Protein AF-0000000069059027 (afdb_homodimer)

Organism: Magallana gigas (NCBI:txid29159)

Solvent-accessible surface area (backbone atoms only — not comparable to full-atom values): 32272 Å² total; per-residue (Å²): 123,70,86,41,54,42,82,31,53,49,58,55,54,52,22,62,74,29,41,59,45,76,38,47,44,76,77,40,80,38,42,57,47,41,33,34,46,50,57,68,67,57,46,60,71,40,36,54,67,82,42,37,77,59,44,58,50,96,88,67,47,72,47,82,58,92,85,56,57,45,63,61,27,67,34,42,37,26,21,23,57,54,52,66,61,97,77,58,76,93,36,52,26,56,56,44,34,51,50,47,33,75,73,42,36,64,49,61,22,27,34,34,36,28,12,48,54,46,37,44,68,76,42,57,85,48,51,33,67,72,77,79,74,52,74,68,48,45,66,71,67,48,69,56,58,56,30,52,72,40,84,89,34,37,29,45,19,21,41,66,52,69,46,33,66,67,49,38,61,76,66,50,50,56,32,36,36,38,27,24,66,50,76,55,55,66,67,77,65,87,39,100,37,53,45,77,44,71,42,64,95,48,58,81,44,78,58,59,85,46,44,64,58,51,38,51,52,53,46,55,33,50,76,68,72,34,16,31,41,30,13,8,70,78,33,23,25,62,20,42,46,53,52,39,49,32,42,26,67,76,69,66,36,45,55,55,55,29,50,52,53,48,41,73,40,37,80,67,56,54,53,46,69,34,54,50,52,41,44,47,52,47,30,23,72,74,68,72,47,76,77,55,73,72,83,42,81,90,96,123,70,84,41,54,42,82,32,52,48,57,56,55,53,21,62,73,29,41,58,46,77,39,49,44,76,74,40,81,37,43,58,46,39,32,36,45,50,57,68,65,56,46,59,69,41,35,53,67,82,40,37,77,58,45,58,50,95,88,67,47,74,47,81,58,91,85,56,57,45,64,62,28,66,36,42,38,26,24,22,59,53,52,67,62,95,77,58,77,93,35,52,26,56,57,44,35,52,50,47,32,75,73,41,36,64,48,62,23,26,33,33,36,29,12,48,54,46,37,44,68,76,42,56,86,48,52,32,64,74,78,79,75,53,73,70,48,46,65,71,66,48,69,53,60,54,30,51,72,40,84,89,35,37,29,44,20,21,42,66,50,70,46,33,66,66,50,38,61,77,64,52,50,55,32,36,38,38,27,25,65,49,77,54,56,68,63,81,66,86,39,100,39,53,44,77,44,69,42,64,93,48,60,81,45,77,58,58,84,45,44,64,60,50,39,52,53,53,48,54,33,50,76,67,73,34,16,33,40,31,14,8,72,76,32,22,24,61,20,41,45,53,52,40,50,34,42,27,67,75,70,66,37,45,53,54,55,29,47,52,53,48,40,71,39,38,80,68,56,55,54,47,70,34,53,50,52,41,44,47,52,48,30,23,70,73,69,72,48,76,79,53,71,72,84,42,80,90,96

Nearest PDB structures (foldseek):
  2g6z-assembly1_B  TM=9.599E-01  e=5.202E-15  Homo sapiens
  4yr8-assembly2_B  TM=9.673E-01  e=1.330E-14  Homo sapiens
  4jmk-assembly1_A  TM=9.699E-01  e=1.526E-13  Homo sapiens
  2esb-assembly1_A  TM=9.472E-01  e=5.677E-13  Homo sapiens
  4jmk-assembly2_B  TM=9.652E-01  e=7.762E-13  Homo sapiens

InterPro domains:
  IPR000340 Dual specificity phosphatase, catalytic domain [PF00782] (154-284)
  IPR001763 Rhodanese-like domain [PF00581] (25-121)
  IPR001763 Rhodanese-like domain [PS50206] (32-127)
  IPR001763 Rhodanese-like domain [SM00450] (18-125)
  IPR020422 Dual specificity protein phosphatase domain [PS50054] (145-288)
  IPR020422 Dual specificity protein phosphatase domain [SM00195] (145-285)
  IPR029021 Protein-tyrosine phosphatase-like [G3DSA:3.90.190.10] (147-298)
  IPR029021 Protein-tyrosine phosphatase-like [SSF52799] (140-287)
  IPR036873 Rhodanese-like domain superfamily [G3DSA:3.40.250.10] (1-142)
  IPR036873 Rhodanese-like domain superfamily [SSF52821] (6-136)
  IPR053272 Serine/threonine/tyrosine-interacting-like protein [PTHR46659] (4-299)

pLDDT: mean 88.29, std 12.44, range [43.03, 98.75]

Radius of gyration: 26.46 Å; Cα contacts (8 Å, |Δi|>4): 1150; chains: 2; bounding box: 58×71×66 Å

Secondary structure (DSSP, 8-state):
--TTEEEE-HHHHHHHHH-EEEEEGGGSTTTEEEEE-S-HHHHHH-EETT-EEPPB-TTS-B---TT--GGG-SEEEEE-SS--STT-TT-HHHHHHHHHHHTT-SSPEEEETTHHHHHHHH-GGGEE------HHHHHHH-PPPPEEEETTTEEEEEHHHHH-HHHHHHHTEEEEEE-SS----S-S--STTEEE----SSTT---GGGHHHHHHHHHHHHHTT-EEEEEESSSSSHHHHHHHHHHHHHH---HHHHHHHHHHH-TT----HHHHHHHHHHHHHHHSS----TTSTT-/--TTEEEE-HHHHHHHHH-EEEEEGGGSTTTEEEEE-S-HHHHHH-EETT-EEPPB-TTS-B---TT--GGG-SEEEEE-SS--STT-TT-HHHHHHHHHHHTT-SSPEEEETTHHHHHHHH-GGGEE------HHHHHHH--PPPEEEETTTEEEEEHHHHH-HHHHHHHTEEEEEE-SS----S-S--STTEEE----SSTT---HHHHHHHHHHHHHHHHTT-EEEEEESSSSSHHHHHHHHHHHHHH---HHHHHHHHHHH-TT----HHHHHHHHHHHHHHHSS----TTSTT-

Sequence (598 aa):
MEEGLELLEPTELYNMLQQATIFSNLTDPNYLLLMDARNKNEYNESHVVTAKKVPKNEEGYFVVPYDAELECKQNIVVYDSNTSTLREPEAPALDCGRMLWDMGSRNKVKILKGGYEEFSALYPFLRTQKIIFMPKEMDDNLKPYPTEIMPGFLYLGNWRQGNAAYIQKDLKVKGHVNCCVESETFFSDPGPHLLHIQVEDDNEADLYSKFQTACTFIDTHKDNNHVVLVFSNLGISRSATIVLAYLIHKFKWSLQEAYNHLLKCCCTIRPNRGFIQQLSKWEEATLGAKKTDIEDPNFMEEGLELLEPTELYNMLQQATIFSNLTDPNYLLLMDARNKNEYNESHVVTAKKVPKNEEGYFVVPYDAELECKQNIVVYDSNTSTLREPEAPALDCGRMLWDMGSRNKVKILKGGYEEFSALYPFLRTQKIIFMPKEMDDNLKPYPTEIMPGFLYLGNWRQGNAAYIQKDLKVKGHVNCCVESETFFSDPGPHLLHIQVEDDNEADLYSKFQTACTFIDTHKDNNHVVLVFSNLGISRSATIVLAYLIHKFKWSLQEAYNHLLKCCCTIRPNRGFIQQLSKWEEATLGAKKTDIEDPNF

Structure (mmCIF, N/CA/C/O backbone):
data_AF-0000000069059027-model_v1
#
loop_
_entity.id
_entity.type
_entity.pdbx_description
1 polymer 'Serine/threonine/tyrosine-interacting-like protein 1'
#
loop_
_atom_site.group_PDB
_atom_site.id
_atom_site.type_symbol
_atom_site.label_atom_id
_atom_site.label_alt_id
_atom_site.label_comp_id
_atom_site.label_asym_id
_atom_site.label_entity_id
_atom_site.label_seq_id
_atom_site.pdbx_PDB_ins_code
_atom_site.Cartn_x
_atom_site.Cartn_y
_atom_site.Cartn_z
_atom_site.occupancy
_atom_site.B_iso_or_equiv
_atom_site.auth_seq_id
_atom_site.auth_comp_id
_atom_site.auth_asym_id
_atom_site.auth_atom_id
_atom_site.pdbx_PDB_model_num
ATOM 1 N N . MET A 1 1 ? 17.094 37.094 7.609 1 43.03 1 MET A N 1
ATOM 2 C CA . MET A 1 1 ? 16.234 36.031 7.16 1 43.03 1 MET A CA 1
ATOM 3 C C . MET A 1 1 ? 16.969 34.688 7.195 1 43.03 1 MET A C 1
ATOM 5 O O . MET A 1 1 ? 18.031 34.531 6.602 1 43.03 1 MET A O 1
ATOM 9 N N . GLU A 1 2 ? 16.984 34 8.367 1 61.5 2 GLU A N 1
ATOM 10 C CA . GLU A 1 2 ? 18 33 8.625 1 61.5 2 GLU A CA 1
ATOM 11 C C . GLU A 1 2 ? 17.969 31.891 7.562 1 61.5 2 GLU A C 1
ATOM 13 O O . GLU A 1 2 ? 16.953 31.203 7.406 1 61.5 2 GLU A O 1
ATOM 18 N N . GLU A 1 3 ? 18.781 32.062 6.523 1 79.12 3 GLU A N 1
ATOM 19 C CA . GLU A 1 3 ? 18.891 31.5 5.176 1 79.12 3 GLU A CA 1
ATOM 20 C C . GLU A 1 3 ? 18.797 29.984 5.195 1 79.12 3 GLU A C 1
ATOM 22 O O . GLU A 1 3 ? 18.266 29.375 4.266 1 79.12 3 GLU A O 1
ATOM 27 N N . GLY A 1 4 ? 18.938 29.406 6.289 1 92.81 4 GLY A N 1
ATOM 28 C CA . GLY A 1 4 ? 19.047 27.953 6.258 1 92.81 4 GLY A CA 1
ATOM 29 C C . GLY A 1 4 ? 17.953 27.25 7.043 1 92.81 4 GLY A C 1
ATOM 30 O O . GLY A 1 4 ? 17.906 26.016 7.09 1 92.81 4 GLY A O 1
ATOM 31 N N . LEU A 1 5 ? 17.078 28.141 7.559 1 95.94 5 LEU A N 1
ATOM 32 C CA . LEU A 1 5 ? 16.031 27.578 8.391 1 95.94 5 LEU A CA 1
ATOM 33 C C . LEU A 1 5 ? 14.648 27.953 7.844 1 95.94 5 LEU A C 1
ATOM 35 O O . LEU A 1 5 ? 14.484 29 7.223 1 95.94 5 LEU A O 1
ATOM 39 N N . GLU A 1 6 ? 13.672 27.172 7.988 1 96.81 6 GLU A N 1
ATOM 40 C CA . GLU A 1 6 ? 12.273 27.469 7.703 1 96.81 6 GLU A CA 1
ATOM 41 C C . GLU A 1 6 ? 11.359 26.891 8.781 1 96.81 6 GLU A C 1
ATOM 43 O O . GLU A 1 6 ? 11.719 25.922 9.461 1 96.81 6 GLU A O 1
ATOM 48 N N . LEU A 1 7 ? 10.258 27.562 8.992 1 96.69 7 LEU A N 1
ATOM 49 C CA . LEU A 1 7 ? 9.297 27.078 9.977 1 96.69 7 LEU A CA 1
ATOM 50 C C . LEU A 1 7 ? 8.422 25.969 9.398 1 96.69 7 LEU A C 1
ATOM 52 O O . LEU A 1 7 ? 8.031 26.031 8.227 1 96.69 7 LEU A O 1
ATOM 56 N N . LEU A 1 8 ? 8.141 24.922 10.172 1 97.25 8 LEU A N 1
ATOM 57 C CA . LEU A 1 8 ? 7.27 23.812 9.828 1 97.25 8 LEU A CA 1
ATOM 58 C C . LEU A 1 8 ? 6.059 23.75 10.758 1 97.25 8 LEU A C 1
ATOM 60 O O . LEU A 1 8 ? 6.211 23.688 11.977 1 97.25 8 LEU A O 1
ATOM 64 N N . GLU A 1 9 ? 4.824 23.797 10.203 1 96.31 9 GLU A N 1
ATOM 65 C CA . GLU A 1 9 ? 3.611 23.688 11.008 1 96.31 9 GLU A CA 1
ATOM 66 C C . GLU A 1 9 ? 3.434 22.281 11.555 1 96.31 9 GLU A C 1
ATOM 68 O O . GLU A 1 9 ? 3.822 21.297 10.914 1 96.31 9 GLU A O 1
ATOM 73 N N . PRO A 1 10 ? 2.832 22.156 12.742 1 96.69 10 PRO A N 1
ATOM 74 C CA . PRO A 1 10 ? 2.586 20.828 13.32 1 96.69 10 PRO A CA 1
ATOM 75 C C . PRO A 1 10 ? 1.87 19.891 12.344 1 96.69 10 PRO A C 1
ATOM 77 O O . PRO A 1 10 ? 2.225 18.719 12.242 1 96.69 10 PRO A O 1
ATOM 80 N N . THR A 1 11 ? 0.941 20.391 11.57 1 95.19 11 THR A N 1
ATOM 81 C CA . THR A 1 11 ? 0.202 19.578 10.609 1 95.19 11 THR A CA 1
ATOM 82 C C . THR A 1 11 ? 1.138 19.016 9.539 1 95.19 11 THR A C 1
ATOM 84 O O . THR A 1 11 ? 0.942 17.891 9.062 1 95.19 11 THR A O 1
ATOM 87 N N . GLU A 1 12 ? 2.139 19.766 9.172 1 95.12 12 GLU A N 1
ATOM 88 C CA . GLU A 1 12 ? 3.084 19.328 8.156 1 95.12 12 GLU A CA 1
ATOM 89 C C . GLU A 1 12 ? 3.939 18.172 8.664 1 95.12 12 GLU A C 1
ATOM 91 O O . GLU A 1 12 ? 4.199 17.219 7.926 1 95.12 12 GLU A O 1
ATOM 96 N N . LEU A 1 13 ? 4.398 18.281 9.914 1 96.06 13 LEU A N 1
ATOM 97 C CA . LEU A 1 13 ? 5.137 17.156 10.477 1 96.06 13 LEU A CA 1
ATOM 98 C C . LEU A 1 13 ? 4.242 15.93 10.617 1 96.06 13 LEU A C 1
ATOM 100 O O . LEU A 1 13 ? 4.652 14.812 10.281 1 96.06 13 LEU A O 1
ATOM 104 N N . TYR A 1 14 ? 3.039 16.203 11.141 1 95.69 14 TYR A N 1
ATOM 105 C CA . TYR A 1 14 ? 2.078 15.117 11.227 1 95.69 14 TYR A CA 1
ATOM 106 C C . TYR A 1 14 ? 1.969 14.383 9.891 1 95.69 14 TYR A C 1
ATOM 108 O O . TYR A 1 14 ? 2.092 13.156 9.844 1 95.69 14 TYR A O 1
ATOM 116 N N . ASN A 1 15 ? 1.702 15.094 8.797 1 92.75 15 ASN A N 1
ATOM 117 C CA . ASN A 1 15 ? 1.517 14.5 7.48 1 92.75 15 ASN A CA 1
ATOM 118 C C . ASN A 1 15 ? 2.783 13.797 6.996 1 92.75 15 ASN A C 1
ATOM 120 O O . ASN A 1 15 ? 2.711 12.742 6.355 1 92.75 15 ASN A O 1
ATOM 124 N N . MET A 1 16 ? 3.936 14.391 7.316 1 91 16 MET A N 1
ATOM 125 C CA . MET A 1 16 ? 5.203 13.766 6.953 1 91 16 MET A CA 1
ATOM 126 C C . MET A 1 16 ? 5.332 12.383 7.582 1 91 16 MET A C 1
ATOM 128 O O . MET A 1 16 ? 5.836 11.453 6.953 1 91 16 MET A O 1
ATOM 132 N N . LEU A 1 17 ? 4.855 12.281 8.773 1 88.94 17 LEU A N 1
ATOM 133 C CA . LEU A 1 17 ? 4.977 11.047 9.531 1 88.94 17 LEU A CA 1
ATOM 134 C C . LEU A 1 17 ? 4.008 9.992 9.008 1 88.94 17 LEU A C 1
ATOM 136 O O . LEU A 1 17 ? 4.145 8.805 9.32 1 88.94 17 LEU A O 1
ATOM 140 N N . GLN A 1 18 ? 3.035 10.445 8.164 1 84.5 18 GLN A N 1
ATOM 141 C CA . GLN A 1 18 ? 1.979 9.531 7.75 1 84.5 18 GLN A CA 1
ATOM 142 C C . GLN A 1 18 ? 2.164 9.102 6.297 1 84.5 18 GLN A C 1
ATOM 144 O O . GLN A 1 18 ? 1.438 8.234 5.801 1 84.5 18 GLN A O 1
ATOM 149 N N . GLN A 1 19 ? 3.143 9.641 5.621 1 79 19 GLN A N 1
ATOM 150 C CA . GLN A 1 19 ? 3.297 9.359 4.195 1 79 19 GLN A CA 1
ATOM 151 C C . GLN A 1 19 ? 3.68 7.898 3.963 1 79 19 GLN A C 1
ATOM 153 O O . GLN A 1 19 ? 4.496 7.34 4.699 1 79 19 GLN A O 1
ATOM 158 N N . ALA A 1 20 ? 2.893 7.242 3.143 1 71.31 20 ALA A N 1
ATOM 159 C CA . ALA A 1 20 ? 3.189 5.867 2.756 1 71.31 20 ALA A CA 1
ATOM 160 C C . ALA A 1 20 ? 3.082 5.688 1.243 1 71.31 20 ALA A C 1
ATOM 162 O O . ALA A 1 20 ? 2.328 6.402 0.579 1 71.31 20 ALA A O 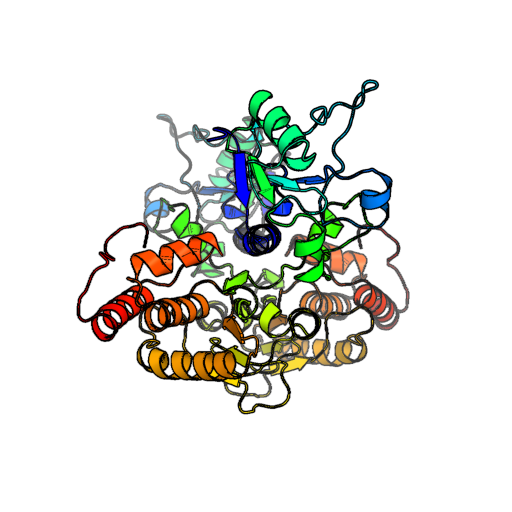1
ATOM 163 N N . THR A 1 21 ? 3.887 4.902 0.715 1 62.56 21 THR A N 1
ATOM 164 C CA . THR A 1 21 ? 3.873 4.625 -0.717 1 62.56 21 THR A CA 1
ATOM 165 C C . THR A 1 21 ? 3.695 3.131 -0.978 1 62.56 21 THR A C 1
ATOM 167 O O . THR A 1 21 ? 4.246 2.299 -0.254 1 62.56 21 THR A O 1
ATOM 170 N N . ILE A 1 22 ? 2.641 2.799 -1.722 1 61.81 22 ILE A N 1
ATOM 171 C CA . ILE A 1 22 ? 2.521 1.433 -2.221 1 61.81 22 ILE A CA 1
ATOM 172 C C . ILE A 1 22 ? 3.334 1.278 -3.504 1 61.81 22 ILE A C 1
ATOM 174 O O . ILE A 1 22 ? 3.191 2.076 -4.434 1 61.81 22 ILE A O 1
ATOM 178 N N . PHE A 1 23 ? 4.281 0.435 -3.434 1 63.03 23 PHE A N 1
ATOM 179 C CA . PHE A 1 23 ? 5.094 0.254 -4.633 1 63.03 23 PHE A CA 1
ATOM 180 C C . PHE A 1 23 ? 5.07 -1.2 -5.086 1 63.03 23 PHE A C 1
ATOM 182 O O . PHE A 1 23 ? 5.164 -2.115 -4.266 1 63.03 23 PHE A O 1
ATOM 189 N N . SER A 1 24 ? 4.676 -1.309 -6.391 1 72.94 24 SER A N 1
ATOM 190 C CA . SER A 1 24 ? 4.988 -2.609 -6.977 1 72.94 24 SER A CA 1
ATOM 191 C C . SER A 1 24 ? 6.473 -2.934 -6.844 1 72.94 24 SER A C 1
ATOM 193 O O . SER A 1 24 ? 7.32 -2.059 -7.02 1 72.94 24 SER A O 1
ATOM 195 N N . ASN A 1 25 ? 6.727 -4.117 -6.52 1 75.94 25 ASN A N 1
ATOM 196 C CA . ASN A 1 25 ? 8.133 -4.512 -6.457 1 75.94 25 ASN A CA 1
ATOM 197 C C . ASN A 1 25 ? 8.82 -4.336 -7.805 1 75.94 25 ASN A C 1
ATOM 199 O O . ASN A 1 25 ? 10.047 -4.219 -7.871 1 75.94 25 ASN A O 1
ATOM 203 N N . LEU A 1 26 ? 8.062 -4.27 -8.82 1 80.31 26 LEU A N 1
ATOM 204 C CA . LEU A 1 26 ? 8.594 -4.133 -10.172 1 80.31 26 LEU A CA 1
ATOM 205 C C . LEU A 1 26 ? 9.211 -2.756 -10.375 1 80.31 26 LEU A C 1
ATOM 207 O O . LEU A 1 26 ? 9.977 -2.549 -11.312 1 80.31 26 LEU A O 1
ATOM 211 N N . THR A 1 27 ? 8.883 -1.85 -9.508 1 73.69 27 THR A N 1
ATOM 212 C CA . THR A 1 27 ? 9.453 -0.511 -9.609 1 73.69 27 THR A CA 1
ATOM 213 C C . THR A 1 27 ? 10.906 -0.512 -9.164 1 73.69 27 THR A C 1
ATOM 215 O O . THR A 1 27 ? 11.664 0.407 -9.484 1 73.69 27 THR A O 1
ATOM 218 N N . ASP A 1 28 ? 11.289 -1.466 -8.383 1 74.44 28 ASP A N 1
ATOM 219 C CA . ASP A 1 28 ? 12.688 -1.686 -8.039 1 74.44 28 ASP A CA 1
ATOM 220 C C . ASP A 1 28 ? 13.445 -2.312 -9.203 1 74.44 28 ASP A C 1
ATOM 222 O O . ASP A 1 28 ? 13.18 -3.455 -9.586 1 74.44 28 ASP A O 1
ATOM 226 N N . PRO A 1 29 ? 14.406 -1.588 -9.727 1 79 29 PRO A N 1
ATOM 227 C CA . PRO A 1 29 ? 15.133 -2.109 -10.883 1 79 29 PRO A CA 1
ATOM 228 C C . PRO A 1 29 ? 15.906 -3.387 -10.578 1 79 29 PRO A C 1
ATOM 230 O O . PRO A 1 29 ? 16.297 -4.117 -11.492 1 79 29 PRO A O 1
ATOM 233 N N . ASN A 1 30 ? 16.141 -3.615 -9.359 1 86 30 ASN A N 1
ATOM 234 C CA . ASN A 1 30 ? 16.938 -4.781 -8.984 1 86 30 ASN A CA 1
ATOM 235 C C . ASN A 1 30 ? 16.047 -5.977 -8.648 1 86 30 ASN A C 1
ATOM 237 O O . ASN A 1 30 ? 16.547 -7.074 -8.391 1 86 30 ASN A O 1
ATOM 241 N N . TYR A 1 31 ? 14.781 -5.801 -8.641 1 87.81 31 TYR A N 1
ATOM 242 C CA . TYR A 1 31 ? 13.867 -6.844 -8.195 1 87.81 31 TYR A CA 1
ATOM 243 C C . TYR A 1 31 ? 13.797 -7.98 -9.211 1 87.81 31 TYR A C 1
ATOM 245 O O . TYR A 1 31 ? 14.039 -9.141 -8.867 1 87.81 31 TYR A O 1
ATOM 253 N N . LEU A 1 32 ? 13.5 -7.586 -10.484 1 92.06 32 LEU A N 1
ATOM 254 C CA . LEU A 1 32 ? 13.227 -8.602 -11.492 1 92.06 32 LEU A CA 1
ATOM 255 C C . LEU A 1 32 ? 13.789 -8.188 -12.852 1 92.06 32 LEU A C 1
ATOM 257 O O . LEU A 1 32 ? 13.586 -7.059 -13.289 1 92.06 32 LEU A O 1
ATOM 261 N N . LEU A 1 33 ? 14.562 -9.016 -13.438 1 95.38 33 LEU A N 1
ATOM 262 C CA . LEU A 1 33 ? 14.922 -8.953 -14.852 1 95.38 33 LEU A CA 1
ATOM 263 C C . LEU A 1 33 ? 14.266 -10.086 -15.625 1 95.38 33 LEU A C 1
ATOM 265 O O . LEU A 1 33 ? 14.703 -11.242 -15.539 1 95.38 33 LEU A O 1
ATOM 269 N N . LEU A 1 34 ? 13.156 -9.781 -16.344 1 96.44 34 LEU A N 1
ATOM 270 C CA . LEU A 1 34 ? 12.438 -10.75 -17.141 1 96.44 34 LEU A CA 1
ATOM 271 C C . LEU A 1 34 ? 12.852 -10.664 -18.609 1 96.44 34 LEU A C 1
ATOM 273 O O . LEU A 1 34 ? 12.711 -9.609 -19.234 1 96.44 34 LEU A O 1
ATOM 277 N N . MET A 1 35 ? 13.352 -11.805 -19.109 1 97.38 35 MET A N 1
ATOM 278 C CA . MET A 1 35 ? 13.961 -11.789 -20.438 1 97.38 35 MET A CA 1
ATOM 279 C C . MET A 1 35 ? 13.227 -12.727 -21.391 1 97.38 35 MET A C 1
ATOM 281 O O . MET A 1 35 ? 12.969 -13.883 -21.047 1 97.38 35 MET A O 1
ATOM 285 N N . ASP A 1 36 ? 12.914 -12.234 -22.547 1 98 36 ASP A N 1
ATOM 286 C CA . ASP A 1 36 ? 12.273 -12.977 -23.625 1 98 36 ASP A CA 1
ATOM 287 C C . ASP A 1 36 ? 13.297 -13.438 -24.656 1 98 36 ASP A C 1
ATOM 289 O O . ASP A 1 36 ? 13.844 -12.617 -25.406 1 98 36 ASP A O 1
ATOM 293 N N . ALA A 1 37 ? 13.516 -14.711 -24.75 1 98.12 37 ALA A N 1
ATOM 294 C CA . ALA A 1 37 ? 14.547 -15.273 -25.609 1 98.12 37 ALA A CA 1
ATOM 295 C C . ALA A 1 37 ? 13.969 -15.688 -26.953 1 98.12 37 ALA A C 1
ATOM 297 O O . ALA A 1 37 ? 14.648 -16.328 -27.766 1 98.12 37 ALA A O 1
ATOM 298 N N . ARG A 1 38 ? 12.703 -15.445 -27.25 1 97.25 38 ARG A N 1
ATOM 299 C CA . ARG A 1 38 ? 12.086 -15.773 -28.531 1 97.25 38 ARG A CA 1
ATOM 300 C C . ARG A 1 38 ? 12.594 -14.844 -29.625 1 97.25 38 ARG A C 1
ATOM 302 O O . ARG A 1 38 ? 13.414 -13.961 -29.375 1 97.25 38 ARG A O 1
ATOM 309 N N . ASN A 1 39 ? 12.188 -15.141 -30.797 1 95.19 39 ASN A N 1
ATOM 310 C CA . ASN A 1 39 ? 12.594 -14.266 -31.891 1 95.19 39 ASN A CA 1
ATOM 311 C C . ASN A 1 39 ? 11.906 -12.906 -31.797 1 95.19 39 ASN A C 1
ATOM 313 O O . ASN A 1 39 ? 10.906 -12.758 -31.094 1 95.19 39 ASN A O 1
ATOM 317 N N . LYS A 1 40 ? 12.43 -11.945 -32.438 1 94.56 40 LYS A N 1
ATOM 318 C CA . LYS A 1 40 ? 12 -10.555 -32.312 1 94.56 40 LYS A CA 1
ATOM 319 C C . LYS A 1 40 ? 10.547 -10.391 -32.75 1 94.56 40 LYS A C 1
ATOM 321 O O . LYS A 1 40 ? 9.797 -9.617 -32.188 1 94.56 40 LYS A O 1
ATOM 326 N N . ASN A 1 41 ? 10.141 -11.055 -33.781 1 95.38 41 ASN A N 1
ATOM 327 C CA . ASN A 1 41 ? 8.773 -10.969 -34.281 1 95.38 41 ASN A CA 1
ATOM 328 C C . ASN A 1 41 ? 7.762 -11.453 -33.25 1 95.38 41 ASN A C 1
ATOM 330 O O . ASN A 1 41 ? 6.711 -10.836 -33.062 1 95.38 41 ASN A O 1
ATOM 334 N N . GLU A 1 42 ? 8.094 -12.562 -32.688 1 96.31 42 GLU A N 1
ATOM 335 C CA . GLU A 1 42 ? 7.23 -13.102 -31.641 1 96.31 42 GLU A CA 1
ATOM 336 C C . GLU A 1 42 ? 7.105 -12.133 -30.469 1 96.31 42 GLU A C 1
ATOM 338 O O . GLU A 1 42 ? 6.008 -11.906 -29.969 1 96.31 42 GLU A O 1
ATOM 343 N N . TYR A 1 43 ? 8.25 -11.57 -30.062 1 96.25 43 TYR A N 1
ATOM 344 C CA . TYR A 1 43 ? 8.266 -10.594 -28.984 1 96.25 43 TYR A CA 1
ATOM 345 C C . TYR A 1 43 ? 7.402 -9.383 -29.328 1 96.25 43 TYR A C 1
ATOM 347 O O . TYR A 1 43 ? 6.621 -8.914 -28.5 1 96.25 43 TYR A O 1
ATOM 355 N N . ASN A 1 44 ? 7.508 -8.922 -30.531 1 93.88 44 ASN A N 1
ATOM 356 C CA . ASN A 1 44 ? 6.785 -7.73 -30.969 1 93.88 44 ASN A CA 1
ATOM 357 C C . ASN A 1 44 ? 5.281 -7.98 -31.031 1 93.88 44 ASN A C 1
ATOM 359 O O . ASN A 1 44 ? 4.484 -7.07 -30.797 1 93.88 44 ASN A O 1
ATOM 363 N N . GLU A 1 45 ? 4.938 -9.125 -31.453 1 95.25 45 GLU A N 1
ATOM 364 C CA . GLU A 1 45 ? 3.521 -9.477 -31.5 1 95.25 45 GLU A CA 1
ATOM 365 C C . GLU A 1 45 ? 2.898 -9.391 -30.109 1 95.25 45 GLU A C 1
ATOM 367 O O . GLU A 1 45 ? 1.803 -8.852 -29.938 1 95.25 45 GLU A O 1
ATOM 372 N N . SER A 1 46 ? 3.594 -10.125 -29.125 1 96.12 46 SER A N 1
ATOM 373 C CA . SER A 1 46 ? 3.164 -10.07 -27.734 1 96.12 46 SER A CA 1
ATOM 374 C C . SER A 1 46 ? 4.23 -10.641 -26.812 1 96.12 46 SER A C 1
ATOM 376 O O . SER A 1 46 ? 5.035 -11.477 -27.219 1 96.12 46 SER A O 1
ATOM 378 N N . HIS A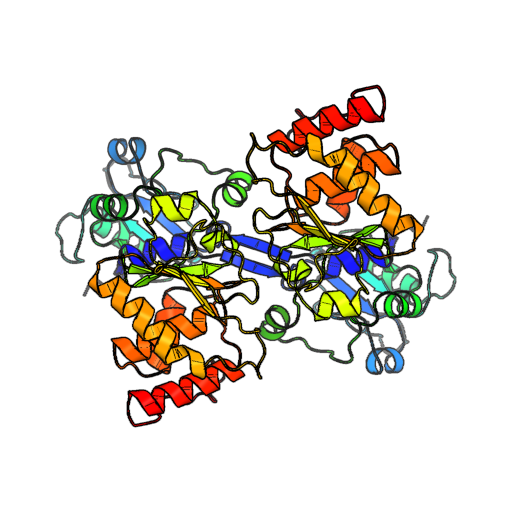 1 47 ? 4.309 -10.18 -25.688 1 96.62 47 HIS A N 1
ATOM 379 C CA . HIS A 1 47 ? 5.219 -10.688 -24.672 1 96.62 47 HIS A CA 1
ATOM 380 C C . HIS A 1 47 ? 4.664 -10.469 -23.266 1 96.62 47 HIS A C 1
ATOM 382 O O . HIS A 1 47 ? 3.607 -9.852 -23.109 1 96.62 47 HIS A O 1
ATOM 388 N N . VAL A 1 48 ? 5.285 -11.07 -22.297 1 95 48 VAL A N 1
ATOM 389 C CA . VAL A 1 48 ? 4.848 -10.914 -20.906 1 95 48 VAL A CA 1
ATOM 390 C C . VAL A 1 48 ? 5.145 -9.492 -20.438 1 95 48 VAL A C 1
ATOM 392 O O . VAL A 1 48 ? 6.207 -8.938 -20.734 1 95 48 VAL A O 1
ATOM 395 N N . VAL A 1 49 ? 4.301 -8.938 -19.641 1 90.38 49 VAL A N 1
ATOM 396 C CA . VAL A 1 49 ? 4.449 -7.578 -19.125 1 90.38 49 VAL A CA 1
ATOM 397 C C . VAL A 1 49 ? 5.82 -7.418 -18.469 1 90.38 49 VAL A C 1
ATOM 399 O O . VAL A 1 49 ? 6.273 -8.305 -17.75 1 90.38 49 VAL A O 1
ATOM 402 N N . THR A 1 50 ? 6.594 -6.379 -18.812 1 89 50 THR A N 1
ATOM 403 C CA . THR A 1 50 ? 7.883 -5.934 -18.297 1 89 50 THR A CA 1
ATOM 404 C C . THR A 1 50 ? 9.023 -6.746 -18.906 1 89 50 THR A C 1
ATOM 406 O O . THR A 1 50 ? 10.195 -6.48 -18.641 1 89 50 THR A O 1
ATOM 409 N N . ALA A 1 51 ? 8.656 -7.75 -19.719 1 94.44 51 ALA A N 1
ATOM 410 C CA . ALA A 1 51 ? 9.703 -8.562 -20.328 1 94.44 51 ALA A CA 1
ATOM 411 C C . ALA A 1 51 ? 10.516 -7.754 -21.328 1 94.44 51 ALA A C 1
ATOM 413 O O . ALA A 1 51 ? 9.961 -6.953 -22.078 1 94.44 51 ALA A O 1
ATOM 414 N N . LYS A 1 52 ? 11.844 -8.016 -21.312 1 94.12 52 LYS A N 1
ATOM 415 C CA . LYS A 1 52 ? 12.75 -7.395 -22.281 1 94.12 52 LYS A CA 1
ATOM 416 C C . LYS A 1 52 ? 13.258 -8.414 -23.297 1 94.12 52 LYS A C 1
ATOM 418 O O . LYS A 1 52 ? 13.555 -9.555 -22.938 1 94.12 52 LYS A O 1
ATOM 423 N N . LYS A 1 53 ? 13.352 -7.934 -24.469 1 95.88 53 LYS A N 1
ATOM 424 C CA . LYS A 1 53 ? 13.93 -8.789 -25.5 1 95.88 53 LYS A CA 1
ATOM 425 C C . LYS A 1 53 ? 15.422 -8.977 -25.281 1 95.88 53 LYS A C 1
ATOM 427 O O . LYS A 1 53 ? 16.156 -8 -25.109 1 95.88 53 LYS A O 1
ATOM 432 N N . VAL A 1 54 ? 15.852 -10.219 -25.312 1 96.12 54 VAL A N 1
ATOM 433 C CA . VAL A 1 54 ? 17.281 -10.492 -25.156 1 96.12 54 VAL A CA 1
ATOM 434 C C . VAL A 1 54 ? 18.016 -10.117 -26.438 1 96.12 54 VAL A C 1
ATOM 436 O O . VAL A 1 54 ? 17.625 -10.547 -27.531 1 96.12 54 VAL A O 1
ATOM 439 N N . PRO A 1 55 ? 19.062 -9.352 -26.297 1 95.5 55 PRO A N 1
ATOM 440 C CA . PRO A 1 55 ? 19.812 -8.992 -27.484 1 95.5 55 PRO A CA 1
ATOM 441 C C . PRO A 1 55 ? 20.703 -10.133 -27.984 1 95.5 55 PRO A C 1
ATOM 443 O O . PRO A 1 55 ? 21.078 -11.016 -27.219 1 95.5 55 PRO A O 1
ATOM 446 N N . LYS A 1 56 ? 20.953 -10.078 -29.281 1 94.69 56 LYS A N 1
ATOM 447 C CA . LYS A 1 56 ? 21.859 -11.016 -29.922 1 94.69 56 LYS A CA 1
ATOM 448 C C . LYS A 1 56 ? 22.953 -10.273 -30.703 1 94.69 56 LYS A C 1
ATOM 450 O O . LYS A 1 56 ? 22.719 -9.188 -31.234 1 94.69 56 LYS A O 1
ATOM 455 N N . ASN A 1 57 ? 24.141 -10.828 -30.672 1 93.56 57 ASN A N 1
ATOM 456 C CA . ASN A 1 57 ? 25.219 -10.25 -31.469 1 93.56 57 ASN A CA 1
ATOM 457 C C . ASN A 1 57 ? 25.094 -10.633 -32.938 1 93.56 57 ASN A C 1
ATOM 459 O O . ASN A 1 57 ? 24.125 -11.273 -33.344 1 93.56 57 ASN A O 1
ATOM 463 N N . GLU A 1 58 ? 26.109 -10.25 -33.75 1 92.94 58 GLU A N 1
ATOM 464 C CA . GLU A 1 58 ? 26.078 -10.469 -35.188 1 92.94 58 GLU A CA 1
ATOM 465 C C . GLU A 1 58 ? 26.109 -11.953 -35.531 1 92.94 58 GLU A C 1
ATOM 467 O O . GLU A 1 58 ? 25.562 -12.375 -36.562 1 92.94 58 GLU A O 1
ATOM 472 N N . GLU A 1 59 ? 26.703 -12.766 -34.688 1 93.19 59 GLU A N 1
ATOM 473 C CA . GLU A 1 59 ? 26.812 -14.203 -34.906 1 93.19 59 GLU A CA 1
ATOM 474 C C . GLU A 1 59 ? 25.547 -14.93 -34.469 1 93.19 59 GLU A C 1
ATOM 476 O O . GLU A 1 59 ? 25.422 -16.141 -34.656 1 93.19 59 GLU A O 1
ATOM 481 N N . GLY A 1 60 ? 24.578 -14.242 -33.781 1 91.69 60 GLY A N 1
ATOM 482 C CA . GLY A 1 60 ? 23.312 -14.82 -33.406 1 91.69 60 GLY A CA 1
ATOM 483 C C . GLY A 1 60 ? 23.297 -15.328 -31.969 1 91.69 60 GLY A C 1
ATOM 484 O O . GLY A 1 60 ? 22.359 -15.992 -31.531 1 91.69 60 GLY A O 1
ATOM 485 N N . TYR A 1 61 ? 24.375 -15.047 -31.234 1 93.31 61 TYR A N 1
ATOM 486 C CA . TYR A 1 61 ? 24.438 -15.492 -29.844 1 93.31 61 TYR A CA 1
ATOM 487 C C . TYR A 1 61 ? 23.875 -14.43 -28.906 1 93.31 61 TYR A C 1
ATOM 489 O O . TYR A 1 61 ? 24.047 -13.227 -29.141 1 93.31 61 TYR A O 1
ATOM 497 N N . PHE A 1 62 ? 23.234 -14.883 -27.844 1 95.31 62 PHE A N 1
ATOM 498 C CA . PHE A 1 62 ? 22.703 -13.969 -26.844 1 95.31 62 PHE A CA 1
ATOM 499 C C . PHE A 1 62 ? 23.828 -13.18 -26.172 1 95.31 62 PHE A C 1
ATOM 501 O O . PHE A 1 62 ? 24.906 -13.719 -25.922 1 95.31 62 PHE A O 1
ATOM 508 N N . VAL A 1 63 ? 23.578 -11.914 -25.891 1 95.31 63 VAL A N 1
ATOM 509 C CA . VAL A 1 63 ? 24.5 -11.086 -25.141 1 95.31 63 VAL A CA 1
ATOM 510 C C . VAL A 1 63 ? 23.766 -10.414 -23.984 1 95.31 63 VAL A C 1
ATOM 512 O O . VAL A 1 63 ? 22.547 -10.219 -24.031 1 95.31 63 VAL A O 1
ATOM 515 N N . VAL A 1 64 ? 24.484 -10.117 -22.953 1 94.06 64 VAL A N 1
ATOM 516 C CA . VAL A 1 64 ? 23.906 -9.445 -21.781 1 94.06 64 VAL A CA 1
ATOM 517 C C . VAL A 1 64 ? 23.531 -8.008 -22.156 1 94.06 64 VAL A C 1
ATOM 519 O O . VAL A 1 64 ? 24.344 -7.281 -22.734 1 94.06 64 VAL A O 1
ATOM 522 N N . PRO A 1 65 ? 22.328 -7.645 -21.828 1 89.94 65 PRO A N 1
ATOM 523 C CA . PRO A 1 65 ? 22 -6.234 -22.047 1 89.94 65 PRO A CA 1
ATOM 524 C C . PRO A 1 65 ? 22.922 -5.289 -21.281 1 89.94 65 PRO A C 1
ATOM 526 O O . PRO A 1 65 ? 23.312 -5.594 -20.141 1 89.94 65 PRO A O 1
ATOM 529 N N . TYR A 1 66 ? 23.219 -4.148 -21.797 1 84.5 66 TYR A N 1
ATOM 530 C CA . TYR A 1 66 ? 24.172 -3.197 -21.234 1 84.5 66 TYR A CA 1
ATOM 531 C C . TYR A 1 66 ? 23.75 -2.742 -19.844 1 84.5 66 TYR A C 1
ATOM 533 O O . TYR A 1 66 ? 24.578 -2.568 -18.953 1 84.5 66 TYR A O 1
ATOM 541 N N . ASP A 1 67 ? 22.5 -2.67 -19.547 1 82.88 67 ASP A N 1
ATOM 542 C CA . ASP A 1 67 ? 22 -2.123 -18.281 1 82.88 67 ASP A CA 1
ATOM 543 C C . ASP A 1 67 ? 21.438 -3.227 -17.391 1 82.88 67 ASP A C 1
ATOM 545 O O . ASP A 1 67 ? 20.672 -2.951 -16.469 1 82.88 67 ASP A O 1
ATOM 549 N N . ALA A 1 68 ? 21.875 -4.441 -17.625 1 86.25 68 ALA A N 1
ATOM 550 C CA . ALA A 1 68 ? 21.234 -5.551 -16.922 1 86.25 68 ALA A CA 1
ATOM 551 C C . ALA A 1 68 ? 21.719 -5.641 -15.477 1 86.25 68 ALA A C 1
ATOM 553 O O . ALA A 1 68 ? 20.969 -6.043 -14.586 1 86.25 68 ALA A O 1
ATOM 554 N N . GLU A 1 69 ? 22.984 -5.262 -15.203 1 88.38 69 GLU A N 1
ATOM 555 C CA . GLU A 1 69 ? 23.547 -5.344 -13.859 1 88.38 69 GLU A CA 1
ATOM 556 C C . GLU A 1 69 ? 23.172 -6.656 -13.18 1 88.38 69 GLU A C 1
ATOM 558 O O . GLU A 1 69 ? 22.594 -6.652 -12.086 1 88.38 69 GLU A O 1
ATOM 563 N N . LEU A 1 70 ? 23.531 -7.727 -13.664 1 91.75 70 LEU A N 1
ATOM 564 C CA . LEU A 1 70 ? 23.109 -9.07 -13.289 1 91.75 70 LEU A CA 1
ATOM 565 C C . LEU A 1 70 ? 23.375 -9.336 -11.812 1 91.75 70 LEU A C 1
ATOM 567 O O . LEU A 1 70 ? 22.547 -9.953 -11.125 1 91.75 70 LEU A O 1
ATOM 571 N N . GLU A 1 71 ? 24.422 -8.727 -11.336 1 87.81 71 GLU A N 1
ATOM 572 C CA . GLU A 1 71 ? 24.859 -9.008 -9.969 1 87.81 71 GLU A CA 1
ATOM 573 C C . GLU A 1 71 ? 23.922 -8.367 -8.945 1 87.81 71 GLU A C 1
ATOM 575 O O . GLU A 1 71 ? 23.875 -8.773 -7.785 1 87.81 71 GLU A O 1
ATOM 580 N N . CYS A 1 72 ? 23.188 -7.398 -9.422 1 87.44 72 CYS A N 1
ATOM 581 C CA . CYS A 1 72 ? 22.312 -6.652 -8.523 1 87.44 72 CYS A CA 1
ATOM 582 C C . CYS A 1 72 ? 20.891 -7.184 -8.578 1 87.44 72 CYS A C 1
ATOM 584 O O . CYS A 1 72 ? 20.062 -6.867 -7.711 1 87.44 72 CYS A O 1
ATOM 586 N N . LYS A 1 73 ? 20.578 -8.023 -9.531 1 91 73 LYS A N 1
ATOM 587 C CA . LYS A 1 73 ? 19.203 -8.484 -9.719 1 91 73 LYS A CA 1
ATOM 588 C C . LYS A 1 73 ? 18.859 -9.578 -8.711 1 91 73 LYS A C 1
ATOM 590 O O . LYS A 1 73 ? 19.609 -10.539 -8.539 1 91 73 LYS A O 1
ATOM 595 N N . GLN A 1 74 ? 17.734 -9.367 -8.062 1 91.12 74 GLN A N 1
ATOM 596 C CA . GLN A 1 74 ? 17.25 -10.367 -7.125 1 91.12 74 GLN A CA 1
ATOM 597 C C . GLN A 1 74 ? 16.734 -11.609 -7.859 1 91.12 74 GLN A C 1
ATOM 599 O O . GLN A 1 74 ? 16.938 -12.734 -7.406 1 91.12 74 GLN A O 1
ATOM 604 N N . ASN A 1 75 ? 16 -11.406 -8.938 1 94.62 75 ASN A N 1
ATOM 605 C CA . ASN A 1 75 ? 15.438 -12.477 -9.75 1 94.62 75 ASN A CA 1
ATOM 606 C C . ASN A 1 75 ? 15.727 -12.266 -11.234 1 94.62 75 ASN A C 1
ATOM 608 O O . ASN A 1 75 ? 15.516 -11.172 -11.766 1 94.62 75 ASN A O 1
ATOM 612 N N . ILE A 1 76 ? 16.25 -13.211 -11.852 1 97 76 ILE A N 1
ATOM 613 C CA . ILE A 1 76 ? 16.391 -13.25 -13.305 1 97 76 ILE A CA 1
ATOM 614 C C . ILE A 1 76 ? 15.586 -14.414 -13.875 1 97 76 ILE A C 1
ATOM 616 O O . ILE A 1 76 ? 15.812 -15.57 -13.508 1 97 76 ILE A O 1
ATOM 620 N N . VAL A 1 77 ? 14.617 -14.086 -14.719 1 98.19 77 VAL A N 1
ATOM 621 C CA . VAL A 1 77 ? 13.742 -15.086 -15.328 1 98.19 77 VAL A CA 1
ATOM 622 C C . VAL A 1 77 ? 13.867 -15.016 -16.844 1 98.19 77 VAL A C 1
ATOM 624 O O . VAL A 1 77 ? 13.82 -13.922 -17.438 1 98.19 77 VAL A O 1
ATOM 627 N N . VAL A 1 78 ? 14.047 -16.125 -17.484 1 98.44 78 VAL A N 1
ATOM 628 C CA . VAL A 1 78 ? 14.125 -16.219 -18.938 1 98.44 78 VAL A CA 1
ATOM 629 C C . VAL A 1 78 ? 13.047 -17.172 -19.453 1 98.44 78 VAL A C 1
ATOM 631 O O . VAL A 1 78 ? 12.789 -18.203 -18.844 1 98.44 78 VAL A O 1
ATOM 634 N N . TYR A 1 79 ? 12.43 -16.719 -20.516 1 98.5 79 TYR A N 1
ATOM 635 C CA . TYR A 1 79 ? 11.5 -17.656 -21.141 1 98.5 79 TYR A CA 1
ATOM 636 C C . TYR A 1 79 ? 11.656 -17.625 -22.656 1 98.5 79 TYR A C 1
ATOM 638 O O . TYR A 1 79 ? 12.219 -16.688 -23.219 1 98.5 79 TYR A O 1
ATOM 646 N N . ASP A 1 80 ? 11.328 -18.688 -23.297 1 98.19 80 ASP A N 1
ATOM 647 C CA . ASP A 1 80 ? 11.109 -18.781 -24.734 1 98.19 80 ASP A CA 1
ATOM 648 C C . ASP A 1 80 ? 9.688 -19.25 -25.047 1 98.19 80 ASP A C 1
ATOM 650 O O . ASP A 1 80 ? 8.734 -18.859 -24.359 1 98.19 80 ASP A O 1
ATOM 654 N N . SER A 1 81 ? 9.477 -19.969 -26.094 1 97.44 81 SER A N 1
ATOM 655 C CA . SER A 1 81 ? 8.117 -20.312 -26.516 1 97.44 81 SER A CA 1
ATOM 656 C C . SER A 1 81 ? 7.527 -21.406 -25.641 1 97.44 81 SER A C 1
ATOM 658 O O . SER A 1 81 ? 6.359 -21.344 -25.25 1 97.44 81 SER A O 1
ATOM 660 N N . ASN A 1 82 ? 8.391 -22.438 -25.297 1 97.19 82 ASN A N 1
ATOM 661 C CA . ASN A 1 82 ? 7.695 -23.594 -24.734 1 97.19 82 ASN A CA 1
ATOM 662 C C . ASN A 1 82 ? 8.648 -24.5 -23.969 1 97.19 82 ASN A C 1
ATOM 664 O O . ASN A 1 82 ? 8.297 -25.641 -23.625 1 97.19 82 ASN A O 1
ATOM 668 N N . THR A 1 83 ? 9.898 -24.047 -23.672 1 96.69 83 THR A N 1
ATOM 669 C CA . THR A 1 83 ? 10.82 -24.891 -22.922 1 96.69 83 THR A CA 1
ATOM 670 C C . THR A 1 83 ? 10.195 -25.312 -21.594 1 96.69 83 THR A C 1
ATOM 672 O O . THR A 1 83 ? 9.633 -24.484 -20.875 1 96.69 83 THR A O 1
ATOM 675 N N . SER A 1 84 ? 10.336 -26.641 -21.219 1 95.5 84 SER A N 1
ATOM 676 C CA . SER A 1 84 ? 9.633 -27.125 -20.047 1 95.5 84 SER A CA 1
ATOM 677 C C . SER A 1 84 ? 10.57 -27.891 -19.109 1 95.5 84 SER A C 1
ATOM 679 O O . SER A 1 84 ? 10.203 -28.234 -18 1 95.5 84 SER A O 1
ATOM 681 N N . THR A 1 85 ? 11.773 -28.203 -19.656 1 95.19 85 THR A N 1
ATOM 682 C CA . THR A 1 85 ? 12.758 -28.906 -18.828 1 95.19 85 THR A CA 1
ATOM 683 C C . THR A 1 85 ? 14.141 -28.281 -19 1 95.19 85 THR A C 1
ATOM 685 O O . THR A 1 85 ? 14.375 -27.531 -19.953 1 95.19 85 THR A O 1
ATOM 688 N N . LEU A 1 86 ? 15.039 -28.609 -18.109 1 94.5 86 LEU A N 1
ATOM 689 C CA . LEU A 1 86 ? 16.391 -28.047 -18.156 1 94.5 86 LEU A CA 1
ATOM 690 C C . LEU A 1 86 ? 17.297 -28.875 -19.047 1 94.5 86 LEU A C 1
ATOM 692 O O . LEU A 1 86 ? 18.484 -28.578 -19.172 1 94.5 86 LEU A O 1
ATOM 696 N N . ARG A 1 87 ? 16.734 -29.891 -19.734 1 91.25 87 ARG A N 1
ATOM 697 C CA . ARG A 1 87 ? 17.578 -30.781 -20.516 1 91.25 87 ARG A CA 1
ATOM 698 C C . ARG A 1 87 ? 17.219 -30.703 -22 1 91.25 87 ARG A C 1
ATOM 700 O O . ARG A 1 87 ? 17.688 -31.516 -22.797 1 91.25 87 ARG A O 1
ATOM 707 N N . GLU A 1 88 ? 16.391 -29.797 -22.312 1 90.5 88 GLU A N 1
ATOM 708 C CA . GLU A 1 88 ? 16 -29.672 -23.719 1 90.5 88 GLU A CA 1
ATOM 709 C C . GLU A 1 88 ? 17.172 -29.156 -24.562 1 90.5 88 GLU A C 1
ATOM 711 O O . GLU A 1 88 ? 17.797 -28.156 -24.234 1 90.5 88 GLU A O 1
ATOM 716 N N . PRO A 1 89 ? 17.438 -29.875 -25.562 1 87.44 89 PRO A N 1
ATOM 717 C CA . PRO A 1 89 ? 18.531 -29.453 -26.422 1 87.44 89 PRO A CA 1
ATOM 718 C C . PRO A 1 89 ? 18.203 -28.188 -27.234 1 87.44 89 PRO A C 1
ATOM 720 O O . PRO A 1 89 ? 17.047 -28.016 -27.656 1 87.44 89 PRO A O 1
ATOM 723 N N . GLU A 1 90 ? 19.094 -27.281 -27.453 1 87.88 90 GLU A N 1
ATOM 724 C CA . GLU A 1 90 ? 19.016 -26.109 -28.297 1 87.88 90 GLU A CA 1
ATOM 725 C C . GLU A 1 90 ? 17.828 -25.234 -27.922 1 87.88 90 GLU A C 1
ATOM 727 O O . GLU A 1 90 ? 17.094 -24.75 -28.781 1 87.88 90 GLU A O 1
ATOM 732 N N . ALA A 1 91 ? 17.438 -25.203 -26.703 1 94.12 91 ALA A N 1
ATOM 733 C CA . ALA A 1 91 ? 16.375 -24.344 -26.219 1 94.12 91 ALA A CA 1
ATOM 734 C C . ALA A 1 91 ? 16.891 -22.922 -25.969 1 94.12 91 ALA A C 1
ATOM 736 O O . ALA A 1 91 ? 17.797 -22.719 -25.156 1 94.12 91 ALA A O 1
ATOM 737 N N . PRO A 1 92 ? 16.344 -21.969 -26.656 1 96.44 92 PRO A N 1
ATOM 738 C CA . PRO A 1 92 ? 16.828 -20.594 -26.516 1 96.44 92 PRO A CA 1
ATOM 739 C C . PRO A 1 92 ? 16.844 -20.125 -25.062 1 96.44 92 PRO A C 1
ATOM 741 O O . PRO A 1 92 ? 17.766 -19.438 -24.641 1 96.44 92 PRO A O 1
ATOM 744 N N . ALA A 1 93 ? 15.82 -20.484 -24.281 1 97.75 93 ALA A N 1
ATOM 745 C CA . ALA A 1 93 ? 15.75 -20.062 -22.891 1 97.75 93 ALA A CA 1
ATOM 746 C C . ALA A 1 93 ? 16.922 -20.609 -22.094 1 97.75 93 ALA A C 1
ATOM 748 O O . ALA A 1 93 ? 17.484 -19.922 -21.234 1 97.75 93 ALA A O 1
ATOM 749 N N . LEU A 1 94 ? 17.266 -21.812 -22.344 1 96.88 94 LEU A N 1
ATOM 750 C CA . LEU A 1 94 ? 18.375 -22.438 -21.641 1 96.88 94 LEU A CA 1
ATOM 751 C C . LEU A 1 94 ? 19.703 -21.797 -22.047 1 96.88 94 LEU A C 1
ATOM 753 O O . LEU A 1 94 ? 20.547 -21.531 -21.188 1 96.88 94 LEU A O 1
ATOM 757 N N . ASP A 1 95 ? 19.906 -21.641 -23.359 1 95.62 95 ASP A N 1
ATOM 758 C CA . ASP A 1 95 ? 21.109 -20.984 -23.844 1 95.62 95 ASP A CA 1
ATOM 759 C C . ASP A 1 95 ? 21.281 -19.609 -23.219 1 95.62 95 ASP A C 1
ATOM 761 O O . ASP A 1 95 ? 22.375 -19.266 -22.766 1 95.62 95 ASP A O 1
ATOM 765 N N . CYS A 1 96 ? 20.25 -18.875 -23.188 1 96.75 96 CYS A N 1
ATOM 766 C CA . CYS A 1 96 ? 20.281 -17.547 -22.609 1 96.75 96 CYS A CA 1
ATOM 767 C C . CYS A 1 96 ? 20.547 -17.609 -21.109 1 96.75 96 CYS A C 1
ATOM 769 O O . CYS A 1 96 ? 21.375 -16.859 -20.594 1 96.75 96 CYS A O 1
ATOM 771 N N . GLY A 1 97 ? 19.797 -18.469 -20.406 1 96.88 97 GLY A N 1
ATOM 772 C CA . GLY A 1 97 ? 20 -18.625 -18.969 1 96.88 97 GLY A CA 1
ATOM 773 C C . GLY A 1 97 ? 21.422 -18.953 -18.609 1 96.88 97 GLY A C 1
ATOM 774 O O . GLY A 1 97 ? 21.984 -18.391 -17.672 1 96.88 97 GLY A O 1
ATOM 775 N N . ARG A 1 98 ? 22.016 -19.922 -19.344 1 95.5 98 ARG A N 1
ATOM 776 C CA . ARG A 1 98 ? 23.391 -20.297 -19.094 1 95.5 98 ARG A CA 1
ATOM 777 C C . ARG A 1 98 ? 24.344 -19.125 -19.312 1 95.5 98 ARG A C 1
ATOM 779 O O . ARG A 1 98 ? 25.266 -18.922 -18.531 1 95.5 98 ARG A O 1
ATOM 786 N N . MET A 1 99 ? 24.125 -18.438 -20.359 1 95.31 99 MET A N 1
ATOM 787 C CA . MET A 1 99 ? 24.922 -17.25 -20.641 1 95.31 99 MET A CA 1
ATOM 788 C C . MET A 1 99 ? 24.828 -16.25 -19.5 1 95.31 99 MET A C 1
ATOM 790 O O . MET A 1 99 ? 25.844 -15.727 -19.031 1 95.31 99 MET A O 1
ATOM 794 N N . LEU A 1 100 ? 23.672 -15.938 -19 1 96.19 100 LEU A N 1
ATOM 795 C CA . LEU A 1 100 ? 23.469 -14.977 -17.922 1 96.19 100 LEU A CA 1
ATOM 796 C C . LEU A 1 100 ? 24.141 -15.453 -16.641 1 96.19 100 LEU A C 1
ATOM 798 O O . LEU A 1 100 ? 24.734 -14.656 -15.906 1 96.19 100 LEU A O 1
ATOM 802 N N . TRP A 1 101 ? 23.969 -16.734 -16.359 1 95.75 101 TRP A N 1
ATOM 803 C CA . TRP A 1 101 ? 24.609 -17.312 -15.195 1 95.75 101 TRP A CA 1
ATOM 804 C C . TRP A 1 101 ? 26.125 -17.156 -15.289 1 95.75 101 TRP A C 1
ATOM 806 O O . TRP A 1 101 ? 26.766 -16.688 -14.336 1 95.75 101 TRP A O 1
ATOM 816 N N . ASP A 1 102 ? 26.672 -17.484 -16.391 1 95.06 102 ASP A N 1
ATOM 817 C CA . ASP A 1 102 ? 28.109 -17.438 -16.609 1 95.06 102 ASP A CA 1
ATOM 818 C C . ASP A 1 102 ? 28.625 -15.992 -16.531 1 95.06 102 ASP A C 1
ATOM 820 O O . ASP A 1 102 ? 29.781 -15.758 -16.156 1 95.06 102 ASP A O 1
ATOM 824 N N . MET A 1 103 ? 27.797 -15.102 -16.891 1 94.75 103 MET A N 1
ATOM 825 C CA . MET A 1 103 ? 28.188 -13.703 -16.953 1 94.75 103 MET A CA 1
ATOM 826 C C . MET A 1 103 ? 28 -13.023 -15.594 1 94.75 103 MET A C 1
ATOM 828 O O . MET A 1 103 ? 28.266 -11.828 -15.453 1 94.75 103 MET A O 1
ATOM 832 N N . GLY A 1 104 ? 27.422 -13.781 -14.562 1 92.5 104 GLY A N 1
ATOM 833 C CA . GLY A 1 104 ? 27.547 -13.234 -13.219 1 92.5 104 GLY A CA 1
ATOM 834 C C . GLY A 1 104 ? 26.203 -13.062 -12.523 1 92.5 104 GLY A C 1
ATOM 835 O O . GLY A 1 104 ? 26.078 -12.227 -11.625 1 92.5 104 GLY A O 1
ATOM 836 N N . SER A 1 105 ? 25.188 -13.766 -12.875 1 92.12 105 SER A N 1
ATOM 837 C CA . SER A 1 105 ? 23.938 -13.727 -12.117 1 92.12 105 SER A CA 1
ATOM 838 C C . SER A 1 105 ? 24.172 -14.102 -10.656 1 92.12 105 SER A C 1
ATOM 840 O O . SER A 1 105 ? 24.875 -15.062 -10.359 1 92.12 105 SER A O 1
ATOM 842 N N . ARG A 1 106 ? 23.641 -13.281 -9.766 1 89.31 106 ARG A N 1
ATOM 843 C CA . ARG A 1 106 ? 23.812 -13.484 -8.328 1 89.31 106 ARG A CA 1
ATOM 844 C C . ARG A 1 106 ? 23.141 -14.789 -7.879 1 89.31 106 ARG A C 1
ATOM 846 O O . ARG A 1 106 ? 23.734 -15.547 -7.109 1 89.31 106 ARG A O 1
ATOM 853 N N . ASN A 1 107 ? 21.969 -15.039 -8.281 1 91.44 107 ASN A N 1
ATOM 854 C CA . ASN A 1 107 ? 21.172 -16.234 -8 1 91.44 107 ASN A CA 1
ATOM 855 C C . ASN A 1 107 ? 20.969 -17.094 -9.25 1 91.44 107 ASN A C 1
ATOM 857 O O . ASN A 1 107 ? 21.266 -16.641 -10.359 1 91.44 107 ASN A O 1
ATOM 861 N N . LYS A 1 108 ? 20.562 -18.297 -9.023 1 95.5 108 LYS A N 1
ATOM 862 C CA . LYS A 1 108 ? 20.25 -19.141 -10.172 1 95.5 108 LYS A CA 1
ATOM 863 C C . LYS A 1 108 ? 19.266 -18.438 -11.109 1 95.5 108 LYS A C 1
ATOM 865 O O . LYS A 1 108 ? 18.344 -17.75 -10.664 1 95.5 108 LYS A O 1
ATOM 870 N N . VAL A 1 109 ? 19.547 -18.625 -12.391 1 97.25 109 VAL A N 1
ATOM 871 C CA . VAL A 1 109 ? 18.641 -18.078 -13.391 1 97.25 109 VAL A CA 1
ATOM 872 C C . VAL A 1 109 ? 17.406 -18.969 -13.531 1 97.25 109 VAL A C 1
ATOM 874 O O . VAL A 1 109 ? 17.531 -20.188 -13.641 1 97.25 109 VAL A O 1
ATOM 877 N N . LYS A 1 110 ? 16.266 -18.406 -13.461 1 98 110 LYS A N 1
ATOM 878 C CA . LYS A 1 110 ? 15.016 -19.156 -13.531 1 98 110 LYS A CA 1
ATOM 879 C C . LYS A 1 110 ? 14.516 -19.25 -14.969 1 98 110 LYS A C 1
ATOM 881 O O . LYS A 1 110 ? 14.438 -18.25 -15.68 1 98 110 LYS A O 1
ATOM 886 N N . ILE A 1 111 ? 14.219 -20.453 -15.359 1 98.19 111 ILE A N 1
ATOM 887 C CA . ILE A 1 111 ? 13.641 -20.719 -16.672 1 98.19 111 ILE A CA 1
ATOM 888 C C . ILE A 1 111 ? 12.141 -20.969 -16.547 1 98.19 111 ILE A C 1
ATOM 890 O O . ILE A 1 111 ? 11.719 -21.891 -15.852 1 98.19 111 ILE A O 1
ATOM 894 N N . LEU A 1 112 ? 11.352 -20.141 -17.219 1 98.44 112 LEU A N 1
ATOM 895 C CA . LEU A 1 112 ? 9.906 -20.281 -17.125 1 98.44 112 LEU A CA 1
ATOM 896 C C . LEU A 1 112 ? 9.438 -21.578 -17.781 1 98.44 112 LEU A C 1
ATOM 898 O O . LEU A 1 112 ? 9.57 -21.75 -18.984 1 98.44 112 LEU A O 1
ATOM 902 N N . LYS A 1 113 ? 8.891 -22.438 -16.969 1 98.12 113 LYS A N 1
ATOM 903 C CA . LYS A 1 113 ? 8.398 -23.719 -17.469 1 98.12 113 LYS A CA 1
ATOM 904 C C . LYS A 1 113 ? 7.223 -23.516 -18.422 1 98.12 113 LYS A C 1
ATOM 906 O O . LYS A 1 113 ? 6.262 -22.812 -18.094 1 98.12 113 LYS A O 1
ATOM 911 N N . GLY A 1 114 ? 7.293 -24.125 -19.625 1 97.38 114 GLY A N 1
ATOM 912 C CA . GLY A 1 114 ? 6.234 -24 -20.625 1 97.38 114 GLY A CA 1
ATOM 913 C C . GLY A 1 114 ? 6.336 -22.734 -21.438 1 97.38 114 GLY A C 1
ATOM 914 O O . GLY A 1 114 ? 5.57 -22.547 -22.391 1 97.38 114 GLY A O 1
ATOM 915 N N . GLY A 1 115 ? 7.234 -21.797 -21.062 1 98.12 115 GLY A N 1
ATOM 916 C CA . GLY A 1 115 ? 7.527 -20.594 -21.828 1 98.12 115 GLY A CA 1
ATOM 917 C C . GLY A 1 115 ? 6.344 -19.656 -21.953 1 98.12 115 GLY A C 1
ATOM 918 O O . GLY A 1 115 ? 5.484 -19.625 -21.062 1 98.12 115 GLY A O 1
ATOM 919 N N . TYR A 1 116 ? 6.402 -18.812 -23 1 98.25 116 TYR A N 1
ATOM 920 C CA . TYR A 1 116 ? 5.367 -17.828 -23.281 1 98.25 116 TYR A CA 1
ATOM 921 C C . TYR A 1 116 ? 4.027 -18.5 -23.547 1 98.25 116 TYR A C 1
ATOM 923 O O . TYR A 1 116 ? 2.979 -18.016 -23.125 1 98.25 116 TYR A O 1
ATOM 931 N N . GLU A 1 117 ? 4.043 -19.594 -24.188 1 98 117 GLU A N 1
ATOM 932 C CA . GLU A 1 117 ? 2.822 -20.266 -24.625 1 98 117 GLU A CA 1
ATOM 933 C C . GLU A 1 117 ? 1.973 -20.688 -23.422 1 98 117 GLU A C 1
ATOM 935 O O . GLU A 1 117 ? 0.793 -20.328 -23.344 1 98 117 GLU A O 1
ATOM 940 N N . GLU A 1 118 ? 2.631 -21.344 -22.531 1 97.75 118 GLU A N 1
ATOM 941 C CA . GLU A 1 118 ? 1.878 -21.797 -21.359 1 97.75 118 GLU A CA 1
ATOM 942 C C . GLU A 1 118 ? 1.472 -20.609 -20.484 1 97.75 118 GLU A C 1
ATOM 944 O O . GLU A 1 118 ? 0.332 -20.547 -20.016 1 97.75 118 GLU A O 1
ATOM 949 N N . PHE A 1 119 ? 2.391 -19.672 -20.25 1 97.94 119 PHE A N 1
ATOM 950 C CA . PHE A 1 119 ? 2.111 -18.531 -19.375 1 97.94 119 PHE A CA 1
ATOM 951 C C . PHE A 1 119 ? 0.963 -17.703 -19.938 1 97.94 119 PHE A C 1
ATOM 953 O O . PHE A 1 119 ? 0.039 -17.344 -19.203 1 97.94 119 PHE A O 1
ATOM 960 N N . SER A 1 120 ? 0.986 -17.422 -21.25 1 96.62 120 SER A N 1
ATOM 961 C CA . SER A 1 120 ? -0.018 -16.562 -21.875 1 96.62 120 SER A CA 1
ATOM 962 C C . SER A 1 120 ? -1.378 -17.25 -21.922 1 96.62 120 SER A C 1
ATOM 964 O O . SER A 1 120 ? -2.416 -16.594 -21.953 1 96.62 120 SER A O 1
ATOM 966 N N . ALA A 1 121 ? -1.354 -18.547 -21.922 1 95.94 121 ALA A N 1
ATOM 967 C CA . ALA A 1 121 ? -2.607 -19.297 -21.891 1 95.94 121 ALA A CA 1
ATOM 968 C C . ALA A 1 121 ? -3.262 -19.203 -20.516 1 95.94 121 ALA A C 1
ATOM 970 O O . ALA A 1 121 ? -4.48 -19.047 -20.406 1 95.94 121 ALA A O 1
ATOM 971 N N . LEU A 1 122 ? -2.467 -19.281 -19.531 1 94.75 122 LEU A N 1
ATOM 972 C CA . LEU A 1 122 ? -2.965 -19.266 -18.156 1 94.75 122 LEU A CA 1
ATOM 973 C C . LEU A 1 122 ? -3.334 -17.844 -17.734 1 94.75 122 LEU A C 1
ATOM 975 O O . LEU A 1 122 ? -4.309 -17.641 -17 1 94.75 122 LEU A O 1
ATOM 979 N N . TYR A 1 123 ? -2.531 -16.859 -18.141 1 95.25 123 TYR A N 1
ATOM 980 C CA . TYR A 1 123 ? -2.695 -15.477 -17.719 1 95.25 123 TYR A CA 1
ATOM 981 C C . TYR A 1 123 ? -2.711 -14.531 -18.906 1 95.25 123 TYR A C 1
ATOM 983 O O . TYR A 1 123 ? -1.839 -13.672 -19.047 1 95.25 123 TYR A O 1
ATOM 991 N N . PRO A 1 124 ? -3.688 -14.602 -19.75 1 94.31 124 PRO A N 1
ATOM 992 C CA . PRO A 1 124 ? -3.729 -13.805 -20.969 1 94.31 124 PRO A CA 1
ATOM 993 C C . PRO A 1 124 ? -3.744 -12.305 -20.688 1 94.31 124 PRO A C 1
ATOM 995 O O . PRO A 1 124 ? -3.336 -11.508 -21.547 1 94.31 124 PRO A O 1
ATOM 998 N N . PHE A 1 125 ? -4.117 -11.914 -19.547 1 91.19 125 PHE A N 1
ATOM 999 C CA . PHE A 1 125 ? -4.246 -10.5 -19.188 1 91.19 125 PHE A CA 1
ATOM 1000 C C . PHE A 1 125 ? -2.893 -9.906 -18.828 1 91.19 125 PHE A C 1
ATOM 1002 O O . PHE A 1 125 ? -2.785 -8.711 -18.562 1 91.19 125 PHE A O 1
ATOM 1009 N N . LEU A 1 126 ? -1.883 -10.68 -18.781 1 91.75 126 LEU A N 1
ATOM 1010 C CA . LEU A 1 126 ? -0.547 -10.188 -18.469 1 91.75 126 LEU A CA 1
ATOM 1011 C C . LEU A 1 126 ? 0.315 -10.117 -19.719 1 91.75 126 LEU A C 1
ATOM 1013 O O . LEU A 1 126 ? 1.537 -9.969 -19.625 1 91.75 126 LEU A O 1
ATOM 1017 N N . ARG A 1 127 ? -0.303 -10.258 -20.828 1 92.19 127 ARG A N 1
ATOM 1018 C CA . ARG A 1 127 ? 0.37 -10.055 -22.109 1 92.19 127 ARG A CA 1
ATOM 1019 C C . ARG A 1 127 ? 0.292 -8.594 -22.531 1 92.19 127 ARG A C 1
ATOM 1021 O O . ARG A 1 127 ? -0.667 -7.891 -22.203 1 92.19 127 ARG A O 1
ATOM 1028 N N . THR A 1 128 ? 1.324 -8.219 -23.203 1 90.44 128 THR A N 1
ATOM 1029 C CA . THR A 1 128 ? 1.3 -6.844 -23.688 1 90.44 128 THR A CA 1
ATOM 1030 C C . THR A 1 128 ? 2.141 -6.703 -24.953 1 90.44 128 THR A C 1
ATOM 1032 O O . THR A 1 128 ? 2.932 -7.59 -25.281 1 90.44 128 THR A O 1
ATOM 1035 N N . GLN A 1 129 ? 1.821 -5.684 -25.703 1 88.81 129 GLN A N 1
ATOM 1036 C CA . GLN A 1 129 ? 2.664 -5.297 -26.844 1 88.81 129 GLN A CA 1
ATOM 1037 C C . GLN A 1 129 ? 3.547 -4.105 -26.484 1 88.81 129 GLN A C 1
ATOM 1039 O O . GLN A 1 129 ? 4.457 -3.754 -27.234 1 88.81 129 GLN A O 1
ATOM 1044 N N . LYS A 1 130 ? 3.27 -3.625 -25.281 1 82 130 LYS A N 1
ATOM 1045 C CA . LYS A 1 130 ? 3.994 -2.432 -24.859 1 82 130 LYS A CA 1
ATOM 1046 C C . LYS A 1 130 ? 5.414 -2.779 -24.406 1 82 130 LYS A C 1
ATOM 1048 O O . LYS A 1 130 ? 5.605 -3.648 -23.562 1 82 130 LYS A O 1
ATOM 1053 N N . ILE A 1 131 ? 6.383 -2.1 -24.953 1 78.88 131 ILE A N 1
ATOM 1054 C CA . ILE A 1 131 ? 7.781 -2.424 -24.688 1 78.88 131 ILE A CA 1
ATOM 1055 C C . ILE A 1 131 ? 8.328 -1.496 -23.609 1 78.88 131 ILE A C 1
ATOM 1057 O O . ILE A 1 131 ? 9.062 -1.934 -22.719 1 78.88 131 ILE A O 1
ATOM 1061 N N . ILE A 1 132 ? 8 -0.196 -23.547 1 69.56 132 ILE A N 1
ATOM 1062 C CA . ILE A 1 132 ? 8.531 0.762 -22.578 1 69.56 132 ILE A CA 1
ATOM 1063 C C . ILE A 1 132 ? 7.434 1.172 -21.594 1 69.56 132 ILE A C 1
ATOM 1065 O O . ILE A 1 132 ? 6.324 1.513 -22.016 1 69.56 132 ILE A O 1
ATOM 1069 N N . PHE A 1 133 ? 7.773 0.869 -20.344 1 60 133 PHE A N 1
ATOM 1070 C CA . PHE A 1 133 ? 6.863 1.366 -19.312 1 60 133 PHE A CA 1
ATOM 1071 C C . PHE A 1 133 ? 7.43 2.615 -18.641 1 60 133 PHE A C 1
ATOM 1073 O O . PHE A 1 133 ? 8.578 2.623 -18.203 1 60 133 PHE A O 1
ATOM 1080 N N . MET A 1 134 ? 6.711 3.666 -18.797 1 54.72 134 MET A N 1
ATOM 1081 C CA . MET A 1 134 ? 7.105 4.852 -18.031 1 54.72 134 MET A CA 1
ATOM 1082 C C . MET A 1 134 ? 6.844 4.652 -16.547 1 54.72 134 MET A C 1
ATOM 1084 O O . MET A 1 134 ? 5.895 3.965 -16.156 1 54.72 134 MET A O 1
ATOM 1088 N N . PRO A 1 135 ? 7.789 5.109 -15.711 1 47.59 135 PRO A N 1
ATOM 1089 C CA . PRO A 1 135 ? 7.668 4.91 -14.266 1 47.59 135 PRO A CA 1
ATOM 1090 C C . PRO A 1 135 ? 6.258 5.191 -13.75 1 47.59 135 PRO A C 1
ATOM 1092 O O . PRO A 1 135 ? 5.727 4.418 -12.945 1 47.59 135 PRO A O 1
ATOM 1095 N N . LYS A 1 136 ? 5.68 6.211 -14.07 1 49.19 136 LYS A N 1
ATOM 1096 C CA . LYS A 1 136 ? 4.359 6.605 -13.586 1 49.19 136 LYS A CA 1
ATOM 1097 C C . LYS A 1 136 ? 3.291 5.605 -14.023 1 49.19 136 LYS A C 1
ATOM 1099 O O . LYS A 1 136 ? 2.328 5.355 -13.297 1 49.19 136 LYS A O 1
ATOM 1104 N N . GLU A 1 137 ? 3.539 5.145 -15.289 1 53.62 137 GLU A N 1
ATOM 1105 C CA . GLU A 1 137 ? 2.59 4.176 -15.828 1 53.62 137 GLU A CA 1
ATOM 1106 C C . GLU A 1 137 ? 2.635 2.865 -15.055 1 53.62 137 GLU A C 1
ATOM 1108 O O . GLU A 1 137 ? 1.627 2.162 -14.953 1 53.62 137 GLU A O 1
ATOM 1113 N N . MET A 1 138 ? 3.785 2.605 -14.664 1 50.53 138 MET A N 1
ATOM 1114 C CA . MET A 1 138 ? 3.936 1.351 -13.93 1 50.53 138 MET A CA 1
ATOM 1115 C C . MET A 1 138 ? 3.131 1.375 -12.633 1 50.53 138 MET A C 1
ATOM 1117 O O . MET A 1 138 ? 2.512 0.376 -12.266 1 50.53 138 MET A O 1
ATOM 1121 N N . ASP A 1 139 ? 3.184 2.482 -11.977 1 51.47 139 ASP A N 1
ATOM 1122 C CA . ASP A 1 139 ? 2.453 2.611 -10.719 1 51.47 139 ASP A CA 1
ATOM 1123 C C . ASP A 1 139 ? 0.944 2.572 -10.953 1 51.47 139 ASP A C 1
ATOM 1125 O O . ASP A 1 139 ? 0.21 1.928 -10.203 1 51.47 139 ASP A O 1
ATOM 1129 N N . ASP A 1 140 ? 0.483 3.314 -12.023 1 50.03 140 ASP A N 1
ATOM 1130 C CA . ASP A 1 140 ? -0.944 3.422 -12.305 1 50.03 140 ASP A CA 1
ATOM 1131 C C . ASP A 1 140 ? -1.46 2.168 -13.008 1 50.03 140 ASP A C 1
ATOM 1133 O O . ASP A 1 140 ? -2.623 1.793 -12.844 1 50.03 140 ASP A O 1
ATOM 1137 N N . ASN A 1 141 ? -0.623 1.653 -13.766 1 52.59 141 ASN A N 1
ATOM 1138 C CA . ASN A 1 141 ? -1.081 0.597 -14.664 1 52.59 141 ASN A CA 1
ATOM 1139 C C . ASN A 1 141 ? -0.785 -0.788 -14.094 1 52.59 141 ASN A C 1
ATOM 1141 O O . ASN A 1 141 ? -1.321 -1.788 -14.578 1 52.59 141 ASN A O 1
ATOM 1145 N N . LEU A 1 142 ? 0.021 -0.704 -13.133 1 59.19 142 LEU A N 1
ATOM 1146 C CA . LEU A 1 142 ? 0.359 -2.053 -12.695 1 59.19 142 LEU A CA 1
ATOM 1147 C C . LEU A 1 142 ? -0.281 -2.361 -11.352 1 59.19 142 LEU A C 1
ATOM 1149 O O . LEU A 1 142 ? 0.42 -2.639 -10.375 1 59.19 142 LEU A O 1
ATOM 1153 N N . LYS A 1 143 ? -1.658 -2.189 -11.383 1 69.88 143 LYS A N 1
ATOM 1154 C CA . LYS A 1 143 ? -2.346 -2.658 -10.18 1 69.88 143 LYS A CA 1
ATOM 1155 C C . LYS A 1 143 ? -2.244 -4.176 -10.047 1 69.88 143 LYS A C 1
ATOM 1157 O O . LYS A 1 143 ? -2.734 -4.914 -10.906 1 69.88 143 LYS A O 1
ATOM 1162 N N . PRO A 1 144 ? -1.623 -4.555 -9.031 1 80.06 144 PRO A N 1
ATOM 1163 C CA . PRO A 1 144 ? -1.352 -5.984 -8.891 1 80.06 144 PRO A CA 1
ATOM 1164 C C . PRO A 1 144 ? -2.623 -6.816 -8.734 1 80.06 144 PRO A C 1
ATOM 1166 O O . PRO A 1 144 ? -3.586 -6.363 -8.109 1 80.06 144 PRO A O 1
ATOM 1169 N N . TYR A 1 145 ? -2.629 -7.949 -9.398 1 88.94 145 TYR A N 1
ATOM 1170 C CA . TYR A 1 145 ? -3.629 -8.984 -9.156 1 88.94 145 TYR A CA 1
ATOM 1171 C C . TYR A 1 145 ? -3.371 -9.695 -7.84 1 88.94 145 TYR A C 1
ATOM 1173 O O . TYR A 1 145 ? -2.297 -9.555 -7.25 1 88.94 145 TYR A O 1
ATOM 1181 N N . PRO A 1 146 ? -4.418 -10.375 -7.328 1 93.19 146 PRO A N 1
ATOM 1182 C CA . PRO A 1 146 ? -4.199 -11.18 -6.125 1 93.19 146 PRO A CA 1
ATOM 1183 C C . PRO A 1 146 ? -3.164 -12.281 -6.332 1 93.19 146 PRO A C 1
ATOM 1185 O O . PRO A 1 146 ? -2.92 -12.695 -7.465 1 93.19 146 PRO A O 1
ATOM 1188 N N . THR A 1 147 ? -2.562 -12.648 -5.258 1 94.44 147 THR A N 1
ATOM 1189 C CA . THR A 1 147 ? -1.562 -13.711 -5.305 1 94.44 147 THR A CA 1
ATOM 1190 C C . THR A 1 147 ? -2.227 -15.07 -5.496 1 94.44 147 THR A C 1
ATOM 1192 O O . THR A 1 147 ? -3.25 -15.359 -4.875 1 94.44 147 THR A O 1
ATOM 1195 N N . GLU A 1 148 ? -1.602 -15.812 -6.395 1 96.88 148 GLU A N 1
ATOM 1196 C CA . GLU A 1 148 ? -2.105 -17.156 -6.645 1 96.88 148 GLU A CA 1
ATOM 1197 C C . GLU A 1 148 ? -1.444 -18.172 -5.723 1 96.88 148 GLU A C 1
ATOM 1199 O O . GLU A 1 148 ? -0.236 -18.406 -5.805 1 96.88 148 GLU A O 1
ATOM 1204 N N . ILE A 1 149 ? -2.27 -18.797 -4.875 1 97.25 149 ILE A N 1
ATOM 1205 C CA . ILE A 1 149 ? -1.762 -19.703 -3.857 1 97.25 149 ILE A CA 1
ATOM 1206 C C . ILE A 1 149 ? -1.792 -21.141 -4.391 1 97.25 149 ILE A C 1
ATOM 1208 O O . ILE A 1 149 ? -0.833 -21.891 -4.215 1 97.25 149 ILE A O 1
ATOM 1212 N N . MET A 1 150 ? -2.887 -21.547 -4.871 1 96.06 150 MET A N 1
ATOM 1213 C CA . MET A 1 150 ? -3.074 -22.781 -5.617 1 96.06 150 MET A CA 1
ATOM 1214 C C . MET A 1 150 ? -3.455 -22.5 -7.066 1 96.06 150 MET A C 1
ATOM 1216 O O . MET A 1 150 ? -4.48 -21.875 -7.328 1 96.06 150 MET A O 1
ATOM 1220 N N . PRO A 1 151 ? -2.611 -22.922 -7.984 1 94.94 151 PRO A N 1
ATOM 1221 C CA . PRO A 1 151 ? -2.771 -22.547 -9.391 1 94.94 151 PRO A CA 1
ATOM 1222 C C . PRO A 1 151 ? -4.188 -22.766 -9.906 1 94.94 151 PRO A C 1
ATOM 1224 O O . PRO A 1 151 ? -4.719 -23.875 -9.797 1 94.94 151 PRO A O 1
ATOM 1227 N N . GLY A 1 152 ? -4.77 -21.719 -10.391 1 94.12 152 GLY A N 1
ATOM 1228 C CA . GLY A 1 152 ? -6.059 -21.797 -11.07 1 94.12 152 GLY A CA 1
ATOM 1229 C C . GLY A 1 152 ? -7.227 -21.953 -10.117 1 94.12 152 GLY A C 1
ATOM 1230 O O . GLY A 1 152 ? -8.352 -22.203 -10.547 1 94.12 152 GLY A O 1
ATOM 1231 N N . PHE A 1 153 ? -6.984 -21.781 -8.836 1 97.12 153 PHE A N 1
ATOM 1232 C CA . PHE A 1 153 ? -8.07 -22.125 -7.93 1 97.12 153 PHE A CA 1
ATOM 1233 C C . PHE A 1 153 ? -8.156 -21.125 -6.781 1 97.12 153 PHE A C 1
ATOM 1235 O O . PHE A 1 153 ? -9.164 -20.438 -6.633 1 97.12 153 PHE A O 1
ATOM 1242 N N . LEU A 1 154 ? -7.066 -20.984 -6.027 1 98.06 154 LEU A N 1
ATOM 1243 C CA . LEU A 1 154 ? -7.121 -20.234 -4.781 1 98.06 154 LEU A CA 1
ATOM 1244 C C . LEU A 1 154 ? -6.227 -19 -4.855 1 98.06 154 LEU A C 1
ATOM 1246 O O . LEU A 1 154 ? -5.027 -19.109 -5.117 1 98.06 154 LEU A O 1
ATOM 1250 N N . TYR A 1 155 ? -6.832 -17.828 -4.594 1 97.81 155 TYR A N 1
ATOM 1251 C CA . TYR A 1 155 ? -6.109 -16.562 -4.637 1 97.81 155 TYR A CA 1
ATOM 1252 C C . TYR A 1 155 ? -6.234 -15.812 -3.311 1 97.81 155 TYR A C 1
ATOM 1254 O O . TYR A 1 155 ? -7.246 -15.938 -2.615 1 97.81 155 TYR A O 1
ATOM 1262 N N . LEU A 1 156 ? -5.16 -15.055 -2.922 1 96.31 156 LEU A N 1
ATOM 1263 C CA . LEU A 1 156 ? -5.102 -14.195 -1.746 1 96.31 156 LEU A CA 1
ATOM 1264 C C . LEU A 1 156 ? -4.965 -12.734 -2.152 1 96.31 156 LEU A C 1
ATOM 1266 O O . LEU A 1 156 ? -4.078 -12.375 -2.932 1 96.31 156 LEU A O 1
ATOM 1270 N N . GLY A 1 157 ? -5.855 -11.945 -1.676 1 91.44 157 GLY A N 1
ATOM 1271 C CA . GLY A 1 157 ? -5.789 -10.547 -2.084 1 91.44 157 GLY A CA 1
ATOM 1272 C C . GLY A 1 157 ? -6.234 -9.586 -1 1 91.44 157 GLY A C 1
ATOM 1273 O O . GLY A 1 157 ? -6.5 -10 0.131 1 91.44 157 GLY A O 1
ATOM 1274 N N . ASN A 1 158 ? -6.219 -8.297 -1.292 1 81.62 158 ASN A N 1
ATOM 1275 C CA . ASN A 1 158 ? -6.715 -7.238 -0.421 1 81.62 158 ASN A CA 1
ATOM 1276 C C . ASN A 1 158 ? -8.109 -6.777 -0.84 1 81.62 158 ASN A C 1
ATOM 1278 O O . ASN A 1 158 ? -8.688 -7.32 -1.778 1 81.62 158 ASN A O 1
ATOM 1282 N N . TRP A 1 159 ? -8.625 -5.887 -0.123 1 75.94 159 TRP A N 1
ATOM 1283 C CA . TRP A 1 159 ? -9.992 -5.422 -0.319 1 75.94 159 TRP A CA 1
ATOM 1284 C C . TRP A 1 159 ? -10.195 -4.914 -1.743 1 75.94 159 TRP A C 1
ATOM 1286 O O . TRP A 1 159 ? -11.211 -5.215 -2.377 1 75.94 159 TRP A O 1
ATOM 1296 N N . ARG A 1 160 ? -9.336 -4.109 -2.242 1 74.75 160 ARG A N 1
ATOM 1297 C CA . ARG A 1 160 ? -9.438 -3.592 -3.602 1 74.75 160 ARG A CA 1
ATOM 1298 C C . ARG A 1 160 ? -9.539 -4.727 -4.613 1 74.75 160 ARG A C 1
ATOM 1300 O O . ARG A 1 160 ? -10.406 -4.711 -5.488 1 74.75 160 ARG A O 1
ATOM 1307 N N . GLN A 1 161 ? -8.68 -5.645 -4.438 1 83.06 161 GLN A N 1
ATOM 1308 C CA . GLN A 1 161 ? -8.633 -6.77 -5.367 1 83.06 161 GLN A CA 1
ATOM 1309 C C . GLN A 1 161 ? -9.906 -7.602 -5.285 1 83.06 161 GLN A C 1
ATOM 1311 O O . GLN A 1 161 ? -10.398 -8.094 -6.305 1 83.06 161 GLN A O 1
ATOM 1316 N N . GLY A 1 162 ? -10.367 -7.742 -4.105 1 85 162 GLY A N 1
ATOM 1317 C CA . GLY A 1 162 ? -11.586 -8.508 -3.902 1 85 162 GLY A CA 1
ATOM 1318 C C . GLY A 1 162 ? -12.812 -7.852 -4.512 1 85 162 GLY A C 1
ATOM 1319 O O . GLY A 1 162 ? -13.828 -8.508 -4.734 1 85 162 GLY A O 1
ATOM 1320 N N . ASN A 1 163 ? -12.656 -6.605 -4.82 1 76.19 163 ASN A N 1
ATOM 1321 C CA . ASN A 1 163 ? -13.836 -5.875 -5.27 1 76.19 163 ASN A CA 1
ATOM 1322 C C . ASN A 1 163 ? -13.617 -5.262 -6.648 1 76.19 163 ASN A C 1
ATOM 1324 O O . ASN A 1 163 ? -14.445 -4.473 -7.121 1 76.19 163 ASN A O 1
ATOM 1328 N N . ALA A 1 164 ? -12.586 -5.543 -7.266 1 73.81 164 ALA A N 1
ATOM 1329 C CA . ALA A 1 164 ? -12.281 -5.008 -8.586 1 73.81 164 ALA A CA 1
ATOM 1330 C C . ALA A 1 164 ? -12.945 -5.844 -9.68 1 73.81 164 ALA A C 1
ATOM 1332 O O . ALA A 1 164 ? -12.656 -7.035 -9.82 1 73.81 164 ALA A O 1
ATOM 1333 N N . ALA A 1 165 ? -13.695 -5.227 -10.445 1 77.06 165 ALA A N 1
ATOM 1334 C CA . ALA A 1 165 ? -14.445 -5.93 -11.477 1 77.06 165 ALA A CA 1
ATOM 1335 C C . ALA A 1 165 ? -13.516 -6.617 -12.469 1 77.06 165 ALA A C 1
ATOM 1337 O O . ALA A 1 165 ? -13.781 -7.742 -12.906 1 77.06 165 ALA A O 1
ATOM 1338 N N . TYR A 1 166 ? -12.492 -5.938 -12.859 1 78.62 166 TYR A N 1
ATOM 1339 C CA . TYR A 1 166 ? -11.594 -6.516 -13.852 1 78.62 166 TYR A CA 1
ATOM 1340 C C . TYR A 1 166 ? -10.922 -7.77 -13.312 1 78.62 166 TYR A C 1
ATOM 1342 O O . TYR A 1 166 ? -10.656 -8.711 -14.07 1 78.62 166 TYR A O 1
ATOM 1350 N N . ILE A 1 167 ? -10.688 -7.82 -12.039 1 87.25 167 ILE A N 1
ATOM 1351 C CA . ILE A 1 167 ? -10.07 -9 -11.445 1 87.25 167 ILE A CA 1
ATOM 1352 C C . ILE A 1 167 ? -11.062 -10.164 -11.453 1 87.25 167 ILE A C 1
ATOM 1354 O O . ILE A 1 167 ? -10.703 -11.289 -11.797 1 87.25 167 ILE A O 1
ATOM 1358 N N . GLN A 1 168 ? -12.289 -9.898 -11.125 1 87.19 168 GLN A N 1
ATOM 1359 C CA . GLN A 1 168 ? -13.328 -10.922 -11.18 1 87.19 168 GLN A CA 1
ATOM 1360 C C . GLN A 1 168 ? -13.43 -11.531 -12.57 1 87.19 168 GLN A C 1
ATOM 1362 O O . GLN A 1 168 ? -13.555 -12.75 -12.719 1 87.19 168 GLN A O 1
ATOM 1367 N N . LYS A 1 169 ? -13.359 -10.711 -13.516 1 88.19 169 LYS A N 1
ATOM 1368 C CA . LYS A 1 169 ? -13.508 -11.133 -14.906 1 88.19 169 LYS A CA 1
ATOM 1369 C C . LYS A 1 169 ? -12.281 -11.914 -15.375 1 88.19 169 LYS A C 1
ATOM 1371 O O . LYS A 1 169 ? -12.414 -13.023 -15.883 1 88.19 169 LYS A O 1
ATOM 1376 N N . ASP A 1 170 ? -11.172 -11.328 -15.211 1 91.06 170 ASP A N 1
ATOM 1377 C CA . ASP A 1 170 ? -9.938 -11.898 -15.742 1 91.06 170 ASP A CA 1
ATOM 1378 C C . ASP A 1 170 ? -9.633 -13.242 -15.094 1 91.06 170 ASP A C 1
ATOM 1380 O O . ASP A 1 170 ? -9.188 -14.18 -15.758 1 91.06 170 ASP A O 1
ATOM 1384 N N . LEU A 1 171 ? -9.836 -13.367 -13.766 1 94.19 171 LEU A N 1
ATOM 1385 C CA . LEU A 1 171 ? -9.5 -14.578 -13.039 1 94.19 171 LEU A CA 1
ATOM 1386 C C . LEU A 1 171 ? -10.703 -15.508 -12.945 1 94.19 171 LEU A C 1
ATOM 1388 O O . LEU A 1 171 ? -10.586 -16.625 -12.445 1 94.19 171 LEU A O 1
ATOM 1392 N N . LYS A 1 172 ? -11.867 -15.039 -13.383 1 93.88 172 LYS A N 1
ATOM 1393 C CA . LYS A 1 172 ? -13.109 -15.805 -13.352 1 93.88 172 LYS A CA 1
ATOM 1394 C C . LYS A 1 172 ? -13.43 -16.281 -11.938 1 93.88 172 LYS A C 1
ATOM 1396 O O . LYS A 1 172 ? -13.727 -17.453 -11.727 1 93.88 172 LYS A O 1
ATOM 1401 N N . VAL A 1 173 ? -13.359 -15.344 -11.086 1 93.38 173 VAL A N 1
ATOM 1402 C CA . VAL A 1 173 ? -13.609 -15.656 -9.688 1 93.38 173 VAL A CA 1
ATOM 1403 C C . VAL A 1 173 ? -15.102 -15.914 -9.469 1 93.38 173 VAL A C 1
ATOM 1405 O O . VAL A 1 173 ? -15.945 -15.164 -9.977 1 93.38 173 VAL A O 1
ATOM 1408 N N . LYS A 1 174 ? -15.398 -16.953 -8.742 1 92.94 174 LYS A N 1
ATOM 1409 C CA . LYS A 1 174 ? -16.797 -17.266 -8.414 1 92.94 174 LYS A CA 1
ATOM 1410 C C . LYS A 1 174 ? -17.016 -17.25 -6.906 1 92.94 174 LYS A C 1
ATOM 1412 O O . LYS A 1 174 ? -18.062 -16.781 -6.438 1 92.94 174 LYS A O 1
ATOM 1417 N N . GLY A 1 175 ? -16.141 -17.891 -6.211 1 93.88 175 GLY A N 1
ATOM 1418 C CA . GLY A 1 175 ? -16.234 -17.891 -4.758 1 93.88 175 GLY A CA 1
ATOM 1419 C C . GLY A 1 175 ? -15.438 -16.781 -4.102 1 93.88 175 GLY A C 1
ATOM 1420 O O . GLY A 1 175 ? -14.32 -16.469 -4.52 1 93.88 175 GLY A O 1
ATOM 1421 N N . HIS A 1 176 ? -16.016 -16.141 -3.039 1 94 176 HIS A N 1
ATOM 1422 C CA . HIS A 1 176 ? -15.359 -15.07 -2.295 1 94 176 HIS A CA 1
ATOM 1423 C C . HIS A 1 176 ? -15.414 -15.328 -0.793 1 94 176 HIS A C 1
ATOM 1425 O O . HIS A 1 176 ? -16.484 -15.633 -0.253 1 94 176 HIS A O 1
ATOM 1431 N N . VAL A 1 177 ? -14.273 -15.281 -0.188 1 94.94 177 VAL A N 1
ATOM 1432 C CA . VAL A 1 177 ? -14.219 -15.234 1.27 1 94.94 177 VAL A CA 1
ATOM 1433 C C . VAL A 1 177 ? -13.797 -13.844 1.729 1 94.94 177 VAL A C 1
ATOM 1435 O O . VAL A 1 177 ? -12.617 -13.477 1.635 1 94.94 177 VAL A O 1
ATOM 1438 N N . ASN A 1 178 ? -14.703 -13.156 2.238 1 89.88 178 ASN A N 1
ATOM 1439 C CA . ASN A 1 178 ? -14.461 -11.812 2.738 1 89.88 178 ASN A CA 1
ATOM 1440 C C . ASN A 1 178 ? -14.094 -11.82 4.219 1 89.88 178 ASN A C 1
ATOM 1442 O O . ASN A 1 178 ? -14.938 -12.086 5.074 1 89.88 178 ASN A O 1
ATOM 1446 N N . CYS A 1 179 ? -12.875 -11.43 4.531 1 89.75 179 CYS A N 1
ATOM 1447 C CA . CYS A 1 179 ? -12.406 -11.43 5.914 1 89.75 179 CYS A CA 1
ATOM 1448 C C . CYS A 1 179 ? -12.32 -10.016 6.465 1 89.75 179 CYS A C 1
ATOM 1450 O O . CYS A 1 179 ? -11.57 -9.75 7.406 1 89.75 179 CYS A O 1
ATOM 1452 N N . CYS A 1 180 ? -12.938 -9.164 5.832 1 77 180 CYS A N 1
ATOM 1453 C CA . CYS A 1 180 ? -13.008 -7.797 6.332 1 77 180 CYS A CA 1
ATOM 1454 C C . CYS A 1 180 ? -14.133 -7.648 7.352 1 77 180 CYS A C 1
ATOM 1456 O O . CYS A 1 180 ? -15.062 -8.453 7.379 1 77 180 CYS A O 1
ATOM 1458 N N . VAL A 1 181 ? -13.875 -6.734 8.25 1 68.62 181 VAL A N 1
ATOM 1459 C CA . VAL A 1 181 ? -14.969 -6.43 9.164 1 68.62 181 VAL A CA 1
ATOM 1460 C C . VAL A 1 181 ? -16.172 -5.91 8.383 1 68.62 181 VAL A C 1
ATOM 1462 O O . VAL A 1 181 ? -17.312 -6.254 8.695 1 68.62 181 VAL A O 1
ATOM 1465 N N . GLU A 1 182 ? -15.812 -5.254 7.281 1 60.41 182 GLU A N 1
ATOM 1466 C CA . GLU A 1 182 ? -16.844 -4.707 6.402 1 60.41 182 GLU A CA 1
ATOM 1467 C C . GLU A 1 182 ? -17.484 -5.805 5.562 1 60.41 182 GLU A C 1
ATOM 1469 O O . GLU A 1 182 ? -16.797 -6.676 5.031 1 60.41 182 GLU A O 1
ATOM 1474 N N . SER A 1 183 ? -18.781 -5.82 5.465 1 60.09 183 SER A N 1
ATOM 1475 C CA . SER A 1 183 ? -19.484 -6.859 4.73 1 60.09 183 SER A CA 1
ATOM 1476 C C . SER A 1 183 ? -19.641 -6.492 3.258 1 60.09 183 SER A C 1
ATOM 1478 O O . SER A 1 183 ? -19.812 -7.371 2.408 1 60.09 183 SER A O 1
ATOM 1480 N N . GLU A 1 184 ? -19.656 -5.25 2.982 1 57.38 184 GLU A N 1
ATOM 1481 C CA . GLU A 1 184 ? -20.031 -4.824 1.637 1 57.38 184 GLU A CA 1
ATOM 1482 C C . GLU A 1 184 ? -18.969 -5.238 0.616 1 57.38 184 GLU A C 1
ATOM 1484 O O . GLU A 1 184 ? -17.781 -5.039 0.836 1 57.38 184 GLU A O 1
ATOM 1489 N N . THR A 1 185 ? -19.438 -6.105 -0.292 1 60.06 185 THR A N 1
ATOM 1490 C CA . THR A 1 185 ? -18.625 -6.504 -1.436 1 60.06 185 THR A CA 1
ATOM 1491 C C . THR A 1 185 ? -19.312 -6.129 -2.744 1 60.06 185 THR A C 1
ATOM 1493 O O . THR A 1 185 ? -20.531 -5.938 -2.781 1 60.06 185 THR A O 1
ATOM 1496 N N . PHE A 1 186 ? -18.562 -5.684 -3.678 1 54.38 186 PHE A N 1
ATOM 1497 C CA . PHE A 1 186 ? -19.031 -5.305 -5.004 1 54.38 186 PHE A CA 1
ATOM 1498 C C . PHE A 1 186 ? -19.969 -6.367 -5.57 1 54.38 186 PHE A C 1
ATOM 1500 O O . PHE A 1 186 ? -20.828 -6.062 -6.395 1 54.38 186 PHE A O 1
ATOM 1507 N N . PHE A 1 187 ? -19.766 -7.512 -5.047 1 56.16 187 PHE A N 1
ATOM 1508 C CA . PHE A 1 187 ? -20.5 -8.516 -5.809 1 56.16 187 PHE A CA 1
ATOM 1509 C C . PHE A 1 187 ? -21.906 -8.703 -5.254 1 56.16 187 PHE A C 1
ATOM 1511 O O . PHE A 1 187 ? -22.109 -8.648 -4.039 1 56.16 187 PHE A O 1
ATOM 1518 N N . SER A 1 188 ? -22.844 -8.055 -5.941 1 50.53 188 SER A N 1
ATOM 1519 C CA . SER A 1 188 ? -24.266 -7.879 -5.684 1 50.53 188 SER A CA 1
ATOM 1520 C C . SER A 1 188 ? -24.875 -9.109 -5.016 1 50.53 188 SER A C 1
ATOM 1522 O O . SER A 1 188 ? -25.922 -9.031 -4.387 1 50.53 188 SER A O 1
ATOM 1524 N N . ASP A 1 189 ? -24.625 -10.273 -5.402 1 53.28 189 ASP A N 1
ATOM 1525 C CA . ASP A 1 189 ? -25.531 -11.32 -4.945 1 53.28 189 ASP A CA 1
ATOM 1526 C C . ASP A 1 189 ? -24.953 -12.07 -3.746 1 53.28 189 ASP A C 1
ATOM 1528 O O . ASP A 1 189 ? -24.062 -12.914 -3.902 1 53.28 189 ASP A O 1
ATOM 1532 N N . PRO A 1 190 ? -25.219 -11.391 -2.623 1 59.75 190 PRO A N 1
ATOM 1533 C CA . PRO A 1 190 ? -24.969 -12.234 -1.451 1 59.75 190 PRO A CA 1
ATOM 1534 C C . PRO A 1 190 ? -25.562 -13.633 -1.606 1 59.75 190 PRO A C 1
ATOM 1536 O O . PRO A 1 190 ? -26.719 -13.789 -1.983 1 59.75 190 PRO A O 1
ATOM 1539 N N . GLY A 1 191 ? -24.875 -14.445 -2.33 1 66 191 GLY A N 1
ATOM 1540 C CA . GLY A 1 191 ? -25.328 -15.805 -2.557 1 66 191 GLY A CA 1
ATOM 1541 C C . GLY A 1 191 ? -24.344 -16.844 -2.084 1 66 191 GLY A C 1
ATOM 1542 O O . GLY A 1 191 ? -23.469 -16.562 -1.252 1 66 191 GLY A O 1
ATOM 1543 N N . PRO A 1 192 ? -24.578 -18.062 -2.484 1 78.38 192 PRO A N 1
ATOM 1544 C CA . PRO A 1 192 ? -23.781 -19.219 -2.072 1 78.38 192 PRO A CA 1
ATOM 1545 C C . PRO A 1 192 ? -22.297 -19.078 -2.41 1 78.38 192 PRO A C 1
ATOM 1547 O O . PRO A 1 192 ? -21.484 -19.875 -1.951 1 78.38 192 PRO A O 1
ATOM 1550 N N . HIS A 1 193 ? -21.969 -17.922 -2.992 1 90.06 193 HIS A N 1
ATOM 1551 C CA . HIS A 1 193 ? -20.594 -17.797 -3.461 1 90.06 193 HIS A CA 1
ATOM 1552 C C . HIS A 1 193 ? -19.812 -16.75 -2.652 1 90.06 193 HIS A C 1
ATOM 1554 O O . HIS A 1 193 ? -18.672 -16.422 -2.979 1 90.06 193 HIS A O 1
ATOM 1560 N N . LEU A 1 194 ? -20.516 -16.312 -1.581 1 91.5 194 LEU A N 1
ATOM 1561 C CA . LEU A 1 194 ? -19.844 -15.359 -0.715 1 91.5 194 LEU A CA 1
ATOM 1562 C C . LEU A 1 194 ? -19.875 -15.812 0.739 1 91.5 194 LEU A C 1
ATOM 1564 O O . LEU A 1 194 ? -20.953 -16.062 1.286 1 91.5 194 LEU A O 1
ATOM 1568 N N . LEU A 1 195 ? -18.75 -15.984 1.315 1 92.75 195 LEU A N 1
ATOM 1569 C CA . LEU A 1 195 ? -18.609 -16.219 2.748 1 92.75 195 LEU A CA 1
ATOM 1570 C C . LEU A 1 195 ? -18.016 -15.008 3.447 1 92.75 195 LEU A C 1
ATOM 1572 O O . LEU A 1 195 ? -16.891 -14.594 3.139 1 92.75 195 LEU A O 1
ATOM 1576 N N . HIS A 1 196 ? -18.734 -14.477 4.328 1 90.31 196 HIS A N 1
ATOM 1577 C CA . HIS A 1 196 ? -18.266 -13.328 5.082 1 90.31 196 HIS A CA 1
ATOM 1578 C C . HIS A 1 196 ? -17.812 -13.734 6.48 1 90.31 196 HIS A C 1
ATOM 1580 O O . HIS A 1 196 ? -18.594 -14.266 7.262 1 90.31 196 HIS A O 1
ATOM 1586 N N . ILE A 1 197 ? -16.547 -13.508 6.746 1 92.06 197 ILE A N 1
ATOM 1587 C CA . ILE A 1 197 ? -15.969 -13.75 8.062 1 92.06 197 ILE A CA 1
ATOM 1588 C C . ILE A 1 197 ? -15.617 -12.414 8.719 1 92.06 197 ILE A C 1
ATOM 1590 O O . ILE A 1 197 ? -14.531 -11.875 8.5 1 92.06 197 ILE A O 1
ATOM 1594 N N . GLN A 1 198 ? -16.469 -12.008 9.508 1 86.62 198 GLN A N 1
ATOM 1595 C CA . GLN A 1 198 ? -16.328 -10.688 10.117 1 86.62 198 GLN A CA 1
ATOM 1596 C C . GLN A 1 198 ? -15.484 -10.758 11.391 1 86.62 198 GLN A C 1
ATOM 1598 O O . GLN A 1 198 ? -16.016 -10.984 12.477 1 86.62 198 GLN A O 1
ATOM 1603 N N . VAL A 1 199 ? -14.25 -10.516 11.258 1 84.31 199 VAL A N 1
ATOM 1604 C CA . VAL A 1 199 ? -13.344 -10.562 12.406 1 84.31 199 VAL A CA 1
ATOM 1605 C C . VAL A 1 199 ? -12.367 -9.398 12.344 1 84.31 199 VAL A C 1
ATOM 1607 O O . VAL A 1 199 ? -11.883 -9.039 11.266 1 84.31 199 VAL A O 1
ATOM 1610 N N . GLU A 1 200 ? -12.125 -8.828 13.484 1 76.25 200 GLU A N 1
ATOM 1611 C CA . GLU A 1 200 ? -11.109 -7.777 13.57 1 76.25 200 GLU A CA 1
ATOM 1612 C C . GLU A 1 200 ? -9.703 -8.359 13.492 1 76.25 200 GLU A C 1
ATOM 1614 O O . GLU A 1 200 ? -9.492 -9.531 13.797 1 76.25 200 GLU A O 1
ATOM 1619 N N . ASP A 1 201 ? -8.797 -7.508 13.023 1 74.88 201 ASP A N 1
ATOM 1620 C CA . ASP A 1 201 ? -7.406 -7.949 13 1 74.88 201 ASP A CA 1
ATOM 1621 C C . ASP A 1 201 ? -6.699 -7.609 14.305 1 74.88 201 ASP A C 1
ATOM 1623 O O . ASP A 1 201 ? -5.836 -6.73 14.344 1 74.88 201 ASP A O 1
ATOM 1627 N N . ASP A 1 202 ? -7.039 -8.227 15.242 1 73.12 202 ASP A N 1
ATOM 1628 C CA . ASP A 1 202 ? -6.391 -8.062 16.547 1 73.12 202 ASP A CA 1
ATOM 1629 C C . ASP A 1 202 ? -6.102 -9.414 17.188 1 73.12 202 ASP A C 1
ATOM 1631 O O . ASP A 1 202 ? -6.68 -10.438 16.797 1 73.12 202 ASP A O 1
ATOM 1635 N N . ASN A 1 203 ? -5.207 -9.414 18.156 1 75.38 203 ASN A N 1
ATOM 1636 C CA . ASN A 1 203 ? -4.676 -10.648 18.719 1 75.38 203 ASN A CA 1
ATOM 1637 C C . ASN A 1 203 ? -5.75 -11.438 19.469 1 75.38 203 ASN A C 1
ATOM 1639 O O . ASN A 1 203 ? -5.641 -12.648 19.609 1 75.38 203 ASN A O 1
ATOM 1643 N N . GLU A 1 204 ? -6.812 -10.727 19.797 1 84.19 204 GLU A N 1
ATOM 1644 C CA . GLU A 1 204 ? -7.832 -11.383 20.609 1 84.19 204 GLU A CA 1
ATOM 1645 C C . GLU A 1 204 ? -9 -11.867 19.766 1 84.19 204 GLU A C 1
ATOM 1647 O O . GLU A 1 204 ? -9.852 -12.625 20.234 1 84.19 204 GLU A O 1
ATOM 1652 N N . ALA A 1 205 ? -8.992 -11.414 18.484 1 86.88 205 ALA A N 1
ATOM 1653 C CA . ALA A 1 205 ? -10.086 -11.805 17.594 1 86.88 205 ALA A CA 1
ATOM 1654 C C . ALA A 1 205 ? -10.102 -13.312 17.375 1 86.88 205 ALA A C 1
ATOM 1656 O O . ALA A 1 205 ? -9.047 -13.938 17.25 1 86.88 205 ALA A O 1
ATOM 1657 N N . ASP A 1 206 ? -11.305 -13.953 17.297 1 94.75 206 ASP A N 1
ATOM 1658 C CA . ASP A 1 206 ? -11.461 -15.398 17.141 1 94.75 206 ASP A CA 1
ATOM 1659 C C . ASP A 1 206 ? -11.672 -15.773 15.68 1 94.75 206 ASP A C 1
ATOM 1661 O O . ASP A 1 206 ? -12.805 -15.828 15.203 1 94.75 206 ASP A O 1
ATOM 1665 N N . LEU A 1 207 ? -10.688 -16.141 15.07 1 95.69 207 LEU A N 1
ATOM 1666 C CA . LEU A 1 207 ? -10.773 -16.625 13.695 1 95.69 207 LEU A CA 1
ATOM 1667 C C . LEU A 1 207 ? -10.883 -18.156 13.672 1 95.69 207 LEU A C 1
ATOM 1669 O O . LEU A 1 207 ? -11.391 -18.719 12.703 1 95.69 207 LEU A O 1
ATOM 1673 N N . TYR A 1 208 ? -10.469 -18.797 14.703 1 97.44 208 TYR A N 1
ATOM 1674 C CA . TYR A 1 208 ? -10.43 -20.25 14.805 1 97.44 208 TYR A CA 1
ATOM 1675 C C . TYR A 1 208 ? -11.812 -20.859 14.57 1 97.44 208 TYR A C 1
ATOM 1677 O O . TYR A 1 208 ? -11.953 -21.859 13.875 1 97.44 208 TYR A O 1
ATOM 1685 N N . SER A 1 209 ? -12.75 -20.25 15.109 1 97.5 209 SER A N 1
ATOM 1686 C CA . SER A 1 209 ? -14.109 -20.781 15.047 1 97.5 209 SER A CA 1
ATOM 1687 C C . SER A 1 209 ? -14.641 -20.766 13.617 1 97.5 209 SER A C 1
ATOM 1689 O O . SER A 1 209 ? -15.664 -21.406 13.32 1 97.5 209 SER A O 1
ATOM 1691 N N . LYS A 1 210 ? -13.961 -20.094 12.695 1 97.69 210 LYS A N 1
ATOM 1692 C CA . LYS A 1 210 ? -14.438 -19.969 11.32 1 97.69 210 LYS A CA 1
ATOM 1693 C C . LYS A 1 210 ? -13.609 -20.828 10.367 1 97.69 210 LYS A C 1
ATOM 1695 O O . LYS A 1 210 ? -13.93 -20.922 9.18 1 97.69 210 LYS A O 1
ATOM 1700 N N . PHE A 1 211 ? -12.594 -21.484 10.883 1 98.31 211 PHE A N 1
ATOM 1701 C CA . PHE A 1 211 ? -11.68 -22.234 10.031 1 98.31 211 PHE A CA 1
ATOM 1702 C C . PHE A 1 211 ? -12.414 -23.344 9.297 1 98.31 211 PHE A C 1
ATOM 1704 O O . PHE A 1 211 ? -12.281 -23.5 8.078 1 98.31 211 PHE A O 1
ATOM 1711 N N . GLN A 1 212 ? -13.195 -24.062 10.078 1 98 212 GLN A N 1
ATOM 1712 C CA . GLN A 1 212 ? -13.891 -25.203 9.477 1 98 212 GLN A CA 1
ATOM 1713 C C . GLN A 1 212 ? -14.867 -24.734 8.398 1 98 212 GLN A C 1
ATOM 1715 O O . GLN A 1 212 ? -14.93 -25.328 7.316 1 98 212 GLN A O 1
ATOM 1720 N N . THR A 1 213 ? -15.586 -23.766 8.711 1 97.81 213 THR A N 1
ATOM 1721 C CA . THR A 1 213 ? -16.547 -23.219 7.762 1 97.81 213 THR A CA 1
ATOM 1722 C C . THR A 1 213 ? -15.844 -22.719 6.5 1 97.81 213 THR A C 1
ATOM 1724 O O . THR A 1 213 ? -16.312 -22.984 5.387 1 97.81 213 THR A O 1
ATOM 1727 N N . ALA A 1 214 ? -14.789 -22.031 6.672 1 98 214 ALA A N 1
ATOM 1728 C CA . 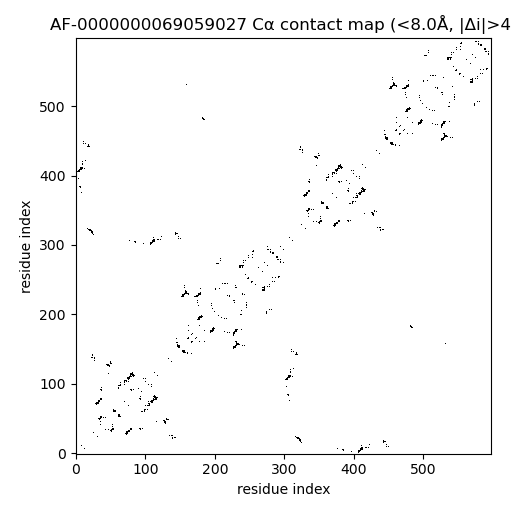ALA A 1 214 ? -14.031 -21.5 5.539 1 98 214 ALA A CA 1
ATOM 1729 C C . ALA A 1 214 ? -13.477 -22.625 4.672 1 98 214 ALA A C 1
ATOM 1731 O O . ALA A 1 214 ? -13.562 -22.578 3.443 1 98 214 ALA A O 1
ATOM 1732 N N . CYS A 1 215 ? -12.953 -23.625 5.344 1 98.25 215 CYS A N 1
ATOM 1733 C CA . CYS A 1 215 ? -12.383 -24.75 4.613 1 98.25 215 CYS A CA 1
ATOM 1734 C C . CYS A 1 215 ? -13.453 -25.469 3.811 1 98.25 215 CYS A C 1
ATOM 1736 O O . CYS A 1 215 ? -13.234 -25.828 2.65 1 98.25 215 CYS A O 1
ATOM 1738 N N . THR A 1 216 ? -14.578 -25.672 4.402 1 97.88 216 THR A N 1
ATOM 1739 C CA . THR A 1 216 ? -15.68 -26.328 3.719 1 97.88 216 THR A CA 1
ATOM 1740 C C . THR A 1 216 ? -16.141 -25.5 2.514 1 97.88 216 THR A C 1
ATOM 1742 O O . THR A 1 216 ? -16.406 -26.062 1.444 1 97.88 216 THR A O 1
ATOM 1745 N N . PHE A 1 217 ? -16.266 -24.266 2.652 1 97.56 217 PHE A N 1
ATOM 1746 C CA . PHE A 1 217 ? -16.656 -23.375 1.577 1 97.56 217 PHE A CA 1
ATOM 1747 C C . PHE A 1 217 ? -15.688 -23.469 0.406 1 97.56 217 PHE A C 1
ATOM 1749 O O . PHE A 1 217 ? -16.109 -23.625 -0.744 1 97.56 217 PHE A O 1
ATOM 1756 N N . ILE A 1 218 ? -14.422 -23.375 0.72 1 98.06 218 ILE A N 1
ATOM 1757 C CA . ILE A 1 218 ? -13.391 -23.406 -0.313 1 98.06 218 ILE A CA 1
ATOM 1758 C C . ILE A 1 218 ? -13.398 -24.781 -1.003 1 98.06 218 ILE A C 1
ATOM 1760 O O . ILE A 1 218 ? -13.32 -24.859 -2.23 1 98.06 218 ILE A O 1
ATOM 1764 N N . ASP A 1 219 ? -13.609 -25.844 -0.265 1 97.94 219 ASP A N 1
ATOM 1765 C CA . ASP A 1 219 ? -13.672 -27.188 -0.83 1 97.94 219 ASP A CA 1
ATOM 1766 C C . ASP A 1 219 ? -14.852 -27.328 -1.79 1 97.94 219 ASP A C 1
ATOM 1768 O O . ASP A 1 219 ? -14.727 -27.953 -2.844 1 97.94 219 ASP A O 1
ATOM 1772 N N . THR A 1 220 ? -15.914 -26.828 -1.348 1 97.06 220 THR A N 1
ATOM 1773 C CA . THR A 1 220 ? -17.109 -26.891 -2.188 1 97.06 220 THR A CA 1
ATOM 1774 C C . THR A 1 220 ? -16.859 -26.234 -3.539 1 97.06 220 THR A C 1
ATOM 1776 O O . THR A 1 220 ? -17.25 -26.766 -4.582 1 97.06 220 THR A O 1
ATOM 1779 N N . HIS A 1 221 ? -16.25 -25.141 -3.52 1 96.56 221 HIS A N 1
ATOM 1780 C CA . HIS A 1 221 ? -15.945 -24.438 -4.762 1 96.56 221 HIS A CA 1
ATOM 1781 C C . HIS A 1 221 ? -14.867 -25.172 -5.562 1 96.56 221 HIS A C 1
ATOM 1783 O O . HIS A 1 221 ? -14.906 -25.172 -6.797 1 96.56 221 HIS A O 1
ATOM 1789 N N . LYS A 1 222 ? -13.953 -25.75 -4.844 1 96.94 222 LYS A N 1
ATOM 1790 C CA . LYS A 1 222 ? -12.953 -26.562 -5.535 1 96.94 222 LYS A CA 1
ATOM 1791 C C . LYS A 1 222 ? -13.602 -27.703 -6.305 1 96.94 222 LYS A C 1
ATOM 1793 O O . LYS A 1 222 ? -13.281 -27.938 -7.473 1 96.94 222 LYS A O 1
ATOM 1798 N N . ASP A 1 223 ? -14.484 -28.344 -5.641 1 96.62 223 ASP A N 1
ATOM 1799 C CA . ASP A 1 223 ? -15.172 -29.484 -6.234 1 96.62 223 ASP A CA 1
ATOM 1800 C C . ASP A 1 223 ? -15.977 -29.062 -7.461 1 96.62 223 ASP A C 1
ATOM 1802 O O . ASP A 1 223 ? -16.188 -29.875 -8.375 1 96.62 223 ASP A O 1
ATOM 1806 N N . ASN A 1 224 ? -16.359 -27.859 -7.555 1 96.06 224 ASN A N 1
ATOM 1807 C CA . ASN A 1 224 ? -17.125 -27.328 -8.68 1 96.06 224 ASN A CA 1
ATOM 1808 C C . ASN A 1 224 ? -16.234 -26.609 -9.672 1 96.06 224 ASN A C 1
ATOM 1810 O O . ASN A 1 224 ? -16.734 -25.906 -10.57 1 96.06 224 ASN A O 1
ATOM 1814 N N . ASN A 1 225 ? -14.93 -26.625 -9.438 1 95.81 225 ASN A N 1
ATOM 1815 C CA . ASN A 1 225 ? -13.938 -26 -10.305 1 95.81 225 ASN A CA 1
ATOM 1816 C C . ASN A 1 225 ? -14.133 -24.484 -10.375 1 95.81 225 ASN A C 1
ATOM 1818 O O . ASN A 1 225 ? -14.055 -23.906 -11.453 1 95.81 225 ASN A O 1
ATOM 1822 N N . HIS A 1 226 ? -14.516 -23.984 -9.242 1 96 226 HIS A N 1
ATOM 1823 C CA . HIS A 1 226 ? -14.648 -22.531 -9.117 1 96 226 HIS A CA 1
ATOM 1824 C C . HIS A 1 226 ? -13.391 -21.922 -8.516 1 96 226 HIS A C 1
ATOM 1826 O O . HIS A 1 226 ? -12.805 -22.469 -7.582 1 96 226 HIS A O 1
ATOM 1832 N N . VAL A 1 227 ? -13.031 -20.797 -9.109 1 96.31 227 VAL A N 1
ATOM 1833 C CA . VAL A 1 227 ? -11.93 -20.031 -8.547 1 96.31 227 VAL A CA 1
ATOM 1834 C C . VAL A 1 227 ? -12.406 -19.297 -7.289 1 96.31 227 VAL A C 1
ATOM 1836 O O . VAL A 1 227 ? -13.516 -18.75 -7.258 1 96.31 227 VAL A O 1
ATOM 1839 N N . VAL A 1 228 ? -11.547 -19.312 -6.254 1 97.19 228 VAL A N 1
ATOM 1840 C CA . VAL A 1 228 ? -11.898 -18.672 -4.984 1 97.19 228 VAL A CA 1
ATOM 1841 C C . VAL A 1 228 ? -10.906 -17.562 -4.668 1 97.19 228 VAL A C 1
ATOM 1843 O O . VAL A 1 228 ? -9.695 -17.75 -4.801 1 97.19 228 VAL A O 1
ATOM 1846 N N . LEU A 1 229 ? -11.406 -16.406 -4.312 1 96.44 229 LEU A N 1
ATOM 1847 C CA . LEU A 1 229 ? -10.594 -15.289 -3.848 1 96.44 229 LEU A CA 1
ATOM 1848 C C . LEU A 1 229 ? -10.844 -15.016 -2.369 1 96.44 229 LEU A C 1
ATOM 1850 O O . LEU A 1 229 ? -11.977 -14.727 -1.97 1 96.44 229 LEU A O 1
ATOM 1854 N N . VAL A 1 230 ? -9.805 -15.203 -1.524 1 96.75 230 VAL A N 1
ATOM 1855 C CA . VAL A 1 230 ? -9.836 -14.852 -0.107 1 96.75 230 VAL A CA 1
ATOM 1856 C C . VAL A 1 230 ? -9.188 -13.484 0.103 1 96.75 230 VAL A C 1
ATOM 1858 O O . VAL A 1 230 ? -8.047 -13.266 -0.291 1 96.75 230 VAL A O 1
ATOM 1861 N N . PHE A 1 231 ? -9.953 -12.562 0.71 1 90.75 231 PHE A N 1
ATOM 1862 C CA . PHE A 1 231 ? -9.359 -11.234 0.815 1 90.75 231 PHE A CA 1
ATOM 1863 C C . PHE A 1 231 ? -9.734 -10.57 2.137 1 90.75 231 PHE A C 1
ATOM 1865 O O . PHE A 1 231 ? -10.719 -10.961 2.773 1 90.75 231 PHE A O 1
ATOM 1872 N N . SER A 1 232 ? -8.859 -9.742 2.602 1 86.75 232 SER A N 1
ATOM 1873 C CA . SER A 1 232 ? -9.094 -8.82 3.705 1 86.75 232 SER A CA 1
ATOM 1874 C C . SER A 1 232 ? -8.688 -7.395 3.328 1 86.75 232 SER A C 1
ATOM 1876 O O . SER A 1 232 ? -8.484 -7.094 2.15 1 86.75 232 SER A O 1
ATOM 1878 N N . ASN A 1 233 ? -8.609 -6.586 4.297 1 74.5 233 ASN A N 1
ATOM 1879 C CA . ASN A 1 233 ? -8.328 -5.191 3.98 1 74.5 233 ASN A CA 1
ATOM 1880 C C . ASN A 1 233 ? -6.961 -5.031 3.314 1 74.5 233 ASN A C 1
ATOM 1882 O O . ASN A 1 233 ? -6.855 -4.43 2.244 1 74.5 233 ASN A O 1
ATOM 1886 N N . LEU A 1 234 ? -5.965 -5.645 3.93 1 73.12 234 LEU A N 1
ATOM 1887 C CA . LEU A 1 234 ? -4.605 -5.488 3.422 1 73.12 234 LEU A CA 1
ATOM 1888 C C . LEU A 1 234 ? -4.102 -6.793 2.812 1 73.12 234 LEU A C 1
ATOM 1890 O O . LEU A 1 234 ? -3.092 -6.805 2.105 1 73.12 234 LEU A O 1
ATOM 1894 N N . GLY A 1 235 ? -4.824 -7.945 3.047 1 83.31 235 GLY A N 1
ATOM 1895 C CA . GLY A 1 235 ? -4.422 -9.219 2.475 1 83.31 235 GLY A CA 1
ATOM 1896 C C . GLY A 1 235 ? -3.172 -9.797 3.113 1 83.31 235 GLY A C 1
ATOM 1897 O O . GLY A 1 235 ? -2.414 -10.516 2.465 1 83.31 235 GLY A O 1
ATOM 1898 N N . ILE A 1 236 ? -2.896 -9.5 4.434 1 82.5 236 ILE A N 1
ATOM 1899 C CA . ILE A 1 236 ? -1.604 -9.906 4.973 1 82.5 236 ILE A CA 1
ATOM 1900 C C . ILE A 1 236 ? -1.81 -10.734 6.242 1 82.5 236 ILE A C 1
ATOM 1902 O O . ILE A 1 236 ? -0.908 -11.453 6.676 1 82.5 236 ILE A O 1
ATOM 1906 N N . SER A 1 237 ? -2.963 -10.625 6.938 1 86.94 237 SER A N 1
ATOM 1907 C CA . SER A 1 237 ? -3.123 -11.266 8.234 1 86.94 237 SER A CA 1
ATOM 1908 C C . SER A 1 237 ? -4.375 -12.141 8.273 1 86.94 237 SER A C 1
ATOM 1910 O O . SER A 1 237 ? -4.301 -13.352 8.062 1 86.94 237 SER A O 1
ATOM 1912 N N . ARG A 1 238 ? -5.609 -11.547 8.234 1 90.25 238 ARG A N 1
ATOM 1913 C CA . ARG A 1 238 ? -6.855 -12.289 8.367 1 90.25 238 ARG A CA 1
ATOM 1914 C C . ARG A 1 238 ? -7.039 -13.266 7.207 1 90.25 238 ARG A C 1
ATOM 1916 O O . ARG A 1 238 ? -7.234 -14.461 7.426 1 90.25 238 ARG A O 1
ATOM 1923 N N . SER A 1 239 ? -6.965 -12.672 5.996 1 94.94 239 SER A N 1
ATOM 1924 C CA . SER A 1 239 ? -7.145 -13.523 4.824 1 94.94 239 SER A CA 1
ATOM 1925 C C . SER A 1 239 ? -6.016 -14.547 4.707 1 94.94 239 SER A C 1
ATOM 1927 O O . SER A 1 239 ? -6.25 -15.703 4.352 1 94.94 239 SER A O 1
ATOM 1929 N N . ALA A 1 240 ? -4.801 -14.094 4.992 1 95.19 240 ALA A N 1
ATOM 1930 C CA . ALA A 1 240 ? -3.67 -15.016 4.977 1 95.19 240 ALA A CA 1
ATOM 1931 C C . ALA A 1 240 ? -3.889 -16.172 5.953 1 95.19 240 ALA A C 1
ATOM 1933 O O . ALA A 1 240 ? -3.576 -17.328 5.645 1 95.19 240 ALA A O 1
ATOM 1934 N N . THR A 1 241 ? -4.426 -15.883 7.105 1 97.06 241 THR A N 1
ATOM 1935 C CA . THR A 1 241 ? -4.688 -16.891 8.125 1 97.06 241 THR A CA 1
ATOM 1936 C C . THR A 1 241 ? -5.699 -17.922 7.621 1 97.06 241 THR A C 1
ATOM 1938 O O . THR A 1 241 ? -5.516 -19.125 7.805 1 97.06 241 THR A O 1
ATOM 1941 N N . ILE A 1 242 ? -6.691 -17.484 6.977 1 98.31 242 ILE A N 1
ATOM 1942 C CA . ILE A 1 242 ? -7.707 -18.375 6.418 1 98.31 242 ILE A CA 1
ATOM 1943 C C . ILE A 1 242 ? -7.078 -19.281 5.359 1 98.31 242 ILE A C 1
ATOM 1945 O O . ILE A 1 242 ? -7.348 -20.484 5.32 1 98.31 242 ILE A O 1
ATOM 1949 N N . VAL A 1 243 ? -6.25 -18.734 4.504 1 98.5 243 VAL A N 1
ATOM 1950 C CA . VAL A 1 243 ? -5.574 -19.5 3.465 1 98.5 243 VAL A CA 1
ATOM 1951 C C . VAL A 1 243 ? -4.68 -20.547 4.105 1 98.5 243 VAL A C 1
ATOM 1953 O O . VAL A 1 243 ? -4.66 -21.703 3.67 1 98.5 243 VAL A O 1
ATOM 1956 N N . LEU A 1 244 ? -3.988 -20.141 5.156 1 98.19 244 LEU A N 1
ATOM 1957 C CA . LEU A 1 244 ? -3.123 -21.094 5.855 1 98.19 244 LEU A CA 1
ATOM 1958 C C . LEU A 1 244 ? -3.938 -22.234 6.449 1 98.19 244 LEU A C 1
ATOM 1960 O O . LEU A 1 244 ? -3.555 -23.391 6.332 1 98.19 244 LEU A O 1
ATOM 1964 N N . ALA A 1 245 ? -5.012 -21.891 7.07 1 98.62 245 ALA A N 1
ATOM 1965 C CA . ALA A 1 245 ? -5.883 -22.922 7.633 1 98.62 245 ALA A CA 1
ATOM 1966 C C . ALA A 1 245 ? -6.332 -23.906 6.555 1 98.62 245 ALA A C 1
ATOM 1968 O O . ALA A 1 245 ? -6.359 -25.109 6.785 1 98.62 245 ALA A O 1
ATOM 1969 N N . TYR A 1 246 ? -6.625 -23.422 5.43 1 98.75 246 TYR A N 1
ATOM 1970 C CA . TYR A 1 246 ? -7.078 -24.281 4.348 1 98.75 246 TYR A CA 1
ATOM 1971 C C . TYR A 1 246 ? -5.949 -25.188 3.857 1 98.75 246 TYR A C 1
ATOM 1973 O O . TYR A 1 246 ? -6.168 -26.359 3.566 1 98.75 246 TYR A O 1
ATOM 1981 N N . LEU A 1 247 ? -4.766 -24.594 3.699 1 98.5 247 LEU A N 1
ATOM 1982 C CA . LEU A 1 247 ? -3.625 -25.391 3.248 1 98.5 247 LEU A CA 1
ATOM 1983 C C . LEU A 1 247 ? -3.348 -26.531 4.207 1 98.5 247 LEU A C 1
ATOM 1985 O O . LEU A 1 247 ? -3.064 -27.656 3.777 1 98.5 247 LEU A O 1
ATOM 1989 N N . ILE A 1 248 ? -3.432 -26.266 5.504 1 98.19 248 ILE A N 1
ATOM 1990 C CA . ILE A 1 248 ? -3.25 -27.312 6.508 1 98.19 248 ILE A CA 1
ATOM 1991 C C . ILE A 1 248 ? -4.344 -28.359 6.355 1 98.19 248 ILE A C 1
ATOM 1993 O O . ILE A 1 248 ? -4.066 -29.562 6.395 1 98.19 248 ILE A O 1
ATOM 1997 N N . HIS A 1 249 ? -5.508 -27.938 6.168 1 98.12 249 HIS A N 1
ATOM 1998 C CA . HIS A 1 249 ? -6.664 -28.812 6.023 1 98.12 249 HIS A CA 1
ATOM 1999 C C . HIS A 1 249 ? -6.562 -29.656 4.762 1 98.12 249 HIS A C 1
ATOM 2001 O O . HIS A 1 249 ? -6.758 -30.875 4.812 1 98.12 249 HIS A O 1
ATOM 2007 N N . LYS A 1 250 ? -6.242 -29.094 3.686 1 97.88 250 LYS A N 1
ATOM 2008 C CA . LYS A 1 250 ? -6.289 -29.719 2.375 1 97.88 250 LYS A CA 1
ATOM 2009 C C . LYS A 1 250 ? -5.113 -30.688 2.188 1 97.88 250 LYS A C 1
ATOM 2011 O O . LYS A 1 250 ? -5.285 -31.797 1.697 1 97.88 250 LYS A O 1
ATOM 2016 N N . PHE A 1 251 ? -3.906 -30.266 2.596 1 97.69 251 PHE A N 1
ATOM 2017 C CA . PHE A 1 251 ? -2.705 -31.031 2.268 1 97.69 251 PHE A CA 1
ATOM 2018 C C . PHE A 1 251 ? -2.162 -31.734 3.5 1 97.69 251 PHE A C 1
ATOM 2020 O O . PHE A 1 251 ? -1.206 -32.5 3.404 1 97.69 251 PHE A O 1
ATOM 2027 N N . LYS A 1 252 ? -2.756 -31.453 4.637 1 97.69 252 LYS A N 1
ATOM 2028 C CA . LYS A 1 252 ? -2.289 -32 5.906 1 97.69 252 LYS A CA 1
ATOM 2029 C C . LYS A 1 252 ? -0.837 -31.609 6.172 1 97.69 252 LYS A C 1
ATOM 2031 O O . LYS A 1 252 ? -0.046 -32.438 6.637 1 97.69 252 LYS A O 1
ATOM 2036 N N . TRP A 1 253 ? -0.558 -30.422 5.762 1 97.06 253 TRP A N 1
ATOM 2037 C CA . TRP A 1 253 ? 0.746 -29.828 6.047 1 97.06 253 TRP A CA 1
ATOM 2038 C C . TRP A 1 253 ? 0.82 -29.344 7.492 1 97.06 253 TRP A C 1
ATOM 2040 O O . TRP A 1 253 ? -0.199 -28.984 8.086 1 97.06 253 TRP A O 1
ATOM 2050 N N . SER A 1 254 ? 2.012 -29.375 8.016 1 96.69 254 SER A N 1
ATOM 2051 C CA . SER A 1 254 ? 2.215 -28.641 9.258 1 96.69 254 SER A CA 1
ATOM 2052 C C . SER A 1 254 ? 2.045 -27.141 9.047 1 96.69 254 SER A C 1
ATOM 2054 O O . SER A 1 254 ? 2.066 -26.656 7.914 1 96.69 254 SER A O 1
ATOM 2056 N N . LEU A 1 255 ? 1.836 -26.406 10.102 1 96.88 255 LEU A N 1
ATOM 2057 C CA . LEU A 1 255 ? 1.756 -24.953 10.008 1 96.88 255 LEU A CA 1
ATOM 2058 C C . LEU A 1 255 ? 3.02 -24.375 9.375 1 96.88 255 LEU A C 1
ATOM 2060 O O . LEU A 1 255 ? 2.945 -23.453 8.555 1 96.88 255 LEU A O 1
ATOM 2064 N N . GLN A 1 256 ? 4.133 -24.906 9.703 1 94.5 256 GLN A N 1
ATOM 2065 C CA . GLN A 1 256 ? 5.402 -24.422 9.156 1 94.5 256 GLN A CA 1
ATOM 2066 C C . GLN A 1 256 ? 5.457 -24.625 7.648 1 94.5 256 GLN A C 1
ATOM 2068 O O . GLN A 1 256 ? 5.883 -23.719 6.918 1 94.5 256 GLN A O 1
ATOM 2073 N N . GLU A 1 257 ? 5.082 -25.766 7.219 1 95.25 257 GLU A N 1
ATOM 2074 C CA . GLU A 1 257 ? 5.078 -26.047 5.785 1 95.25 257 GLU A CA 1
ATOM 2075 C C . GLU A 1 257 ? 4.117 -25.125 5.039 1 95.25 257 GLU A C 1
ATOM 2077 O O . GLU A 1 257 ? 4.469 -24.578 3.996 1 95.25 257 GLU A O 1
ATOM 2082 N N . ALA A 1 258 ? 2.928 -25.016 5.598 1 96.75 258 ALA A N 1
ATOM 2083 C CA . ALA A 1 258 ? 1.922 -24.156 4.988 1 96.75 258 ALA A CA 1
ATOM 2084 C C . ALA A 1 258 ? 2.4 -22.703 4.941 1 96.75 258 ALA A C 1
ATOM 2086 O O . ALA A 1 258 ? 2.25 -22.031 3.924 1 96.75 258 ALA A O 1
ATOM 2087 N N . TYR A 1 259 ? 2.953 -22.234 5.988 1 94.38 259 TYR A N 1
ATOM 2088 C CA . TYR A 1 259 ? 3.453 -20.875 6.102 1 94.38 259 TYR A CA 1
ATOM 2089 C C . TYR A 1 259 ? 4.566 -20.609 5.094 1 94.38 259 TYR A C 1
ATOM 2091 O O . TYR A 1 259 ? 4.578 -19.578 4.426 1 94.38 259 TYR A O 1
ATOM 2099 N N . ASN A 1 260 ? 5.465 -21.547 4.984 1 91.75 260 ASN A N 1
ATOM 2100 C CA . ASN A 1 260 ? 6.551 -21.422 4.02 1 91.75 260 ASN A CA 1
ATOM 2101 C C . ASN A 1 260 ? 6.027 -21.328 2.59 1 91.75 260 ASN A C 1
ATOM 2103 O O . ASN A 1 260 ? 6.531 -20.547 1.789 1 91.75 260 ASN A O 1
ATOM 2107 N N . HIS A 1 261 ? 5.117 -22.172 2.34 1 94.06 261 HIS A N 1
ATOM 2108 C CA . HIS A 1 261 ? 4.52 -22.141 1.01 1 94.06 261 HIS A CA 1
ATOM 2109 C C . HIS A 1 261 ? 3.891 -20.781 0.721 1 94.06 261 HIS A C 1
ATOM 2111 O O . HIS A 1 261 ? 4.117 -20.203 -0.344 1 94.06 261 HIS A O 1
ATOM 2117 N N . LEU A 1 262 ? 3.068 -20.344 1.692 1 94.81 262 LEU A N 1
ATOM 2118 C CA . LEU A 1 262 ? 2.373 -19.078 1.496 1 94.81 262 LEU A CA 1
ATOM 2119 C C . LEU A 1 262 ? 3.363 -17.922 1.384 1 94.81 262 LEU A C 1
ATOM 2121 O O . LEU A 1 262 ? 3.16 -17 0.592 1 94.81 262 LEU A O 1
ATOM 2125 N N . LEU A 1 263 ? 4.398 -17.922 2.119 1 89.06 263 LEU A N 1
ATOM 2126 C CA . LEU A 1 263 ? 5.434 -16.906 2.064 1 89.06 263 LEU A CA 1
ATOM 2127 C C . LEU A 1 263 ? 6.09 -16.859 0.689 1 89.06 263 LEU A C 1
ATOM 2129 O O . LEU A 1 263 ? 6.465 -15.789 0.203 1 89.06 263 LEU A O 1
ATOM 2133 N N . LYS A 1 264 ? 6.25 -17.984 0.144 1 88.12 264 LYS A N 1
ATOM 2134 C CA . LYS A 1 264 ? 6.816 -18.062 -1.199 1 88.12 264 LYS A CA 1
ATOM 2135 C C . LYS A 1 264 ? 5.887 -17.438 -2.227 1 88.12 264 LYS A C 1
ATOM 2137 O O . LYS A 1 264 ? 6.348 -16.844 -3.207 1 88.12 264 LYS A O 1
ATOM 2142 N N . CYS A 1 265 ? 4.633 -17.609 -1.979 1 91.44 265 CYS A N 1
ATOM 2143 C CA . CYS A 1 265 ? 3.641 -17.047 -2.883 1 91.44 265 CYS A CA 1
ATOM 2144 C C . CYS A 1 265 ? 3.498 -15.547 -2.66 1 91.44 265 CYS A C 1
ATOM 2146 O O . CYS A 1 265 ? 3.334 -14.781 -3.615 1 91.44 265 CYS A O 1
ATOM 2148 N N . CYS A 1 266 ? 3.549 -15.117 -1.454 1 88.38 266 CYS A N 1
ATOM 2149 C CA . CYS A 1 266 ? 3.316 -13.734 -1.047 1 88.38 266 CYS A CA 1
ATOM 2150 C C . CYS A 1 266 ? 4.238 -13.344 0.102 1 88.38 266 CYS A C 1
ATOM 2152 O O . CYS A 1 266 ? 4.004 -13.727 1.249 1 88.38 266 CYS A O 1
ATOM 2154 N N . CYS A 1 267 ? 5.137 -12.492 -0.157 1 80.44 267 CYS A N 1
ATOM 2155 C CA . CYS A 1 267 ? 6.199 -12.219 0.804 1 80.44 267 CYS A CA 1
ATOM 2156 C C . CYS A 1 267 ? 5.734 -11.211 1.854 1 80.44 267 CYS A C 1
ATOM 2158 O O . CYS A 1 267 ? 6.438 -10.969 2.834 1 80.44 267 CYS A O 1
ATOM 2160 N N . THR A 1 268 ? 4.566 -10.781 1.741 1 77.75 268 THR A N 1
ATOM 2161 C CA . THR A 1 268 ? 4.141 -9.719 2.639 1 77.75 268 THR A CA 1
ATOM 2162 C C . THR A 1 268 ? 3.199 -10.258 3.713 1 77.75 268 THR A C 1
ATOM 2164 O O . THR A 1 268 ? 2.703 -9.5 4.547 1 77.75 268 THR A O 1
ATOM 2167 N N . ILE A 1 269 ? 2.904 -11.539 3.721 1 85.19 269 ILE A N 1
ATOM 2168 C CA . ILE A 1 269 ? 1.961 -12.094 4.688 1 85.19 269 ILE A CA 1
ATOM 2169 C C . ILE A 1 269 ? 2.541 -11.984 6.098 1 85.19 269 ILE A C 1
ATOM 2171 O O . ILE A 1 269 ? 3.746 -12.156 6.293 1 85.19 269 ILE A O 1
ATOM 2175 N N . ARG A 1 270 ? 1.698 -11.609 7.031 1 80.5 270 ARG A N 1
ATOM 2176 C CA . ARG A 1 270 ? 2.084 -11.461 8.43 1 80.5 270 ARG A CA 1
ATOM 2177 C C . ARG A 1 270 ? 0.883 -11.641 9.352 1 80.5 270 ARG A C 1
ATOM 2179 O O . ARG A 1 270 ? 0.45 -10.695 10.008 1 80.5 270 ARG A O 1
ATOM 2186 N N . PRO A 1 271 ? 0.448 -12.914 9.469 1 87.44 271 PRO A N 1
ATOM 2187 C CA . PRO A 1 271 ? -0.628 -13.125 10.438 1 87.44 271 PRO A CA 1
ATOM 2188 C C . PRO A 1 271 ? -0.262 -12.648 11.844 1 87.44 271 PRO A C 1
ATOM 2190 O O . PRO A 1 271 ? 0.882 -12.812 12.273 1 87.44 271 PRO A O 1
ATOM 2193 N N . ASN A 1 272 ? -1.178 -11.969 12.484 1 79.12 272 ASN A N 1
ATOM 2194 C CA . ASN A 1 272 ? -0.869 -11.523 13.836 1 79.12 272 ASN A CA 1
ATOM 2195 C C . ASN A 1 272 ? -0.64 -12.695 14.781 1 79.12 272 ASN A C 1
ATOM 2197 O O . ASN A 1 272 ? -0.959 -13.844 14.445 1 79.12 272 ASN A O 1
ATOM 2201 N N . ARG A 1 273 ? -0.115 -12.461 15.93 1 81.75 273 ARG A N 1
ATOM 2202 C CA . ARG A 1 273 ? 0.331 -13.5 16.844 1 81.75 273 ARG A CA 1
ATOM 2203 C C . ARG A 1 273 ? -0.842 -14.352 17.328 1 81.75 273 ARG A C 1
ATOM 2205 O O . ARG A 1 273 ? -0.713 -15.57 17.469 1 81.75 273 ARG A O 1
ATOM 2212 N N . GLY A 1 274 ? -1.931 -13.703 17.594 1 88.94 274 GLY A N 1
ATOM 2213 C CA . GLY A 1 274 ? -3.115 -14.438 18 1 88.94 274 GLY A CA 1
ATOM 2214 C C . GLY A 1 274 ? -3.584 -15.43 16.953 1 88.94 274 GLY A C 1
ATOM 2215 O O . GLY A 1 274 ? -3.986 -16.547 17.281 1 88.94 274 GLY A O 1
ATOM 2216 N N . PHE A 1 275 ? -3.516 -15.055 15.734 1 93.5 275 PHE A N 1
ATOM 2217 C CA . PHE A 1 275 ? -3.926 -15.922 14.633 1 93.5 275 PHE A CA 1
ATOM 2218 C C . PHE A 1 275 ? -2.945 -17.078 14.469 1 93.5 275 PHE A C 1
ATOM 2220 O O . PHE A 1 275 ? -3.348 -18.188 14.141 1 93.5 275 PHE A O 1
ATOM 2227 N N . ILE A 1 276 ? -1.656 -16.812 14.742 1 92.38 276 ILE A N 1
ATOM 2228 C CA . ILE A 1 276 ? -0.658 -17.875 14.672 1 92.38 276 ILE A CA 1
ATOM 2229 C C . ILE A 1 276 ? -0.954 -18.938 15.734 1 92.38 276 ILE A C 1
ATOM 2231 O O . ILE A 1 276 ? -0.853 -20.141 15.469 1 92.38 276 ILE A O 1
ATOM 2235 N N . GLN A 1 277 ? -1.317 -18.484 16.844 1 93.69 277 GLN A N 1
ATOM 2236 C CA . GLN A 1 277 ? -1.677 -19.406 17.922 1 93.69 277 GLN A CA 1
ATOM 2237 C C . GLN A 1 277 ? -2.895 -20.234 17.547 1 93.69 277 GLN A C 1
ATOM 2239 O O . GLN A 1 277 ? -2.936 -21.438 17.812 1 93.69 277 GLN A O 1
ATOM 2244 N N . GLN A 1 278 ? -3.795 -19.594 16.984 1 96.81 278 GLN A N 1
ATOM 2245 C CA . GLN A 1 278 ? -5 -20.281 16.547 1 96.81 278 GLN A CA 1
ATOM 2246 C C . GLN A 1 278 ? -4.684 -21.297 15.438 1 96.81 278 GLN A C 1
ATOM 2248 O O . GLN A 1 278 ? -5.258 -22.391 15.406 1 96.81 278 GLN A O 1
ATOM 2253 N N . LEU A 1 279 ? -3.754 -20.953 14.562 1 97.5 279 LEU A N 1
ATOM 2254 C CA . LEU A 1 279 ? -3.322 -21.875 13.516 1 97.5 279 LEU A CA 1
ATOM 2255 C C . LEU A 1 279 ? -2.596 -23.062 14.117 1 97.5 279 LEU A C 1
ATOM 2257 O O . LEU A 1 279 ? -2.721 -24.188 13.617 1 97.5 279 LEU A O 1
ATOM 2261 N N . SER A 1 280 ? -1.889 -22.797 15.164 1 96.69 280 SER A N 1
ATOM 2262 C CA . SER A 1 280 ? -1.219 -23.891 15.859 1 96.69 280 SER A CA 1
ATOM 2263 C C . SER A 1 280 ? -2.227 -24.875 16.438 1 96.69 280 SER A C 1
ATOM 2265 O O . SER A 1 280 ? -2.041 -26.094 16.344 1 96.69 280 SER A O 1
ATOM 2267 N N . LYS A 1 281 ? -3.221 -24.359 17.047 1 97.44 281 LYS A N 1
ATOM 2268 C CA . LYS A 1 281 ? -4.301 -25.203 17.562 1 97.44 281 LYS A CA 1
ATOM 2269 C C . LYS A 1 281 ? -4.973 -25.984 16.438 1 97.44 281 LYS A C 1
ATOM 2271 O O . LYS A 1 281 ? -5.301 -27.156 16.594 1 97.44 281 LYS A O 1
ATOM 2276 N N . TRP A 1 282 ? -5.176 -25.328 15.344 1 98 282 TRP A N 1
ATOM 2277 C CA . TRP A 1 282 ? -5.777 -25.938 14.164 1 98 282 TRP A CA 1
ATOM 2278 C C . TRP A 1 282 ? -4.906 -27.078 13.625 1 98 282 TRP A C 1
ATOM 2280 O O . TRP A 1 282 ? -5.414 -28.125 13.242 1 98 282 TRP A O 1
ATOM 2290 N N . GLU A 1 283 ? -3.629 -26.812 13.625 1 97.75 283 GLU A N 1
ATOM 2291 C CA . GLU A 1 283 ? -2.682 -27.844 13.219 1 97.75 283 GLU A CA 1
ATOM 2292 C C . GLU A 1 283 ? -2.828 -29.094 14.086 1 97.75 283 GLU A C 1
ATOM 2294 O O . GLU A 1 283 ? -2.877 -30.203 13.562 1 97.75 283 GLU A O 1
ATOM 2299 N N . GLU A 1 284 ? -2.926 -28.859 15.359 1 97.19 284 GLU A N 1
ATOM 2300 C CA . GLU A 1 284 ? -3.064 -29.969 16.297 1 97.19 284 GLU A CA 1
ATOM 2301 C C . GLU A 1 284 ? -4.379 -30.719 16.078 1 97.19 284 GLU A C 1
ATOM 2303 O O . GLU A 1 284 ? -4.406 -31.953 16.078 1 97.19 284 GLU A O 1
ATOM 2308 N N . ALA A 1 285 ? -5.348 -30 15.891 1 97.19 285 ALA A N 1
ATOM 2309 C CA . ALA A 1 285 ? -6.668 -30.594 15.703 1 97.19 285 ALA A CA 1
ATOM 2310 C C . ALA A 1 285 ? -6.73 -31.375 14.391 1 97.19 285 ALA A C 1
ATOM 2312 O O . ALA A 1 285 ? -7.387 -32.406 14.32 1 97.19 285 ALA A O 1
ATOM 2313 N N . THR A 1 286 ? -6.102 -30.875 13.352 1 97.12 286 THR A N 1
ATOM 2314 C CA . THR A 1 286 ? -6.184 -31.453 12.016 1 97.12 286 THR A CA 1
ATOM 2315 C C . THR A 1 286 ? -5.199 -32.594 11.859 1 97.12 286 THR A C 1
ATOM 2317 O O . THR A 1 286 ? -5.52 -33.625 11.242 1 97.12 286 THR A O 1
ATOM 2320 N N . LEU A 1 287 ? -4.004 -32.469 12.445 1 96.88 287 LEU A N 1
ATOM 2321 C CA . LEU A 1 287 ? -2.943 -33.438 12.219 1 96.88 287 LEU A CA 1
ATOM 2322 C C . LEU A 1 287 ? -2.811 -34.375 13.414 1 96.88 287 LEU A C 1
ATOM 2324 O O . LEU A 1 287 ? -2.172 -35.438 13.305 1 96.88 287 LEU A O 1
ATOM 2328 N N . GLY A 1 288 ? -3.375 -34.031 14.531 1 94.94 288 GLY A N 1
ATOM 2329 C CA . GLY A 1 288 ? -3.301 -34.875 15.727 1 94.94 288 GLY A CA 1
ATOM 2330 C C . GLY A 1 288 ? -2.088 -34.562 16.594 1 94.94 288 GLY A C 1
ATOM 2331 O O . GLY A 1 288 ? -1.887 -35.219 17.625 1 94.94 288 GLY A O 1
ATOM 2332 N N . ALA A 1 289 ? -1.218 -33.656 16.109 1 92.5 289 ALA A N 1
ATOM 2333 C CA . ALA A 1 289 ? -0.016 -33.281 16.859 1 92.5 289 ALA A CA 1
ATOM 2334 C C . ALA A 1 289 ? 0.44 -31.891 16.5 1 92.5 289 ALA A C 1
ATOM 2336 O O . ALA A 1 289 ? 0.173 -31.391 15.398 1 92.5 289 ALA A O 1
ATOM 2337 N N . LYS A 1 290 ? 1.04 -31.312 17.484 1 90.06 290 LYS A N 1
ATOM 2338 C CA . LYS A 1 290 ? 1.691 -30.031 17.219 1 90.06 290 LYS A CA 1
ATOM 2339 C C . LYS A 1 290 ? 3.076 -30.234 16.609 1 90.06 290 LYS A C 1
ATOM 2341 O O . LYS A 1 290 ? 3.986 -30.719 17.281 1 90.06 290 LYS A O 1
ATOM 2346 N N . LYS A 1 291 ? 3.236 -29.844 15.477 1 91.06 291 LYS A N 1
ATOM 2347 C CA . LYS A 1 291 ? 4.492 -30.109 14.773 1 91.06 291 LYS A CA 1
ATOM 2348 C C . LYS A 1 291 ? 5.301 -28.812 14.617 1 91.06 291 LYS A C 1
ATOM 2350 O O . LYS A 1 291 ? 6.523 -28.859 14.461 1 91.06 291 LYS A O 1
ATOM 2355 N N . THR A 1 292 ? 4.699 -27.719 14.688 1 92.31 292 THR A N 1
ATOM 2356 C CA . THR A 1 292 ? 5.355 -26.438 14.406 1 92.31 292 THR A CA 1
ATOM 2357 C C . THR A 1 292 ? 5.664 -25.688 15.695 1 92.31 292 THR A C 1
ATOM 2359 O O . THR A 1 292 ? 4.809 -25.578 16.578 1 92.31 292 THR A O 1
ATOM 2362 N N . ASP A 1 293 ? 6.867 -25.219 15.836 1 88.94 293 ASP A N 1
ATOM 2363 C CA . ASP A 1 293 ? 7.254 -24.344 16.938 1 88.94 293 ASP A CA 1
ATOM 2364 C C . ASP A 1 293 ? 6.949 -22.891 16.625 1 88.94 293 ASP A C 1
ATOM 2366 O O . ASP A 1 293 ? 7.715 -22.219 15.922 1 88.94 293 ASP A O 1
ATOM 2370 N N . ILE A 1 294 ? 5.988 -22.344 17.141 1 87.81 294 ILE A N 1
ATOM 2371 C CA . ILE A 1 294 ? 5.531 -21 16.781 1 87.81 294 ILE A CA 1
ATOM 2372 C C . ILE A 1 294 ? 6.312 -19.969 17.578 1 87.81 294 ILE A C 1
ATOM 2374 O O . ILE A 1 294 ? 6.137 -18.766 17.375 1 87.81 294 ILE A O 1
ATOM 2378 N N . GLU A 1 295 ? 7.152 -20.328 18.5 1 78.88 295 GLU A N 1
ATOM 2379 C CA . GLU A 1 295 ? 8.008 -19.391 19.219 1 78.88 295 GLU A CA 1
ATOM 2380 C C . GLU A 1 295 ? 9.172 -18.922 18.344 1 78.88 295 GLU A C 1
ATOM 2382 O O . GLU A 1 295 ? 9.891 -18 18.719 1 78.88 295 GLU A O 1
ATOM 2387 N N . ASP A 1 296 ? 9.281 -19.562 17.25 1 67.81 296 ASP A N 1
ATOM 2388 C CA . ASP A 1 296 ? 10.273 -19.125 16.266 1 67.81 296 ASP A CA 1
ATOM 2389 C C . ASP A 1 296 ? 10.016 -17.688 15.82 1 67.81 296 ASP A C 1
ATOM 2391 O O . ASP A 1 296 ? 8.891 -17.344 15.438 1 67.81 296 ASP A O 1
ATOM 2395 N N . PRO A 1 297 ? 10.984 -16.844 15.852 1 60.53 297 PRO A N 1
ATOM 2396 C CA . PRO A 1 297 ? 10.805 -15.422 15.562 1 60.53 297 PRO A CA 1
ATOM 2397 C C . PRO A 1 297 ? 10.359 -15.156 14.133 1 60.53 297 PRO A C 1
ATOM 2399 O O . PRO A 1 297 ? 9.867 -14.07 13.82 1 60.53 297 PRO A O 1
ATOM 2402 N N . ASN A 1 298 ? 10.531 -16.203 13.344 1 58.41 298 ASN A N 1
ATOM 2403 C CA . ASN A 1 298 ? 10.164 -15.992 11.945 1 58.41 298 ASN A CA 1
ATOM 2404 C C . ASN A 1 298 ? 8.648 -16.047 11.758 1 58.41 298 ASN A C 1
ATOM 2406 O O . ASN A 1 298 ? 8.148 -15.727 10.68 1 58.41 298 ASN A O 1
ATOM 2410 N N . PHE A 1 299 ? 8.062 -16.531 12.883 1 65.69 299 PHE A N 1
ATOM 2411 C CA . PHE A 1 299 ? 6.609 -16.484 12.859 1 65.69 299 PHE A CA 1
ATOM 2412 C C . PHE A 1 299 ? 6.094 -15.188 13.469 1 65.69 299 PHE A C 1
ATOM 2414 O O . PHE A 1 299 ? 6.59 -14.742 14.508 1 65.69 299 PHE A O 1
ATOM 2421 N N . MET B 1 1 ? 23.359 -31.75 -13.742 1 43.31 1 MET B N 1
ATOM 2422 C CA . MET B 1 1 ? 22.375 -30.922 -13.055 1 43.31 1 MET B CA 1
ATOM 2423 C C . MET B 1 1 ? 22.688 -29.438 -13.25 1 43.31 1 MET B C 1
ATOM 2425 O O . MET B 1 1 ? 23.797 -28.984 -12.961 1 43.31 1 MET B O 1
ATOM 2429 N N . GLU B 1 2 ? 22.172 -28.812 -14.336 1 61.91 2 GLU B N 1
ATOM 2430 C CA . GLU B 1 2 ? 22.75 -27.562 -14.828 1 61.91 2 GLU B CA 1
ATOM 2431 C C . GLU B 1 2 ? 22.734 -26.484 -13.742 1 61.91 2 GLU B C 1
ATOM 2433 O O . GLU B 1 2 ? 21.672 -26.078 -13.289 1 61.91 2 GLU B O 1
ATOM 2438 N N . GLU B 1 3 ? 23.828 -26.391 -13 1 79.69 3 GLU B N 1
ATOM 2439 C CA . GLU B 1 3 ? 24.156 -25.797 -11.711 1 79.69 3 GLU B CA 1
ATOM 2440 C C . GLU B 1 3 ? 23.672 -24.344 -11.633 1 79.69 3 GLU B C 1
ATOM 2442 O O . GLU B 1 3 ? 23.266 -23.875 -10.57 1 79.69 3 GLU B O 1
ATOM 2447 N N . GLY B 1 4 ? 23.344 -23.766 -12.703 1 92.94 4 GLY B N 1
ATOM 2448 C CA . GLY B 1 4 ? 23.062 -22.344 -12.641 1 92.94 4 GLY B CA 1
ATOM 2449 C C . GLY B 1 4 ? 21.656 -21.984 -13.055 1 92.94 4 GLY B C 1
ATOM 2450 O O . GLY B 1 4 ? 21.266 -20.812 -13.031 1 92.94 4 GLY B O 1
ATOM 2451 N N . LEU B 1 5 ? 20.938 -23.094 -13.328 1 96 5 LEU B N 1
ATOM 2452 C CA . LEU B 1 5 ? 19.578 -22.859 -13.797 1 96 5 LEU B CA 1
ATOM 2453 C C . LEU B 1 5 ? 18.562 -23.562 -12.898 1 96 5 LEU B C 1
ATOM 2455 O O . LEU B 1 5 ? 18.875 -24.594 -12.305 1 96 5 LEU B O 1
ATOM 2459 N N . GLU B 1 6 ? 17.422 -23.062 -12.727 1 96.81 6 GLU B N 1
ATOM 2460 C CA . GLU B 1 6 ? 16.281 -23.703 -12.07 1 96.81 6 GLU B CA 1
ATOM 2461 C C . GLU B 1 6 ? 14.984 -23.438 -12.82 1 96.81 6 GLU B C 1
ATOM 2463 O O . GLU B 1 6 ? 14.875 -22.438 -13.539 1 96.81 6 GLU B O 1
ATOM 2468 N N . LEU B 1 7 ? 14.094 -24.375 -12.727 1 96.69 7 LEU B N 1
ATOM 2469 C CA . LEU B 1 7 ? 12.797 -24.203 -13.375 1 96.69 7 LEU B CA 1
ATOM 2470 C C . LEU B 1 7 ? 11.867 -23.344 -12.523 1 96.69 7 LEU B C 1
ATOM 2472 O O . LEU B 1 7 ? 11.859 -23.469 -11.297 1 96.69 7 LEU B O 1
ATOM 2476 N N . LEU B 1 8 ? 11.117 -22.438 -13.141 1 97.31 8 LEU B N 1
ATOM 2477 C CA . LEU B 1 8 ? 10.117 -21.562 -12.523 1 97.31 8 LEU B CA 1
ATOM 2478 C C . LEU B 1 8 ? 8.727 -21.875 -13.062 1 97.31 8 LEU B C 1
ATOM 2480 O O . LEU B 1 8 ? 8.5 -21.812 -14.273 1 97.31 8 LEU B O 1
ATOM 2484 N N . GLU B 1 9 ? 7.75 -22.219 -12.195 1 96.31 9 GLU B N 1
ATOM 2485 C CA . GLU B 1 9 ? 6.375 -22.469 -12.617 1 96.31 9 GLU B CA 1
ATOM 2486 C C . GLU B 1 9 ? 5.68 -21.172 -13.031 1 96.31 9 GLU B C 1
ATOM 2488 O O . GLU B 1 9 ? 5.965 -20.109 -12.477 1 96.31 9 GLU B O 1
ATOM 2493 N N . PRO B 1 10 ? 4.766 -21.25 -13.992 1 96.69 10 PRO B N 1
ATOM 2494 C CA . PRO B 1 10 ? 4.027 -20.062 -14.414 1 96.69 10 PRO B CA 1
ATOM 2495 C C . PRO B 1 10 ? 3.4 -19.312 -13.242 1 96.69 10 PRO B C 1
ATOM 2497 O O . PRO B 1 10 ? 3.449 -18.078 -13.195 1 96.69 10 PRO B O 1
ATOM 2500 N N . THR B 1 11 ? 2.885 -20 -12.25 1 95.25 11 THR B N 1
ATOM 2501 C CA . THR B 1 11 ? 2.266 -19.375 -11.086 1 95.25 11 THR B CA 1
ATOM 2502 C C . THR B 1 11 ? 3.289 -18.562 -10.305 1 95.25 11 THR B C 1
ATOM 2504 O O . THR B 1 11 ? 2.953 -17.516 -9.742 1 95.25 11 THR B O 1
ATOM 2507 N N . GLU B 1 12 ? 4.512 -19.016 -10.273 1 95.06 12 GLU B N 1
ATOM 2508 C CA . GLU B 1 12 ? 5.559 -18.297 -9.547 1 95.06 12 GLU B CA 1
ATOM 2509 C C . GLU B 1 12 ? 5.906 -16.984 -10.234 1 95.06 12 GLU B C 1
ATOM 2511 O O . GLU B 1 12 ? 6.105 -15.969 -9.562 1 95.06 12 GLU B O 1
ATOM 2516 N N . LEU B 1 13 ? 6.02 -17 -11.57 1 95.94 13 LEU B N 1
ATOM 2517 C CA . LEU B 1 13 ? 6.246 -15.75 -12.281 1 95.94 13 LEU B CA 1
ATOM 2518 C C . LEU B 1 13 ? 5.066 -14.805 -12.102 1 95.94 13 LEU B C 1
ATOM 2520 O O . LEU B 1 13 ? 5.25 -13.609 -11.867 1 95.94 13 LEU B O 1
ATOM 2524 N N . TYR B 1 14 ? 3.85 -15.406 -12.242 1 95.69 14 TYR B N 1
ATOM 2525 C CA . TYR B 1 14 ? 2.652 -14.602 -12 1 95.69 14 TYR B CA 1
ATOM 2526 C C . TYR B 1 14 ? 2.746 -13.875 -10.672 1 95.69 14 TYR B C 1
ATOM 2528 O O . TYR B 1 14 ? 2.562 -12.656 -10.609 1 95.69 14 TYR B O 1
ATOM 2536 N N . ASN B 1 15 ? 2.998 -14.594 -9.602 1 92.88 15 ASN B N 1
ATOM 2537 C CA . ASN B 1 15 ? 3.047 -14.016 -8.258 1 92.88 15 ASN B CA 1
ATOM 2538 C C . ASN B 1 15 ? 4.168 -12.992 -8.133 1 92.88 15 ASN B C 1
ATOM 2540 O O . ASN B 1 15 ? 4.008 -11.977 -7.453 1 92.88 15 ASN B O 1
ATOM 2544 N N . MET B 1 16 ? 5.293 -13.281 -8.797 1 90.94 16 MET B N 1
ATOM 2545 C CA . MET B 1 16 ? 6.402 -12.336 -8.789 1 90.94 16 MET B CA 1
ATOM 2546 C C . MET B 1 16 ? 5.977 -10.992 -9.375 1 90.94 16 MET B C 1
ATOM 2548 O O . MET B 1 16 ? 6.371 -9.938 -8.867 1 90.94 16 MET B O 1
ATOM 2552 N N . LEU B 1 17 ? 5.191 -11.062 -10.375 1 88.94 17 LEU B N 1
ATOM 2553 C CA . LEU B 1 17 ? 4.758 -9.867 -11.086 1 88.94 17 LEU B CA 1
ATOM 2554 C C . LEU B 1 17 ? 3.738 -9.086 -10.266 1 88.94 17 LEU B C 1
ATOM 2556 O O . LEU B 1 17 ? 3.461 -7.922 -10.555 1 88.94 17 LEU B O 1
ATOM 2560 N N . GLN B 1 18 ? 3.199 -9.75 -9.195 1 84.56 18 GLN B N 1
ATOM 2561 C CA . GLN B 1 18 ? 2.104 -9.133 -8.461 1 84.56 18 GLN B CA 1
ATOM 2562 C C . GLN B 1 18 ? 2.578 -8.617 -7.102 1 84.56 18 GLN B C 1
ATOM 2564 O O . GLN B 1 18 ? 1.82 -7.965 -6.379 1 84.56 18 GLN B O 1
ATOM 2569 N N . GLN B 1 19 ? 3.816 -8.844 -6.762 1 79 19 GLN B N 1
ATOM 2570 C CA . GLN B 1 19 ? 4.293 -8.477 -5.434 1 79 19 GLN B CA 1
ATOM 2571 C C . GLN B 1 19 ? 4.328 -6.961 -5.262 1 79 19 GLN B C 1
ATOM 2573 O O . GLN B 1 19 ? 4.719 -6.234 -6.18 1 79 19 GLN B O 1
ATOM 2578 N N . ALA B 1 20 ? 3.656 -6.5 -4.227 1 71.31 20 ALA B N 1
ATOM 2579 C CA . ALA B 1 20 ? 3.682 -5.078 -3.889 1 71.31 20 ALA B CA 1
ATOM 2580 C C . ALA B 1 20 ? 3.957 -4.875 -2.402 1 71.31 20 ALA B C 1
ATOM 2582 O O . ALA B 1 20 ? 3.627 -5.73 -1.579 1 71.31 20 ALA B O 1
ATOM 2583 N N . THR B 1 21 ? 4.656 -3.893 -2.096 1 62.53 21 THR B N 1
ATOM 2584 C CA . THR B 1 21 ? 4.973 -3.574 -0.709 1 62.53 21 THR B CA 1
ATOM 2585 C C . THR B 1 21 ? 4.496 -2.168 -0.354 1 62.53 21 THR B C 1
ATOM 2587 O O . THR B 1 21 ? 4.582 -1.253 -1.176 1 62.53 21 THR B O 1
ATOM 2590 N N . ILE B 1 22 ? 3.641 -2.092 0.666 1 61.88 22 ILE B N 1
ATOM 2591 C CA . ILE B 1 22 ? 3.324 -0.783 1.229 1 61.88 22 ILE B CA 1
ATOM 2592 C C . ILE B 1 22 ? 4.398 -0.382 2.236 1 61.88 22 ILE B C 1
ATOM 2594 O O . ILE B 1 22 ? 4.734 -1.155 3.137 1 61.88 22 ILE B O 1
ATOM 2598 N N . PHE B 1 23 ? 5.043 0.676 1.932 1 63.16 23 PHE B N 1
ATOM 2599 C CA . PHE B 1 23 ? 6.082 1.103 2.861 1 63.16 23 PHE B CA 1
ATOM 2600 C C . PHE B 1 23 ? 5.82 2.52 3.357 1 63.16 23 PHE B C 1
ATOM 2602 O O . PHE B 1 23 ? 5.434 3.393 2.576 1 63.16 23 PHE B O 1
ATOM 2609 N N . SER B 1 24 ? 5.805 2.586 4.719 1 73.12 24 SER B N 1
ATOM 2610 C CA . SER B 1 24 ? 5.922 3.943 5.238 1 73.12 24 SER B CA 1
ATOM 2611 C C . SER B 1 24 ? 7.168 4.637 4.699 1 73.12 24 SER B C 1
ATOM 2613 O O . SER B 1 24 ? 8.227 4.023 4.59 1 73.12 24 SER B O 1
ATOM 2615 N N . ASN B 1 25 ? 7 5.828 4.359 1 76.12 25 ASN B N 1
ATOM 2616 C CA . ASN B 1 25 ? 8.172 6.578 3.918 1 76.12 25 ASN B CA 1
ATOM 2617 C C . ASN B 1 25 ? 9.242 6.641 5.004 1 76.12 25 ASN B C 1
ATOM 2619 O O . ASN B 1 25 ? 10.422 6.855 4.711 1 76.12 25 ASN B O 1
ATOM 2623 N N . LEU B 1 26 ? 8.852 6.422 6.191 1 80.25 26 LEU B N 1
ATOM 2624 C CA . LEU B 1 26 ? 9.766 6.48 7.324 1 80.25 26 LEU B CA 1
ATOM 2625 C C . LEU B 1 26 ? 10.758 5.32 7.289 1 80.25 26 LEU B C 1
ATOM 2627 O O . LEU B 1 26 ? 11.781 5.355 7.969 1 80.25 26 LEU B O 1
ATOM 2631 N N . THR B 1 27 ? 10.445 4.332 6.523 1 73.81 27 THR B N 1
ATOM 2632 C CA . THR B 1 27 ? 11.352 3.195 6.406 1 73.81 27 THR B CA 1
ATOM 2633 C C . THR B 1 27 ? 12.57 3.561 5.562 1 73.81 27 THR B C 1
ATOM 2635 O O . THR B 1 27 ? 13.602 2.887 5.629 1 73.81 27 THR B O 1
ATOM 2638 N N . ASP B 1 28 ? 12.438 4.539 4.727 1 74.5 28 ASP B N 1
ATOM 2639 C CA . ASP B 1 28 ? 13.578 5.105 4.012 1 74.5 28 ASP B CA 1
ATOM 2640 C C . ASP B 1 28 ? 14.445 5.957 4.941 1 74.5 28 ASP B C 1
ATOM 2642 O O . ASP B 1 28 ? 14 7 5.426 1 74.5 28 ASP B O 1
ATOM 2646 N N . PRO B 1 29 ? 15.672 5.539 5.148 1 79.25 29 PRO B N 1
ATOM 2647 C CA . PRO B 1 29 ? 16.531 6.281 6.078 1 79.25 29 PRO B CA 1
ATOM 2648 C C . PRO B 1 29 ? 16.812 7.703 5.605 1 79.25 29 PRO B C 1
ATOM 2650 O O . PRO B 1 29 ? 17.234 8.547 6.402 1 79.25 29 PRO B O 1
ATOM 2653 N N . ASN B 1 30 ? 16.625 7.938 4.375 1 86.06 30 ASN B N 1
ATOM 2654 C CA . ASN B 1 30 ? 16.938 9.258 3.834 1 86.06 30 ASN B CA 1
ATOM 2655 C C . ASN B 1 30 ? 15.711 10.164 3.816 1 86.06 30 ASN B C 1
ATOM 2657 O O . ASN B 1 30 ? 15.812 11.344 3.48 1 86.06 30 ASN B O 1
ATOM 2661 N N . TYR B 1 31 ? 14.594 9.672 4.168 1 87.94 31 TYR B N 1
ATOM 2662 C CA . TYR B 1 31 ? 13.344 10.422 4.047 1 87.94 31 TYR B CA 1
ATOM 2663 C C . TYR B 1 31 ? 13.273 11.539 5.078 1 87.94 31 TYR B C 1
ATOM 2665 O O . TYR B 1 31 ? 13.086 12.703 4.727 1 87.94 31 TYR B O 1
ATOM 2673 N N . LEU B 1 32 ? 13.477 11.117 6.371 1 92 32 LEU B N 1
ATOM 2674 C CA . LEU B 1 32 ? 13.242 12.07 7.453 1 92 32 LEU B CA 1
ATOM 2675 C C . LEU B 1 32 ? 14.258 11.875 8.57 1 92 32 LEU B C 1
ATOM 2677 O O . LEU B 1 32 ? 14.5 10.742 9.008 1 92 32 LEU B O 1
ATOM 2681 N N . LEU B 1 33 ? 14.906 12.891 8.953 1 95.31 33 LEU B N 1
ATOM 2682 C CA . LEU B 1 33 ? 15.664 12.984 10.203 1 95.31 33 LEU B CA 1
ATOM 2683 C C . LEU B 1 33 ? 14.984 13.938 11.18 1 95.31 33 LEU B C 1
ATOM 2685 O O . LEU B 1 33 ? 15.062 15.156 11.016 1 95.31 33 LEU B O 1
ATOM 2689 N N . LEU B 1 34 ? 14.25 13.375 12.156 1 96.38 34 LEU B N 1
ATOM 2690 C CA . LEU B 1 34 ? 13.555 14.148 13.172 1 96.38 34 LEU B CA 1
ATOM 2691 C C . LEU B 1 34 ? 14.383 14.234 14.453 1 96.38 34 LEU B C 1
ATOM 2693 O O . LEU B 1 34 ? 14.703 13.211 15.055 1 96.38 34 LEU B O 1
ATOM 2697 N N . MET B 1 35 ? 14.68 15.5 14.844 1 97.38 35 MET B N 1
ATOM 2698 C CA . MET B 1 35 ? 15.633 15.688 15.938 1 97.38 35 MET B CA 1
ATOM 2699 C C . MET B 1 35 ? 14.984 16.438 17.094 1 97.38 35 MET B C 1
ATOM 2701 O O . MET B 1 35 ? 14.344 17.484 16.891 1 97.38 35 MET B O 1
ATOM 2705 N N . ASP B 1 36 ? 15.156 15.922 18.266 1 97.94 36 ASP B N 1
ATOM 2706 C CA . ASP B 1 36 ? 14.68 16.516 19.516 1 97.94 36 ASP B CA 1
ATOM 2707 C C . ASP B 1 36 ? 15.797 17.281 20.219 1 97.94 36 ASP B C 1
ATOM 2709 O O . ASP B 1 36 ? 16.719 16.656 20.766 1 97.94 36 ASP B O 1
ATOM 2713 N N . ALA B 1 37 ? 15.68 18.562 20.297 1 98.12 37 ALA B N 1
ATOM 2714 C CA . ALA B 1 37 ? 16.734 19.406 20.859 1 98.12 37 ALA B CA 1
ATOM 2715 C C . ALA B 1 37 ? 16.469 19.719 22.328 1 98.12 37 ALA B C 1
ATOM 2717 O O . ALA B 1 37 ? 17.156 20.547 22.922 1 98.12 37 ALA B O 1
ATOM 2718 N N . ARG B 1 38 ? 15.445 19.156 22.938 1 97.25 38 ARG B N 1
ATOM 2719 C CA . ARG B 1 38 ? 15.172 19.375 24.359 1 97.25 38 ARG B CA 1
ATOM 2720 C C . ARG B 1 38 ? 16.188 18.656 25.234 1 97.25 38 ARG B C 1
ATOM 2722 O O . ARG B 1 38 ? 17.109 18 24.719 1 97.25 38 ARG B O 1
ATOM 2729 N N . ASN B 1 39 ? 16.078 18.875 26.469 1 95.19 39 ASN B N 1
ATOM 2730 C CA . ASN B 1 39 ? 16.984 18.172 27.375 1 95.19 39 ASN B CA 1
ATOM 2731 C C . ASN B 1 39 ? 16.688 16.688 27.422 1 95.19 39 ASN B C 1
ATOM 2733 O O . ASN B 1 39 ? 15.594 16.25 27.031 1 95.19 39 ASN B O 1
ATOM 2737 N N . LYS B 1 40 ? 17.594 15.922 27.859 1 94.5 40 LYS B N 1
ATOM 2738 C CA . LYS B 1 40 ? 17.531 14.461 27.828 1 94.5 40 LYS B CA 1
ATOM 2739 C C . LYS B 1 40 ? 16.359 13.945 28.656 1 94.5 40 LYS B C 1
ATOM 2741 O O . LYS B 1 40 ? 15.703 12.977 28.281 1 94.5 40 LYS B O 1
ATOM 2746 N N . ASN B 1 41 ? 16.109 14.523 29.781 1 95.38 41 ASN B N 1
ATOM 2747 C CA . ASN B 1 41 ? 15.016 14.102 30.641 1 95.38 41 ASN B CA 1
ATOM 2748 C C . ASN B 1 41 ? 13.656 14.266 29.953 1 95.38 41 ASN B C 1
ATOM 2750 O O . ASN B 1 41 ? 12.797 13.391 30.062 1 95.38 41 ASN B O 1
ATOM 2754 N N . GLU B 1 42 ? 13.516 15.398 29.375 1 96.25 42 GLU B N 1
ATOM 2755 C CA . GLU B 1 42 ? 12.281 15.656 28.641 1 96.25 42 GLU B CA 1
ATOM 2756 C C . GLU B 1 42 ? 12.086 14.633 27.516 1 96.25 42 GLU B C 1
ATOM 2758 O O . GLU B 1 42 ? 10.984 14.117 27.328 1 96.25 42 GLU B O 1
ATOM 2763 N N . TYR B 1 43 ? 13.172 14.375 26.781 1 96.19 43 TYR B N 1
ATOM 2764 C CA . TYR B 1 43 ? 13.125 13.391 25.703 1 96.19 43 TYR B CA 1
ATOM 2765 C C . TYR B 1 43 ? 12.75 12.016 26.234 1 96.19 43 TYR B C 1
ATOM 2767 O O . TYR B 1 43 ? 11.922 11.32 25.641 1 96.19 43 TYR B O 1
ATOM 2775 N N . ASN B 1 44 ? 13.305 11.648 27.328 1 93.94 44 ASN B N 1
ATOM 2776 C CA . ASN B 1 44 ? 13.078 10.328 27.922 1 93.94 44 ASN B CA 1
ATOM 2777 C C . ASN B 1 44 ? 11.648 10.18 28.422 1 93.94 44 ASN B C 1
ATOM 2779 O O . ASN B 1 44 ? 11.078 9.086 28.391 1 93.94 44 ASN B O 1
ATOM 2783 N N . GLU B 1 45 ? 11.148 11.211 28.969 1 95.25 45 GLU B N 1
ATOM 2784 C CA . GLU B 1 45 ? 9.766 11.172 29.422 1 95.25 45 GLU B CA 1
ATOM 2785 C C . GLU B 1 45 ? 8.812 10.883 28.266 1 95.25 45 GLU B C 1
ATOM 2787 O O . GLU B 1 45 ? 7.891 10.07 28.406 1 95.25 45 GLU B O 1
ATOM 2792 N N . SER B 1 46 ? 8.992 11.727 27.172 1 96.12 46 SER B N 1
ATOM 2793 C CA . SER B 1 46 ? 8.219 11.508 25.953 1 96.12 46 SER B CA 1
ATOM 2794 C C . SER B 1 46 ? 8.781 12.297 24.781 1 96.12 46 SER B C 1
ATOM 2796 O O . SER B 1 46 ? 9.438 13.328 24.984 1 96.12 46 SER B O 1
ATOM 2798 N N . HIS B 1 47 ? 8.648 11.82 23.656 1 96.56 47 HIS B N 1
ATOM 2799 C CA . HIS B 1 47 ? 9.07 12.516 22.453 1 96.56 47 HIS B CA 1
ATOM 2800 C C . HIS B 1 47 ? 8.211 12.102 21.25 1 96.56 47 HIS B C 1
ATOM 2802 O O . HIS B 1 47 ? 7.355 11.219 21.375 1 96.56 47 HIS B O 1
ATOM 2808 N N . VAL B 1 48 ? 8.352 12.805 20.156 1 94.94 48 VAL B N 1
ATOM 2809 C CA . VAL B 1 48 ? 7.594 12.477 18.953 1 94.94 48 VAL B CA 1
ATOM 2810 C C . VAL B 1 48 ? 8.102 11.164 18.359 1 94.94 48 VAL B C 1
ATOM 2812 O O . VAL B 1 48 ? 9.312 10.93 18.328 1 94.94 48 VAL B O 1
ATOM 2815 N N . VAL B 1 49 ? 7.234 10.383 17.828 1 90.38 49 VAL B N 1
ATOM 2816 C CA . VAL B 1 49 ? 7.582 9.094 17.25 1 90.38 49 VAL B CA 1
ATOM 2817 C C . VAL B 1 49 ? 8.703 9.273 16.219 1 90.38 49 VAL B C 1
ATOM 2819 O O . VAL B 1 49 ? 8.68 10.219 15.43 1 90.38 49 VAL B O 1
ATOM 2822 N N . THR B 1 50 ? 9.781 8.477 16.281 1 89 50 THR B N 1
ATOM 2823 C CA . THR B 1 50 ? 10.938 8.375 15.391 1 89 50 THR B CA 1
ATOM 2824 C C . THR B 1 50 ? 11.953 9.477 15.695 1 89 50 THR B C 1
ATOM 2826 O O . THR B 1 50 ? 13.031 9.516 15.102 1 89 50 THR B O 1
ATOM 2829 N N . ALA B 1 51 ? 11.586 10.383 16.609 1 94.38 51 ALA B N 1
ATOM 2830 C CA . ALA B 1 51 ? 12.516 11.469 16.922 1 94.38 51 ALA B CA 1
ATOM 2831 C C . ALA B 1 51 ? 13.758 10.938 17.625 1 94.38 51 ALA B C 1
ATOM 2833 O O . ALA B 1 51 ? 13.672 10.047 18.469 1 94.38 51 ALA B O 1
ATOM 2834 N N . LYS B 1 52 ? 14.906 11.539 17.234 1 94.06 52 LYS B N 1
ATOM 2835 C CA . LYS B 1 52 ? 16.172 11.211 17.875 1 94.06 52 LYS B CA 1
ATOM 2836 C C . LYS B 1 52 ? 16.672 12.367 18.75 1 94.06 52 LYS B C 1
ATOM 2838 O O . LYS B 1 52 ? 16.547 13.539 18.359 1 94.06 52 LYS B O 1
ATOM 2843 N N . LYS B 1 53 ? 17.219 11.969 19.812 1 95.75 53 LYS B N 1
ATOM 2844 C CA . LYS B 1 53 ? 17.828 12.992 20.672 1 95.75 53 LYS B CA 1
ATOM 2845 C C . LYS B 1 53 ? 19.094 13.555 20.047 1 95.75 53 LYS B C 1
ATOM 2847 O O . LYS B 1 53 ? 19.969 12.805 19.625 1 95.75 53 LYS B O 1
ATOM 2852 N N . VAL B 1 54 ? 19.172 14.859 19.984 1 96 54 VAL B N 1
ATOM 2853 C CA . VAL B 1 54 ? 20.375 15.492 19.438 1 96 54 VAL B CA 1
ATOM 2854 C C . VAL B 1 54 ? 21.516 15.375 20.453 1 96 54 VAL B C 1
ATOM 2856 O O . VAL B 1 54 ? 21.359 15.742 21.609 1 96 54 VAL B O 1
ATOM 2859 N N . PRO B 1 55 ? 22.625 14.914 19.984 1 95.38 55 PRO B N 1
ATOM 2860 C CA . PRO B 1 55 ? 23.766 14.812 20.906 1 95.38 55 PRO B CA 1
ATOM 2861 C C . PRO B 1 55 ? 24.422 16.156 21.172 1 95.38 55 PRO B C 1
ATOM 2863 O O . PRO B 1 55 ? 24.328 17.078 20.359 1 95.38 55 PRO B O 1
ATOM 2866 N N . LYS B 1 56 ? 25.031 16.234 22.344 1 94.56 56 LYS B N 1
ATOM 2867 C CA . LYS B 1 56 ? 25.812 17.391 22.734 1 94.56 56 LYS B CA 1
ATOM 2868 C C . LYS B 1 56 ? 27.234 17 23.125 1 94.56 56 LYS B C 1
ATOM 2870 O O . LYS B 1 56 ? 27.453 15.914 23.656 1 94.56 56 LYS B O 1
ATOM 2875 N N . ASN B 1 57 ? 28.188 17.844 22.797 1 93.56 57 ASN B N 1
ATOM 2876 C CA . ASN B 1 57 ? 29.547 17.594 23.234 1 93.56 57 ASN B CA 1
ATOM 2877 C C . ASN B 1 57 ? 29.766 18 24.688 1 93.56 57 ASN B C 1
ATOM 2879 O O . ASN B 1 57 ? 28.812 18.375 25.375 1 93.56 57 ASN B O 1
ATOM 2883 N N . GLU B 1 58 ? 31.016 17.938 25.156 1 92.88 58 GLU B N 1
ATOM 2884 C CA . GLU B 1 58 ? 31.344 18.188 26.547 1 92.88 58 GLU B CA 1
ATOM 2885 C C . GLU B 1 58 ? 31.078 19.656 26.922 1 92.88 58 GLU B C 1
ATOM 2887 O O . GLU B 1 58 ? 30.766 19.953 28.078 1 92.88 58 GLU B O 1
ATOM 2892 N N . GLU B 1 59 ? 31.172 20.547 25.984 1 93.19 59 GLU B N 1
ATOM 2893 C CA . GLU B 1 59 ? 30.969 21.969 26.219 1 93.19 59 GLU B CA 1
ATOM 2894 C C . GLU B 1 59 ? 29.484 22.328 26.156 1 93.19 59 GLU B C 1
ATOM 2896 O O . GLU B 1 59 ? 29.109 23.469 26.422 1 93.19 59 GLU B O 1
ATOM 2901 N N . GLY B 1 60 ? 28.578 21.375 25.766 1 91.62 60 GLY B N 1
ATOM 2902 C CA . GLY B 1 60 ? 27.141 21.594 25.766 1 91.62 60 GLY B CA 1
ATOM 2903 C C . GLY B 1 60 ? 26.594 22.031 24.422 1 91.62 60 GLY B C 1
ATOM 2904 O O . GLY B 1 60 ? 25.422 22.406 24.312 1 91.62 60 GLY B O 1
ATOM 2905 N N . TYR B 1 61 ? 27.453 22.016 23.422 1 93.25 61 TYR B N 1
ATOM 2906 C CA . TYR B 1 61 ? 27 22.391 22.094 1 93.25 61 TYR B CA 1
ATOM 2907 C C . TYR B 1 61 ? 26.5 21.188 21.312 1 93.25 61 TYR B C 1
ATOM 2909 O O . TYR B 1 61 ? 27.031 20.078 21.438 1 93.25 61 TYR B O 1
ATOM 2917 N N . PHE B 1 62 ? 25.484 21.406 20.484 1 95.31 62 PHE B N 1
ATOM 2918 C CA . PHE B 1 62 ? 24.938 20.344 19.641 1 95.31 62 PHE B CA 1
ATOM 2919 C C . PHE B 1 62 ? 25.984 19.859 18.656 1 95.31 62 PHE B C 1
ATOM 2921 O O . PHE B 1 62 ? 26.781 20.641 18.125 1 95.31 62 PHE B O 1
ATOM 2928 N N . VAL B 1 63 ? 26.016 18.562 18.406 1 95.25 63 VAL B N 1
ATOM 2929 C CA . VAL B 1 63 ? 26.875 17.969 17.375 1 95.25 63 VAL B CA 1
ATOM 2930 C C . VAL B 1 63 ? 26.047 17.078 16.453 1 95.25 63 VAL B C 1
ATOM 2932 O O . VAL B 1 63 ? 25 16.578 16.859 1 95.25 63 VAL B O 1
ATOM 2935 N N . VAL B 1 64 ? 26.484 16.938 15.258 1 94.06 64 VAL B N 1
ATOM 2936 C CA . VAL B 1 64 ? 25.797 16.094 14.289 1 94.06 64 VAL B CA 1
ATOM 2937 C C . VAL B 1 64 ? 25.938 14.625 14.688 1 94.06 64 VAL B C 1
ATOM 2939 O O . VAL B 1 64 ? 27.047 14.164 14.984 1 94.06 64 VAL B O 1
ATOM 2942 N N . PRO B 1 65 ? 24.828 13.953 14.711 1 89.88 65 PRO B N 1
ATOM 2943 C CA . PRO B 1 65 ? 24.969 12.516 14.961 1 89.88 65 PRO B CA 1
ATOM 2944 C C . PRO B 1 65 ? 25.828 11.82 13.922 1 89.88 65 PRO B C 1
ATOM 2946 O O . PRO B 1 65 ? 25.797 12.172 12.742 1 89.88 65 PRO B O 1
ATOM 2949 N N . TYR B 1 66 ? 26.562 10.812 14.281 1 84.56 66 TYR B N 1
ATOM 2950 C CA . TYR B 1 66 ? 27.531 10.125 13.445 1 84.56 66 TYR B CA 1
ATOM 2951 C C . TYR B 1 66 ? 26.859 9.523 12.219 1 84.56 66 TYR B C 1
ATOM 2953 O O . TYR B 1 66 ? 27.422 9.539 11.117 1 84.56 66 TYR B O 1
ATOM 2961 N N . ASP B 1 67 ? 25.641 9.109 12.289 1 82.94 67 ASP B N 1
ATOM 2962 C CA . ASP B 1 67 ? 24.969 8.398 11.195 1 82.94 67 ASP B CA 1
ATOM 2963 C C . ASP B 1 67 ? 23.906 9.281 10.547 1 82.94 67 ASP B C 1
ATOM 2965 O O . ASP B 1 67 ? 23 8.773 9.875 1 82.94 67 ASP B O 1
ATOM 2969 N N . ALA B 1 68 ? 24.047 10.57 10.688 1 86.31 68 ALA B N 1
ATOM 2970 C CA . ALA B 1 68 ? 22.953 11.445 10.242 1 86.31 68 ALA B CA 1
ATOM 2971 C C . ALA B 1 68 ? 22.969 11.602 8.727 1 86.31 68 ALA B C 1
ATOM 2973 O O . ALA B 1 68 ? 21.906 11.758 8.109 1 86.31 68 ALA B O 1
ATOM 2974 N N . GLU B 1 69 ? 24.156 11.555 8.094 1 88.62 69 GLU B N 1
ATOM 2975 C CA . GLU B 1 69 ? 24.266 11.727 6.652 1 88.62 69 GLU B CA 1
ATOM 2976 C C . GLU B 1 69 ? 23.375 12.859 6.156 1 88.62 69 GLU B C 1
ATOM 2978 O O . GLU B 1 69 ? 22.547 12.664 5.273 1 88.62 69 GLU B O 1
ATOM 2983 N N . LEU B 1 70 ? 23.578 14.008 6.562 1 91.88 70 LEU B N 1
ATOM 2984 C CA . LEU B 1 70 ? 22.734 15.18 6.375 1 91.88 70 LEU B CA 1
ATOM 2985 C C . LEU B 1 70 ? 22.484 15.445 4.891 1 91.88 70 LEU B C 1
ATOM 2987 O O . LEU B 1 70 ? 21.375 15.797 4.496 1 91.88 70 LEU B O 1
ATOM 2991 N N . GLU B 1 71 ? 23.484 15.117 4.105 1 87.88 71 GLU B N 1
ATOM 2992 C CA . GLU B 1 71 ? 23.406 15.445 2.684 1 87.88 71 GLU B CA 1
ATOM 2993 C C . GLU B 1 71 ? 22.422 14.531 1.955 1 87.88 71 GLU B C 1
ATOM 2995 O O . GLU B 1 71 ? 21.953 14.867 0.867 1 87.88 71 GLU B O 1
ATOM 3000 N N . CYS B 1 72 ? 22.141 13.43 2.578 1 87.69 72 CYS B N 1
ATOM 3001 C CA . CYS B 1 72 ? 21.281 12.445 1.932 1 87.69 72 CYS B CA 1
ATOM 3002 C C . CYS B 1 72 ? 19.844 12.586 2.412 1 87.69 72 CYS B C 1
ATOM 3004 O O . CYS B 1 72 ? 18.922 12.031 1.804 1 87.69 72 CYS B O 1
ATOM 3006 N N . LYS B 1 73 ? 19.609 13.359 3.443 1 90.94 73 LYS B N 1
ATOM 3007 C CA . LYS B 1 73 ? 18.281 13.445 4.035 1 90.94 73 LYS B CA 1
ATOM 3008 C C . LYS B 1 73 ? 17.375 14.367 3.217 1 90.94 73 LYS B C 1
ATOM 3010 O O . LYS B 1 73 ? 17.781 15.484 2.869 1 90.94 73 LYS B O 1
ATOM 3015 N N . GLN B 1 74 ? 16.234 13.852 2.906 1 91.12 74 GLN B N 1
ATOM 3016 C CA . GLN B 1 74 ? 15.242 14.648 2.186 1 91.12 74 GLN B CA 1
ATOM 3017 C C . GLN B 1 74 ? 14.656 15.734 3.08 1 91.12 74 GLN B C 1
ATOM 3019 O O . GLN B 1 74 ? 14.422 16.859 2.629 1 91.12 74 GLN B O 1
ATOM 3024 N N . ASN B 1 75 ? 14.344 15.398 4.32 1 94.56 75 ASN B N 1
ATOM 3025 C CA . ASN B 1 75 ? 13.773 16.312 5.301 1 94.56 75 ASN B CA 1
ATOM 3026 C C . ASN B 1 75 ? 14.516 16.25 6.629 1 94.56 75 ASN B C 1
ATOM 3028 O O . ASN B 1 75 ? 14.758 15.164 7.156 1 94.56 75 ASN B O 1
ATOM 3032 N N . ILE B 1 76 ? 14.938 17.328 7.113 1 97.06 76 ILE B N 1
ATOM 3033 C CA . ILE B 1 76 ? 15.469 17.453 8.461 1 97.06 76 ILE B CA 1
ATOM 3034 C C . ILE B 1 76 ? 14.578 18.375 9.281 1 97.06 76 ILE B C 1
ATOM 3036 O O . ILE B 1 76 ? 14.375 19.547 8.914 1 97.06 76 ILE B O 1
ATOM 3040 N N . VAL B 1 77 ? 14.008 17.859 10.359 1 98.19 77 VAL B N 1
ATOM 3041 C CA . VAL B 1 77 ? 13.117 18.609 11.234 1 98.19 77 VAL B CA 1
ATOM 3042 C C . VAL B 1 77 ? 13.68 18.625 12.656 1 98.19 77 VAL B C 1
ATOM 3044 O O . VAL B 1 77 ? 14.086 17.594 13.18 1 98.19 77 VAL B O 1
ATOM 3047 N N . VAL B 1 78 ? 13.734 19.781 13.242 1 98.5 78 VAL B N 1
ATOM 3048 C CA . VAL B 1 78 ? 14.203 19.938 14.617 1 98.5 78 VAL B CA 1
ATOM 3049 C C . VAL B 1 78 ? 13.109 20.594 15.453 1 98.5 78 VAL B C 1
ATOM 3051 O O . VAL B 1 78 ? 12.422 21.516 14.992 1 98.5 78 VAL B O 1
ATOM 3054 N N . TYR B 1 79 ? 12.945 20.047 16.625 1 98.5 79 TYR B N 1
ATOM 3055 C CA . TYR B 1 79 ? 12.023 20.734 17.531 1 98.5 79 TYR B CA 1
ATOM 3056 C C . TYR B 1 79 ? 12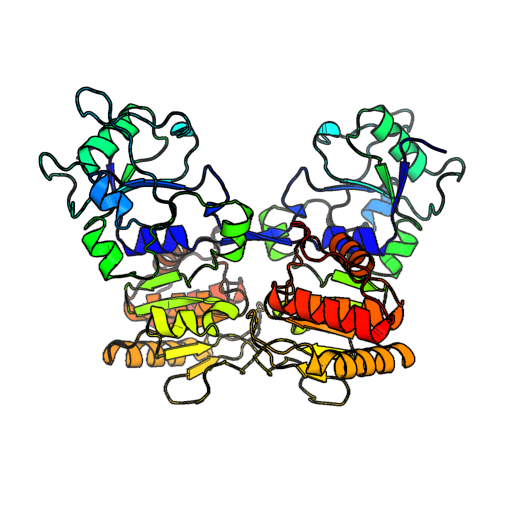.609 20.812 18.938 1 98.5 79 TYR B C 1
ATOM 3058 O O . TYR B 1 79 ? 13.539 20.078 19.281 1 98.5 79 TYR B O 1
ATOM 3066 N N . ASP B 1 80 ? 12.203 21.766 19.672 1 98.19 80 ASP B N 1
ATOM 3067 C CA . ASP B 1 80 ? 12.391 21.859 21.109 1 98.19 80 ASP B CA 1
ATOM 3068 C C . ASP B 1 80 ? 11.047 21.953 21.844 1 98.19 80 ASP B C 1
ATOM 3070 O O . ASP B 1 80 ? 10.078 21.297 21.438 1 98.19 80 ASP B O 1
ATOM 3074 N N . SER B 1 81 ? 10.969 22.625 22.922 1 97.44 81 SER B N 1
ATOM 3075 C CA . SER B 1 81 ? 9.75 22.609 23.734 1 97.44 81 SER B CA 1
ATOM 3076 C C . SER B 1 81 ? 8.672 23.484 23.109 1 97.44 81 SER B C 1
ATOM 3078 O O . SER B 1 81 ? 7.496 23.109 23.078 1 97.44 81 SER B O 1
ATOM 3080 N N . ASN B 1 82 ? 9.102 24.703 22.578 1 97.19 82 ASN B N 1
ATOM 3081 C CA . ASN B 1 82 ? 7.996 25.609 22.281 1 97.19 82 ASN B CA 1
ATOM 3082 C C . ASN B 1 82 ? 8.414 26.703 21.297 1 97.19 82 ASN B C 1
ATOM 3084 O O . ASN B 1 82 ? 7.699 27.688 21.125 1 97.19 82 ASN B O 1
ATOM 3088 N N . THR B 1 83 ? 9.609 26.578 20.656 1 96.62 83 THR B N 1
ATOM 3089 C CA . THR B 1 83 ? 10.016 27.609 19.703 1 96.62 83 THR B CA 1
ATOM 3090 C C . THR B 1 83 ? 8.945 27.797 18.625 1 96.62 83 THR B C 1
ATOM 3092 O O . THR B 1 83 ? 8.445 26.828 18.062 1 96.62 83 THR B O 1
ATOM 3095 N N . SER B 1 84 ? 8.617 29.109 18.281 1 95.5 84 SER B N 1
ATOM 3096 C CA . SER B 1 84 ? 7.508 29.344 17.375 1 95.5 84 SER B CA 1
ATOM 3097 C C . SER B 1 84 ? 7.906 30.297 16.25 1 95.5 84 SER B C 1
ATOM 3099 O O . SER B 1 84 ? 7.152 30.484 15.289 1 95.5 84 SER B O 1
ATOM 3101 N N . THR B 1 85 ? 9.086 30.922 16.422 1 95.25 85 THR B N 1
ATOM 3102 C CA . THR B 1 85 ? 9.57 31.812 15.375 1 95.25 85 THR B CA 1
ATOM 3103 C C . THR B 1 85 ? 11.062 31.578 15.117 1 95.25 85 THR B C 1
ATOM 3105 O O . THR B 1 85 ? 11.742 30.953 15.93 1 95.25 85 THR B O 1
ATOM 3108 N N . LEU B 1 86 ? 11.555 32.094 14.031 1 94.5 86 LEU B N 1
ATOM 3109 C CA . LEU B 1 86 ? 12.953 31.922 13.664 1 94.5 86 LEU B CA 1
ATOM 3110 C C . LEU B 1 86 ? 13.836 33 14.289 1 94.5 86 LEU B C 1
ATOM 3112 O O . LEU B 1 86 ? 15.047 33.031 14.062 1 94.5 86 LEU B O 1
ATOM 3116 N N . ARG B 1 87 ? 13.234 33.875 15.141 1 91.31 87 ARG B N 1
ATOM 3117 C CA . ARG B 1 87 ? 14.008 34.969 15.695 1 91.31 87 ARG B CA 1
ATOM 3118 C C . ARG B 1 87 ? 14.125 34.875 17.203 1 91.31 87 ARG B C 1
ATOM 3120 O O . ARG B 1 87 ? 14.586 35.781 17.875 1 91.31 87 ARG B O 1
ATOM 3127 N N . GLU B 1 88 ? 13.688 33.781 17.703 1 90.5 88 GLU B N 1
ATOM 3128 C CA . GLU B 1 88 ? 13.766 33.594 19.156 1 90.5 88 GLU B CA 1
ATOM 3129 C C . GLU B 1 88 ? 15.211 33.469 19.609 1 90.5 88 GLU B C 1
ATOM 3131 O O . GLU B 1 88 ? 15.961 32.625 19.078 1 90.5 88 GLU B O 1
ATOM 3136 N N . PRO B 1 89 ? 15.562 34.25 20.531 1 87.62 89 PRO B N 1
ATOM 3137 C CA . PRO B 1 89 ? 16.938 34.156 21.016 1 87.62 89 PRO B CA 1
ATOM 3138 C C . PRO B 1 89 ? 17.172 32.906 21.844 1 87.62 89 PRO B C 1
ATOM 3140 O O . PRO B 1 89 ? 16.297 32.469 22.578 1 87.62 89 PRO B O 1
ATOM 3143 N N . GLU B 1 90 ? 18.312 32.281 21.766 1 87.88 90 GLU B N 1
ATOM 3144 C CA . GLU B 1 90 ? 18.781 31.156 22.562 1 87.88 90 GLU B CA 1
ATOM 3145 C C . GLU B 1 90 ? 17.797 29.984 22.5 1 87.88 90 GLU B C 1
ATOM 3147 O O . GLU B 1 90 ? 17.5 29.359 23.516 1 87.88 90 GLU B O 1
ATOM 3152 N N . ALA B 1 91 ? 17.109 29.812 21.438 1 94.06 91 ALA B N 1
ATOM 3153 C CA . ALA B 1 91 ? 16.219 28.672 21.25 1 94.06 91 ALA B CA 1
ATOM 3154 C C . ALA B 1 91 ? 16.984 27.422 20.812 1 94.06 91 ALA B C 1
ATOM 3156 O O . ALA B 1 91 ? 17.641 27.438 19.781 1 94.06 91 ALA B O 1
ATOM 3157 N N . PRO B 1 92 ? 16.922 26.406 21.594 1 96.44 92 PRO B N 1
ATOM 3158 C CA . PRO B 1 92 ? 17.703 25.203 21.266 1 96.44 92 PRO B CA 1
ATOM 3159 C C . PRO B 1 92 ? 17.406 24.688 19.859 1 96.44 92 PRO B C 1
ATOM 3161 O O . PRO B 1 92 ? 18.328 24.25 19.156 1 96.44 92 PRO B O 1
ATOM 3164 N N . ALA B 1 93 ? 16.156 24.719 19.406 1 97.75 93 ALA B N 1
ATOM 3165 C CA . ALA B 1 93 ? 15.805 24.234 18.078 1 97.75 93 ALA B CA 1
ATOM 3166 C C . ALA B 1 93 ? 16.516 25.047 17 1 97.75 93 ALA B C 1
ATOM 3168 O O . ALA B 1 93 ? 16.969 24.484 16 1 97.75 93 ALA B O 1
ATOM 3169 N N . LEU B 1 94 ? 16.594 26.312 17.203 1 96.94 94 LEU B N 1
ATOM 3170 C CA . LEU B 1 94 ? 17.266 27.172 16.234 1 96.94 94 LEU B CA 1
ATOM 3171 C C . LEU B 1 94 ? 18.766 26.922 16.219 1 96.94 94 LEU B C 1
ATOM 3173 O O . LEU B 1 94 ? 19.375 26.844 15.141 1 96.94 94 LEU B O 1
ATOM 3177 N N . ASP B 1 95 ? 19.359 26.875 17.406 1 95.62 95 ASP B N 1
ATOM 3178 C CA . ASP B 1 95 ? 20.781 26.578 17.516 1 95.62 95 ASP B CA 1
ATOM 3179 C C . ASP B 1 95 ? 21.125 25.266 16.797 1 95.62 95 ASP B C 1
ATOM 3181 O O . ASP B 1 95 ? 22.094 25.203 16.047 1 95.62 95 ASP B O 1
ATOM 3185 N N . CYS B 1 96 ? 20.359 24.281 17.047 1 96.81 96 CYS B N 1
ATOM 3186 C CA . CYS B 1 96 ? 20.562 22.984 16.422 1 96.81 96 CYS B CA 1
ATOM 3187 C C . CYS B 1 96 ? 20.375 23.062 14.914 1 96.81 96 CYS B C 1
ATOM 3189 O O . CYS B 1 96 ? 21.188 22.531 14.148 1 96.81 96 CYS B O 1
ATOM 3191 N N . GLY B 1 97 ? 19.25 23.672 14.484 1 96.88 97 GLY B N 1
ATOM 3192 C CA . GLY B 1 97 ? 18.984 23.812 13.062 1 96.88 97 GLY B CA 1
ATOM 3193 C C . GLY B 1 97 ? 20.125 24.484 12.312 1 96.88 97 GLY B C 1
ATOM 3194 O O . GLY B 1 97 ? 20.5 24.047 11.234 1 96.88 97 GLY B O 1
ATOM 3195 N N . ARG B 1 98 ? 20.625 25.609 12.906 1 95.5 98 ARG B N 1
ATOM 3196 C CA . ARG B 1 98 ? 21.719 26.328 12.281 1 95.5 98 ARG B CA 1
ATOM 3197 C C . ARG B 1 98 ? 22.969 25.438 12.172 1 95.5 98 ARG B C 1
ATOM 3199 O O . ARG B 1 98 ? 23.656 25.453 11.148 1 95.5 98 ARG B O 1
ATOM 3206 N N . MET B 1 99 ? 23.234 24.766 13.203 1 95.38 99 MET B N 1
ATOM 3207 C CA . MET B 1 99 ? 24.375 23.844 13.203 1 95.38 99 MET B CA 1
ATOM 3208 C C . MET B 1 99 ? 24.219 22.812 12.094 1 95.38 99 MET B C 1
ATOM 3210 O O . MET B 1 99 ? 25.172 22.547 11.344 1 95.38 99 MET B O 1
ATOM 3214 N N . LEU B 1 100 ? 23.078 22.188 11.938 1 96.12 100 LEU B N 1
ATOM 3215 C CA . LEU B 1 100 ? 22.844 21.156 10.922 1 96.12 100 LEU B CA 1
ATOM 3216 C C . LEU B 1 100 ? 22.969 21.75 9.523 1 96.12 100 LEU B C 1
ATOM 3218 O O . LEU B 1 100 ? 23.516 21.109 8.625 1 96.12 100 LEU B O 1
ATOM 3222 N N . TRP B 1 101 ? 22.391 22.922 9.359 1 95.75 101 TRP B N 1
ATOM 3223 C CA . TRP B 1 101 ? 22.516 23.609 8.078 1 95.75 101 TRP B CA 1
ATOM 3224 C C . TRP B 1 101 ? 23.969 23.844 7.73 1 95.75 101 TRP B C 1
ATOM 3226 O O . TRP B 1 101 ? 24.422 23.531 6.621 1 95.75 101 TRP B O 1
ATOM 3236 N N . ASP B 1 102 ? 24.703 24.359 8.648 1 95.06 102 ASP B N 1
ATOM 3237 C CA . ASP B 1 102 ? 26.109 24.688 8.445 1 95.06 102 ASP B CA 1
ATOM 3238 C C . ASP B 1 102 ? 26.938 23.438 8.172 1 95.06 102 ASP B C 1
ATOM 3240 O O . ASP B 1 102 ? 27.953 23.5 7.473 1 95.06 102 ASP B O 1
ATOM 3244 N N . MET B 1 103 ? 26.516 22.375 8.703 1 94.75 103 MET B N 1
ATOM 3245 C CA . MET B 1 103 ? 27.25 21.125 8.602 1 94.75 103 MET B CA 1
ATOM 3246 C C . MET B 1 103 ? 26.875 20.375 7.328 1 94.75 103 MET B C 1
ATOM 3248 O O . MET B 1 103 ? 27.406 19.281 7.07 1 94.75 103 MET B O 1
ATOM 3252 N N . GLY B 1 104 ? 25.859 20.891 6.531 1 92.5 104 GLY B N 1
ATOM 3253 C CA . GLY B 1 104 ? 25.719 20.344 5.191 1 92.5 104 GLY B CA 1
ATOM 3254 C C . GLY B 1 104 ? 24.344 19.812 4.895 1 92.5 104 GLY B C 1
ATOM 3255 O O . GLY B 1 104 ? 24.172 18.922 4.043 1 92.5 104 GLY B O 1
ATOM 3256 N N . SER B 1 105 ? 23.312 20.234 5.562 1 92.12 105 SER B N 1
ATOM 3257 C CA . SER B 1 105 ? 21.953 19.844 5.188 1 92.12 105 SER B CA 1
ATOM 3258 C C . SER B 1 105 ? 21.656 20.203 3.736 1 92.12 105 SER B C 1
ATOM 3260 O O . SER B 1 105 ? 21.984 21.312 3.289 1 92.12 105 SER B O 1
ATOM 3262 N N . ARG B 1 106 ? 21.125 19.234 3.002 1 89.5 106 ARG B N 1
ATOM 3263 C CA . ARG B 1 106 ? 20.812 19.422 1.587 1 89.5 106 ARG B CA 1
ATOM 3264 C C . ARG B 1 106 ? 19.734 20.484 1.397 1 89.5 106 ARG B C 1
ATOM 3266 O O . ARG B 1 106 ? 19.859 21.344 0.516 1 89.5 106 ARG B O 1
ATOM 3273 N N . ASN B 1 107 ? 18.703 20.453 2.137 1 91.62 107 ASN B N 1
ATOM 3274 C CA . ASN B 1 107 ? 17.578 21.375 2.135 1 91.62 107 ASN B CA 1
ATOM 3275 C C . ASN B 1 107 ? 17.531 22.203 3.422 1 91.62 107 ASN B C 1
ATOM 3277 O O . ASN B 1 107 ? 18.219 21.891 4.391 1 91.62 107 ASN B O 1
ATOM 3281 N N . LYS B 1 108 ? 16.766 23.234 3.367 1 95.56 108 LYS B N 1
ATOM 3282 C CA . LYS B 1 108 ? 16.578 24.016 4.586 1 95.56 108 LYS B CA 1
ATOM 3283 C C . LYS B 1 108 ? 16.125 23.125 5.742 1 95.56 108 LYS B C 1
ATOM 3285 O O . LYS B 1 108 ? 15.328 22.219 5.551 1 95.56 108 LYS B O 1
ATOM 3290 N N . VAL B 1 109 ? 16.688 23.422 6.898 1 97.31 109 VAL B N 1
ATOM 3291 C CA . VAL B 1 109 ? 16.281 22.703 8.094 1 97.31 109 VAL B CA 1
ATOM 3292 C C . VAL B 1 109 ? 14.961 23.25 8.609 1 97.31 109 VAL B C 1
ATOM 3294 O O . VAL B 1 109 ? 14.789 24.469 8.734 1 97.31 109 VAL B O 1
ATOM 3297 N N . LYS B 1 110 ? 14.039 22.391 8.859 1 98 110 LYS B N 1
ATOM 3298 C CA . LYS B 1 110 ? 12.711 22.797 9.312 1 98 110 LYS B CA 1
ATOM 3299 C C . LYS B 1 110 ? 12.633 22.828 10.836 1 98 110 LYS B C 1
ATOM 3301 O O . LYS B 1 110 ? 13.023 21.859 11.5 1 98 110 LYS B O 1
ATOM 3306 N N . ILE B 1 111 ? 12.148 23.922 11.328 1 98.25 111 ILE B N 1
ATOM 3307 C CA . ILE B 1 111 ? 11.922 24.078 12.766 1 98.25 111 ILE B CA 1
ATOM 3308 C C . ILE B 1 111 ? 10.438 23.906 13.078 1 98.25 111 ILE B C 1
ATOM 3310 O O . ILE B 1 111 ? 9.609 24.672 12.57 1 98.25 111 ILE B O 1
ATOM 3314 N N . LEU B 1 112 ? 10.109 22.938 13.914 1 98.44 112 LEU B N 1
ATOM 3315 C CA . LEU B 1 112 ? 8.719 22.688 14.25 1 98.44 112 LEU B CA 1
ATOM 3316 C C . LEU B 1 112 ? 8.133 23.844 15.055 1 98.44 112 LEU B C 1
ATOM 3318 O O . LEU B 1 112 ? 8.555 24.094 16.188 1 98.44 112 LEU B O 1
ATOM 3322 N N . LYS B 1 113 ? 7.172 24.484 14.477 1 98.12 113 LYS B N 1
ATOM 3323 C CA . LYS B 1 113 ? 6.527 25.609 15.148 1 98.12 113 LYS B CA 1
ATOM 3324 C C . LYS B 1 113 ? 5.77 25.156 16.391 1 98.12 113 LYS B C 1
ATOM 3326 O O . LYS B 1 113 ? 4.973 24.219 16.328 1 98.12 113 LYS B O 1
ATOM 3331 N N . GLY B 1 114 ? 6.027 25.812 17.531 1 97.38 114 GLY B N 1
ATOM 3332 C CA . GLY B 1 114 ? 5.367 25.453 18.781 1 97.38 114 GLY B CA 1
ATOM 3333 C C . GLY B 1 114 ? 6.027 24.281 19.5 1 97.38 114 GLY B C 1
ATOM 3334 O O . GLY B 1 114 ? 5.641 23.938 20.609 1 97.38 114 GLY B O 1
ATOM 3335 N N . GLY B 1 115 ? 6.984 23.609 18.828 1 98.12 115 GLY B N 1
ATOM 3336 C CA . GLY B 1 115 ? 7.789 22.562 19.438 1 98.12 115 GLY B CA 1
ATOM 3337 C C . GLY B 1 115 ? 6.977 21.344 19.859 1 98.12 115 GLY B C 1
ATOM 3338 O O . GLY B 1 115 ? 5.941 21.047 19.266 1 98.12 115 GLY B O 1
ATOM 3339 N N . TYR B 1 116 ? 7.559 20.578 20.812 1 98.25 116 TYR B N 1
ATOM 3340 C CA . TYR B 1 116 ? 6.941 19.375 21.344 1 98.25 116 TYR B CA 1
ATOM 3341 C C . TYR B 1 116 ? 5.605 19.688 22 1 98.25 116 TYR B C 1
ATOM 3343 O O . TYR B 1 116 ? 4.648 18.922 21.875 1 98.25 116 TYR B O 1
ATOM 3351 N N . GLU B 1 117 ? 5.52 20.766 22.656 1 98 117 GLU B N 1
ATOM 3352 C CA . GLU B 1 117 ? 4.34 21.109 23.438 1 98 117 GLU B CA 1
ATOM 3353 C C . GLU B 1 117 ? 3.104 21.234 22.547 1 98 117 GLU B C 1
ATOM 3355 O O . GLU B 1 117 ? 2.086 20.594 22.797 1 98 117 GLU B O 1
ATOM 3360 N N . GLU B 1 118 ? 3.285 22.016 21.531 1 97.75 118 GLU B N 1
ATOM 3361 C CA . GLU B 1 118 ? 2.141 22.203 20.641 1 97.75 118 GLU B CA 1
ATOM 3362 C C . GLU B 1 118 ? 1.823 20.922 19.875 1 97.75 118 GLU B C 1
ATOM 3364 O O . GLU B 1 118 ? 0.659 20.531 19.75 1 97.75 118 GLU B O 1
ATOM 3369 N N . PHE B 1 119 ? 2.854 20.25 19.359 1 98 119 PHE B N 1
ATOM 3370 C CA . PHE B 1 119 ? 2.645 19.047 18.562 1 98 119 PHE B CA 1
ATOM 3371 C C . PHE B 1 119 ? 1.964 17.969 19.391 1 98 119 PHE B C 1
ATOM 3373 O O . PHE B 1 119 ? 0.997 17.344 18.938 1 98 119 PHE B O 1
ATOM 3380 N N . SER B 1 120 ? 2.424 17.766 20.625 1 96.62 120 SER B N 1
ATOM 3381 C CA . SER B 1 120 ? 1.902 16.703 21.484 1 96.62 120 SER B CA 1
ATOM 3382 C C . SER B 1 120 ? 0.482 17 21.938 1 96.62 120 SER B C 1
ATOM 3384 O O . SER B 1 120 ? -0.288 16.094 22.25 1 96.62 120 SER B O 1
ATOM 3386 N N . ALA B 1 121 ? 0.162 18.266 21.984 1 96 121 ALA B N 1
ATOM 3387 C CA . ALA B 1 121 ? -1.201 18.656 22.344 1 96 121 ALA B CA 1
ATOM 3388 C C . ALA B 1 121 ? -2.17 18.328 21.203 1 96 121 ALA B C 1
ATOM 3390 O O . ALA B 1 121 ? -3.285 17.859 21.453 1 96 121 ALA B O 1
ATOM 3391 N N . LEU B 1 122 ? -1.74 18.578 20.031 1 94.75 122 LEU B N 1
ATOM 3392 C CA . LEU B 1 122 ? -2.582 18.375 18.859 1 94.75 122 LEU B CA 1
ATOM 3393 C C . LEU B 1 122 ? -2.67 16.891 18.516 1 94.75 122 LEU B C 1
ATOM 3395 O O . LEU B 1 122 ? -3.723 16.422 18.078 1 94.75 122 LEU B O 1
ATOM 3399 N N . TYR B 1 123 ? -1.557 16.172 18.625 1 95.38 123 TYR B N 1
ATOM 3400 C CA . TYR B 1 123 ? -1.465 14.766 18.219 1 95.38 123 TYR B CA 1
ATOM 3401 C C . TYR B 1 123 ? -0.892 13.906 19.344 1 95.38 123 TYR B C 1
ATOM 3403 O O . TYR B 1 123 ? 0.178 13.312 19.188 1 95.38 123 TYR B O 1
ATOM 3411 N N . PRO B 1 124 ? -1.564 13.75 20.422 1 94.38 124 PRO B N 1
ATOM 3412 C CA . PRO B 1 124 ? -1.044 13.016 21.562 1 94.38 124 PRO B CA 1
ATOM 3413 C C . PRO B 1 124 ? -0.748 11.555 21.25 1 94.38 124 PRO B C 1
ATOM 3415 O O . PRO B 1 124 ? 0.077 10.93 21.922 1 94.38 124 PRO B O 1
ATOM 3418 N N . PHE B 1 125 ? -1.326 11.031 20.25 1 91.12 125 PHE B N 1
ATOM 3419 C CA . PHE B 1 125 ? -1.182 9.625 19.906 1 91.12 125 PHE B CA 1
ATOM 3420 C C . PHE B 1 125 ? 0.118 9.391 19.141 1 91.12 125 PHE B C 1
ATOM 3422 O O . PHE B 1 125 ? 0.46 8.25 18.828 1 91.12 125 PHE B O 1
ATOM 3429 N N . LEU B 1 126 ? 0.835 10.398 18.828 1 91.62 126 LEU B N 1
ATOM 3430 C CA . LEU B 1 126 ? 2.109 10.258 18.141 1 91.62 126 LEU B CA 1
ATOM 3431 C C . LEU B 1 126 ? 3.279 10.469 19.094 1 91.62 126 LEU B C 1
ATOM 3433 O O . LEU B 1 126 ? 4.418 10.664 18.656 1 91.62 126 LEU B O 1
ATOM 3437 N N . ARG B 1 127 ? 2.99 10.484 20.344 1 92.12 127 ARG B N 1
ATOM 3438 C CA . ARG B 1 127 ? 4.027 10.516 21.359 1 92.12 127 ARG B CA 1
ATOM 3439 C C . ARG B 1 127 ? 4.465 9.102 21.734 1 92.12 127 ARG B C 1
ATOM 3441 O O . ARG B 1 127 ? 3.672 8.164 21.672 1 92.12 127 ARG B O 1
ATOM 3448 N N . THR B 1 128 ? 5.703 9.047 22.078 1 90.5 128 THR B N 1
ATOM 3449 C CA . THR B 1 128 ? 6.184 7.734 22.5 1 90.5 128 THR B CA 1
ATOM 3450 C C . THR B 1 128 ? 7.355 7.867 23.469 1 90.5 128 THR B C 1
ATOM 3452 O O . THR B 1 128 ? 7.934 8.945 23.594 1 90.5 128 THR B O 1
ATOM 3455 N N . GLN B 1 129 ? 7.543 6.836 24.234 1 88.69 129 GLN B N 1
ATOM 3456 C CA . GLN B 1 129 ? 8.742 6.73 25.047 1 88.69 129 GLN B CA 1
ATOM 3457 C C . GLN B 1 129 ? 9.766 5.793 24.422 1 88.69 129 GLN B C 1
ATOM 3459 O O . GLN B 1 129 ? 10.914 5.723 24.859 1 88.69 129 GLN B O 1
ATOM 3464 N N . LYS B 1 130 ? 9.312 5.207 23.328 1 81.88 130 LYS B N 1
ATOM 3465 C CA . LYS B 1 130 ? 10.172 4.227 22.656 1 81.88 130 LYS B CA 1
ATOM 3466 C C . LYS B 1 130 ? 11.258 4.914 21.844 1 81.88 130 LYS B C 1
ATOM 3468 O O . LYS B 1 130 ? 10.969 5.77 21.016 1 81.88 130 LYS B O 1
ATOM 3473 N N . ILE B 1 131 ? 12.484 4.531 22.062 1 78.56 131 ILE B N 1
ATOM 3474 C CA . ILE B 1 131 ? 13.602 5.195 21.406 1 78.56 131 ILE B CA 1
ATOM 3475 C C . ILE B 1 131 ? 14.047 4.398 20.188 1 78.56 131 ILE B C 1
ATOM 3477 O O . ILE B 1 131 ? 14.359 4.973 19.141 1 78.56 131 ILE B O 1
ATOM 3481 N N . ILE B 1 132 ? 14.062 3.053 20.156 1 69.06 132 ILE B N 1
ATOM 3482 C CA . ILE B 1 132 ? 14.531 2.227 19.047 1 69.06 132 ILE B CA 1
ATOM 3483 C C . ILE B 1 132 ? 13.344 1.507 18.406 1 69.06 132 ILE B C 1
ATOM 3485 O O . ILE B 1 132 ? 12.523 0.91 19.109 1 69.06 132 ILE B O 1
ATOM 3489 N N . PHE B 1 133 ? 13.211 1.844 17.125 1 59.69 133 PHE B N 1
ATOM 3490 C CA . PHE B 1 133 ? 12.211 1.082 16.391 1 59.69 133 PHE B CA 1
ATOM 3491 C C . PHE B 1 133 ? 12.867 -0.008 15.555 1 59.69 133 PHE B C 1
ATOM 3493 O O . PHE B 1 133 ? 13.812 0.26 14.805 1 59.69 133 PHE B O 1
ATOM 3500 N N . MET B 1 134 ? 12.531 -1.205 15.859 1 54.44 134 MET B N 1
ATOM 3501 C CA . MET B 1 134 ? 12.984 -2.281 14.984 1 54.44 134 MET B CA 1
ATOM 3502 C C . MET B 1 134 ? 12.273 -2.225 13.633 1 54.44 134 MET B C 1
ATOM 3504 O O . MET B 1 134 ? 11.109 -1.83 13.555 1 54.44 134 MET B O 1
ATOM 3508 N N . PRO B 1 135 ? 13.031 -2.441 12.555 1 47.56 135 PRO B N 1
ATOM 3509 C CA . PRO B 1 135 ? 12.469 -2.35 11.211 1 47.56 135 PRO B CA 1
ATOM 3510 C C . PRO B 1 135 ? 11.102 -3.014 11.094 1 47.56 135 PRO B C 1
ATOM 3512 O O . PRO B 1 135 ? 10.188 -2.449 10.492 1 47.56 135 PRO B O 1
ATOM 3515 N N . LYS B 1 136 ? 10.93 -4.152 11.539 1 48.78 136 LYS B N 1
ATOM 3516 C CA . LYS B 1 136 ? 9.68 -4.902 11.422 1 48.78 136 LYS B CA 1
ATOM 3517 C C . LYS B 1 136 ? 8.547 -4.203 12.164 1 48.78 136 LYS B C 1
ATOM 3519 O O . LYS B 1 136 ? 7.398 -4.238 11.727 1 48.78 136 LYS B O 1
ATOM 3524 N N . GLU B 1 137 ? 9 -3.607 13.328 1 53.38 137 GLU B N 1
ATOM 3525 C CA . GLU B 1 137 ? 8.008 -2.908 14.141 1 53.38 137 GLU B CA 1
ATOM 3526 C C . GLU B 1 137 ? 7.488 -1.664 13.43 1 53.38 137 GLU B C 1
ATOM 3528 O O . GLU B 1 137 ? 6.344 -1.254 13.648 1 53.38 137 GLU B O 1
ATOM 3533 N N . MET B 1 138 ? 8.367 -1.135 12.734 1 49.91 138 MET B N 1
ATOM 3534 C CA . MET B 1 138 ? 7.973 0.089 12.047 1 49.91 138 MET B CA 1
ATOM 3535 C C . MET B 1 138 ? 6.867 -0.19 11.031 1 49.91 138 MET B C 1
ATOM 3537 O O . MET B 1 138 ? 5.934 0.6 10.898 1 49.91 138 MET B O 1
ATOM 3541 N N . ASP B 1 139 ? 7.008 -1.268 10.344 1 51.03 139 ASP B N 1
ATOM 3542 C CA . ASP B 1 139 ? 6.012 -1.619 9.328 1 51.03 139 ASP B CA 1
ATOM 3543 C C . ASP B 1 139 ? 4.672 -1.958 9.977 1 51.03 139 ASP B C 1
ATOM 3545 O O . ASP B 1 139 ? 3.617 -1.539 9.492 1 51.03 139 ASP B O 1
ATOM 3549 N N . ASP B 1 140 ? 4.73 -2.777 11.094 1 49.72 140 ASP B N 1
ATOM 3550 C CA . ASP B 1 140 ? 3.514 -3.234 11.758 1 49.72 140 ASP B CA 1
ATOM 3551 C C . ASP B 1 140 ? 2.92 -2.131 12.625 1 49.72 140 ASP B C 1
ATOM 3553 O O . ASP B 1 140 ? 1.702 -2.072 12.82 1 49.72 140 ASP B O 1
ATOM 3557 N N . ASN B 1 141 ? 3.77 -1.398 13.156 1 52.25 141 ASN B N 1
ATOM 3558 C CA . ASN B 1 141 ? 3.332 -0.462 14.18 1 52.25 141 ASN B CA 1
ATOM 3559 C C . ASN B 1 141 ? 3.074 0.927 13.602 1 52.25 141 ASN B C 1
ATOM 3561 O O . ASN B 1 141 ? 2.451 1.769 14.25 1 52.25 141 ASN B O 1
ATOM 3565 N N . LEU B 1 142 ? 3.572 1.009 12.453 1 58.78 142 LEU B N 1
ATOM 3566 C CA . LEU B 1 142 ? 3.398 2.383 11.992 1 58.78 142 LEU B CA 1
ATOM 3567 C C . LEU B 1 142 ? 2.334 2.463 10.906 1 58.78 142 LEU B C 1
ATOM 3569 O O . LEU B 1 142 ? 2.625 2.854 9.773 1 58.78 142 LEU B O 1
ATOM 3573 N N . LYS B 1 143 ? 1.125 1.953 11.344 1 69.69 143 LYS B N 1
ATOM 3574 C CA . LYS B 1 143 ? 0.017 2.186 10.422 1 69.69 143 LYS B CA 1
ATOM 3575 C C . LYS B 1 143 ? -0.312 3.672 10.32 1 69.69 143 LYS B C 1
ATOM 3577 O O . LYS B 1 143 ? -0.698 4.297 11.312 1 69.69 143 LYS B O 1
ATOM 3582 N N . PRO B 1 144 ? -0.119 4.16 9.188 1 79.75 144 PRO B N 1
ATOM 3583 C CA . PRO B 1 144 ? -0.278 5.605 9.031 1 79.75 144 PRO B CA 1
ATOM 3584 C C . PRO B 1 144 ? -1.712 6.074 9.273 1 79.75 144 PRO B C 1
ATOM 3586 O O . PRO B 1 144 ? -2.662 5.363 8.93 1 79.75 144 PRO B O 1
ATOM 3589 N N . TYR B 1 145 ? -1.819 7.184 9.953 1 88.88 145 TYR B N 1
ATOM 3590 C CA . TYR B 1 145 ? -3.078 7.91 10.055 1 88.88 145 TYR B CA 1
ATOM 3591 C C . TYR B 1 145 ? -3.406 8.617 8.742 1 88.88 145 TYR B C 1
ATOM 3593 O O . TYR B 1 145 ? -2.547 8.742 7.871 1 88.88 145 TYR B O 1
ATOM 3601 N N . PRO B 1 146 ? -4.688 8.977 8.578 1 93.25 146 PRO B N 1
ATOM 3602 C CA . PRO B 1 146 ? -5.039 9.758 7.391 1 93.25 146 PRO B CA 1
ATOM 3603 C C . PRO B 1 146 ? -4.32 11.109 7.336 1 93.25 146 PRO B C 1
ATOM 3605 O O . PRO B 1 146 ? -3.889 11.625 8.367 1 93.25 146 PRO B O 1
ATOM 3608 N N . THR B 1 147 ? -4.168 11.578 6.148 1 94.44 147 THR B N 1
ATOM 3609 C CA . THR B 1 147 ? -3.508 12.859 5.945 1 94.44 147 THR B CA 1
ATOM 3610 C C . THR B 1 147 ? -4.418 14.008 6.367 1 94.44 147 THR B C 1
ATOM 3612 O O . THR B 1 147 ? -5.617 14 6.086 1 94.44 147 THR B O 1
ATOM 3615 N N . GLU B 1 148 ? -3.791 14.93 7.078 1 96.81 148 GLU B N 1
ATOM 3616 C CA . GLU B 1 148 ? -4.535 16.109 7.516 1 96.81 148 GLU B CA 1
ATOM 3617 C C . GLU B 1 148 ? -4.457 17.219 6.48 1 96.81 148 GLU B C 1
ATOM 3619 O O . GLU B 1 148 ? -3.379 17.766 6.227 1 96.81 148 GLU B O 1
ATOM 3624 N N . ILE B 1 149 ? -5.609 17.562 5.926 1 97.19 149 ILE B N 1
ATOM 3625 C CA . ILE B 1 149 ? -5.668 18.547 4.844 1 97.19 149 ILE B CA 1
ATOM 3626 C C . ILE B 1 149 ? -5.918 19.938 5.414 1 97.19 149 ILE B C 1
ATOM 3628 O O . ILE B 1 149 ? -5.281 20.906 5 1 97.19 149 ILE B O 1
ATOM 3632 N N . MET B 1 150 ? -6.906 20.078 6.207 1 96.06 150 MET B N 1
ATOM 3633 C CA . MET B 1 150 ? -7.191 21.25 7.023 1 96.06 150 MET B CA 1
ATOM 3634 C C . MET B 1 150 ? -7.051 20.938 8.508 1 96.06 150 MET B C 1
ATOM 3636 O O . MET B 1 150 ? -7.762 20.078 9.031 1 96.06 150 MET B O 1
ATOM 3640 N N . PRO B 1 151 ? -6.121 21.594 9.156 1 94.94 151 PRO B N 1
ATOM 3641 C CA . PRO B 1 151 ? -5.766 21.25 10.539 1 94.94 151 PRO B CA 1
ATOM 3642 C C . PRO B 1 151 ? -6.988 21.125 11.445 1 94.94 151 PRO B C 1
ATOM 3644 O O . PRO B 1 151 ? -7.793 22.062 11.531 1 94.94 151 PRO B O 1
ATOM 3647 N N . GLY B 1 152 ? -7.109 19.984 12.039 1 94.06 152 GLY B N 1
ATOM 3648 C CA . GLY B 1 152 ? -8.117 19.75 13.055 1 94.06 152 GLY B CA 1
ATOM 3649 C C . GLY B 1 152 ? -9.508 19.547 12.484 1 94.06 152 GLY B C 1
ATOM 3650 O O . GLY B 1 152 ? -10.5 19.531 13.227 1 94.06 152 GLY B O 1
ATOM 3651 N N . PHE B 1 153 ? -9.602 19.375 11.188 1 97.12 153 PHE B N 1
ATOM 3652 C CA . PHE B 1 153 ? -10.953 19.391 10.641 1 97.12 153 PHE B CA 1
ATOM 3653 C C . PHE B 1 153 ? -11.094 18.359 9.531 1 97.12 153 PHE B C 1
ATOM 3655 O O . PHE B 1 153 ? -11.883 17.406 9.656 1 97.12 153 PHE B O 1
ATOM 3662 N N . LEU B 1 154 ? -10.273 18.484 8.484 1 98.06 154 LEU B N 1
ATOM 3663 C CA . LEU B 1 154 ? -10.484 17.688 7.277 1 98.06 154 LEU B CA 1
ATOM 3664 C C . LEU B 1 154 ? -9.32 16.734 7.047 1 98.06 154 LEU B C 1
ATOM 3666 O O . LEU B 1 154 ? -8.164 17.172 6.961 1 98.06 154 LEU B O 1
ATOM 3670 N N . TYR B 1 155 ? -9.648 15.43 6.93 1 97.75 155 TYR B N 1
ATOM 3671 C CA . TYR B 1 155 ? -8.641 14.398 6.719 1 97.75 155 TYR B CA 1
ATOM 3672 C C . TYR B 1 155 ? -8.938 13.594 5.457 1 97.75 155 TYR B C 1
ATOM 3674 O O . TYR B 1 155 ? -10.102 13.422 5.086 1 97.75 155 TYR B O 1
ATOM 3682 N N . LEU B 1 156 ? -7.859 13.133 4.75 1 96.25 156 LEU B N 1
ATOM 3683 C CA . LEU B 1 156 ? -7.914 12.266 3.576 1 96.25 156 LEU B CA 1
ATOM 3684 C C . LEU B 1 156 ? -7.289 10.906 3.873 1 96.25 156 LEU B C 1
ATOM 3686 O O . LEU B 1 156 ? -6.156 10.836 4.359 1 96.25 156 LEU B O 1
ATOM 3690 N N . GLY B 1 157 ? -8.039 9.891 3.633 1 91.44 157 GLY B N 1
ATOM 3691 C CA . GLY B 1 157 ? -7.488 8.578 3.949 1 91.44 157 GLY B CA 1
ATOM 3692 C C . GLY B 1 157 ? -7.965 7.488 3.008 1 91.44 157 GLY B C 1
ATOM 3693 O O . GLY B 1 157 ? -8.648 7.77 2.021 1 91.44 157 GLY B O 1
ATOM 3694 N N . ASN B 1 158 ? -7.535 6.266 3.238 1 81.62 158 ASN B N 1
ATOM 3695 C CA . ASN B 1 158 ? -7.969 5.078 2.51 1 81.62 158 ASN B CA 1
ATOM 3696 C C . ASN B 1 158 ? -9.008 4.285 3.293 1 81.62 158 ASN B C 1
ATOM 3698 O O . ASN B 1 158 ? -9.422 4.703 4.375 1 81.62 158 ASN B O 1
ATOM 3702 N N . TRP B 1 159 ? -9.469 3.271 2.729 1 75.88 159 TRP B N 1
ATOM 3703 C CA . TRP B 1 159 ? -10.547 2.473 3.291 1 75.88 159 TRP B CA 1
ATOM 3704 C C . TRP B 1 159 ? -10.203 1.993 4.695 1 75.88 159 TRP B C 1
ATOM 3706 O O . TRP B 1 159 ? -11.031 2.047 5.605 1 75.88 159 TRP B O 1
ATOM 3716 N N . ARG B 1 160 ? -9.047 1.458 4.891 1 74.75 160 ARG B N 1
ATOM 3717 C CA . ARG B 1 160 ? -8.625 0.985 6.203 1 74.75 160 ARG B CA 1
ATOM 3718 C C . ARG B 1 160 ? -8.719 2.096 7.242 1 74.75 160 ARG B C 1
ATOM 3720 O O . ARG B 1 160 ? -9.258 1.892 8.328 1 74.75 160 ARG B O 1
ATOM 3727 N N . GLN B 1 161 ? -8.211 3.186 6.863 1 82.88 161 GLN B N 1
ATOM 3728 C CA . GLN B 1 161 ? -8.188 4.324 7.777 1 82.88 161 GLN B CA 1
ATOM 3729 C C . GLN B 1 161 ? -9.609 4.797 8.094 1 82.88 161 GLN B C 1
ATOM 3731 O O . GLN B 1 161 ? -9.898 5.188 9.227 1 82.88 161 GLN B O 1
ATOM 3736 N N . GLY B 1 162 ? -10.406 4.762 7.105 1 85 162 GLY B N 1
ATOM 3737 C CA . GLY B 1 162 ? -11.789 5.18 7.285 1 85 162 GLY B CA 1
ATOM 3738 C C . GLY B 1 162 ? -12.578 4.25 8.188 1 85 162 GLY B C 1
ATOM 3739 O O . GLY B 1 162 ? -13.633 4.629 8.711 1 85 162 GLY B O 1
ATOM 3740 N N . ASN B 1 163 ? -12.016 3.113 8.406 1 76.31 163 ASN B N 1
ATOM 3741 C CA . ASN B 1 163 ? -12.789 2.117 9.141 1 76.31 163 ASN B CA 1
ATOM 3742 C C . ASN B 1 163 ? -12.039 1.636 10.383 1 76.31 163 ASN B C 1
ATOM 3744 O O . ASN B 1 163 ? -12.461 0.68 11.031 1 76.31 163 ASN B O 1
ATOM 3748 N N . ALA B 1 164 ? -10.984 2.195 10.68 1 73.88 164 ALA B N 1
ATOM 3749 C CA . ALA B 1 164 ? -10.188 1.81 11.844 1 73.88 164 ALA B CA 1
ATOM 3750 C C . ALA B 1 164 ? -10.703 2.486 13.109 1 73.88 164 ALA B C 1
ATOM 3752 O O . ALA B 1 164 ? -10.719 3.717 13.203 1 73.88 164 ALA B O 1
ATOM 3753 N N . ALA B 1 165 ? -11.016 1.726 14.031 1 77.12 165 ALA B N 1
ATOM 3754 C CA . ALA B 1 165 ? -11.594 2.244 15.266 1 77.12 165 ALA B CA 1
ATOM 3755 C C . ALA B 1 165 ? -10.633 3.193 15.969 1 77.12 165 ALA B C 1
ATOM 3757 O O . ALA B 1 165 ? -11.047 4.227 16.5 1 77.12 165 ALA B O 1
ATOM 3758 N N . TYR B 1 166 ? -9.406 2.82 16.031 1 78.62 166 TYR B N 1
ATOM 3759 C CA . TYR B 1 166 ? -8.445 3.652 16.734 1 78.62 166 TYR B CA 1
ATOM 3760 C C . TYR B 1 166 ? -8.305 5.02 16.078 1 78.62 166 TYR B C 1
ATOM 3762 O O . TYR B 1 166 ? -8.094 6.027 16.766 1 78.62 166 TYR B O 1
ATOM 3770 N N . ILE B 1 167 ? -8.453 5.074 14.797 1 87.25 167 ILE B N 1
ATOM 3771 C CA . ILE B 1 167 ? -8.375 6.352 14.094 1 87.25 167 ILE B CA 1
ATOM 3772 C C . ILE B 1 167 ? -9.594 7.207 14.43 1 87.25 167 ILE B C 1
ATOM 3774 O O . ILE B 1 167 ? -9.461 8.406 14.695 1 87.25 167 ILE B O 1
ATOM 3778 N N . GLN B 1 168 ? -10.75 6.625 14.461 1 87.19 168 GLN B N 1
ATOM 3779 C CA . GLN B 1 168 ? -11.961 7.34 14.852 1 87.19 168 GLN B CA 1
ATOM 3780 C C . GLN B 1 168 ? -11.812 7.961 16.234 1 87.19 168 GLN B C 1
ATOM 3782 O O . GLN B 1 168 ? -12.203 9.109 16.453 1 87.19 168 GLN B O 1
ATOM 3787 N N . LYS B 1 169 ? -11.258 7.234 17.094 1 88 169 LYS B N 1
ATOM 3788 C CA . LYS B 1 169 ? -11.109 7.66 18.469 1 88 169 LYS B CA 1
ATOM 3789 C C . LYS B 1 169 ? -10.047 8.75 18.594 1 88 169 LYS B C 1
ATOM 3791 O O . LYS B 1 169 ? -10.305 9.812 19.172 1 88 169 LYS B O 1
ATOM 3796 N N . ASP B 1 170 ? -8.914 8.469 18.094 1 90.94 170 ASP B N 1
ATOM 3797 C CA . ASP B 1 170 ? -7.773 9.367 18.281 1 90.94 170 ASP B CA 1
ATOM 3798 C C . ASP B 1 170 ? -8.031 10.711 17.609 1 90.94 170 ASP B C 1
ATOM 3800 O O . ASP B 1 170 ? -7.664 11.758 18.156 1 90.94 170 ASP B O 1
ATOM 3804 N N . LEU B 1 171 ? -8.633 10.719 16.422 1 94.06 171 LEU B N 1
ATOM 3805 C CA . LEU B 1 171 ? -8.852 11.945 15.664 1 94.06 171 LEU B CA 1
ATOM 3806 C C . LEU B 1 171 ? -10.234 12.523 15.945 1 94.06 171 LEU B C 1
ATOM 3808 O O . LEU B 1 171 ? -10.562 13.617 15.469 1 94.06 171 LEU B O 1
ATOM 3812 N N . LYS B 1 172 ? -11.055 11.797 16.688 1 93.69 172 LYS B N 1
ATOM 3813 C CA . LYS B 1 172 ? -12.414 12.211 17.047 1 93.69 172 LYS B CA 1
ATOM 3814 C C . LYS B 1 172 ? -13.234 12.523 15.797 1 93.69 172 LYS B C 1
ATOM 3816 O O . LYS B 1 172 ? -13.867 13.578 15.711 1 93.69 172 LYS B O 1
ATOM 3821 N N . VAL B 1 173 ? -13.164 11.602 14.922 1 93.19 173 VAL B N 1
ATOM 3822 C CA . VAL B 1 173 ? -13.883 11.781 13.664 1 93.19 173 VAL B CA 1
ATOM 3823 C C . VAL B 1 173 ? -15.383 11.625 13.898 1 93.19 173 VAL B C 1
ATOM 3825 O O . VAL B 1 173 ? -15.812 10.703 14.594 1 93.19 173 VAL B O 1
ATOM 3828 N N . LYS B 1 174 ? -16.125 12.539 13.32 1 92.94 174 LYS B N 1
ATOM 3829 C CA . LYS B 1 174 ? -17.578 12.461 13.422 1 92.94 174 LYS B CA 1
ATOM 3830 C C . LYS B 1 174 ? -18.219 12.32 12.039 1 92.94 174 LYS B C 1
ATOM 3832 O O . LYS B 1 174 ? -19.188 11.578 11.867 1 92.94 174 LYS B O 1
ATOM 3837 N N . GLY B 1 175 ? -17.781 13.133 11.148 1 93.88 175 GLY B N 1
ATOM 3838 C CA . GLY B 1 175 ? -18.281 13.062 9.781 1 93.88 175 GLY B CA 1
ATOM 3839 C C . GLY B 1 175 ? -17.453 12.164 8.891 1 93.88 175 GLY B C 1
ATOM 3840 O O . GLY B 1 175 ? -16.219 12.18 8.953 1 93.88 175 GLY B O 1
ATOM 3841 N N . HIS B 1 176 ? -18.109 11.359 8.008 1 94 176 HIS B N 1
ATOM 3842 C CA . HIS B 1 176 ? -17.438 10.461 7.066 1 94 176 HIS B CA 1
ATOM 3843 C C . HIS B 1 176 ? -17.984 10.633 5.656 1 94 176 HIS B C 1
ATOM 3845 O O . HIS B 1 176 ? -19.203 10.633 5.453 1 94 176 HIS B O 1
ATOM 3851 N N . VAL B 1 177 ? -17.078 10.867 4.742 1 94.81 177 VAL B N 1
ATOM 3852 C CA . VAL B 1 177 ? -17.438 10.773 3.332 1 94.81 177 VAL B CA 1
ATOM 3853 C C . VAL B 1 177 ? -16.812 9.523 2.719 1 94.81 177 VAL B C 1
ATOM 3855 O O . VAL B 1 177 ? -15.617 9.484 2.457 1 94.81 177 VAL B O 1
ATOM 3858 N N . ASN B 1 178 ? -17.625 8.609 2.475 1 89.81 178 ASN B N 1
ATOM 3859 C CA . ASN B 1 178 ? -17.188 7.348 1.878 1 89.81 178 ASN B CA 1
ATOM 3860 C C . ASN B 1 178 ? -17.281 7.391 0.355 1 89.81 178 ASN B C 1
ATOM 3862 O O . ASN B 1 178 ? -18.375 7.402 -0.21 1 89.81 178 ASN B O 1
ATOM 3866 N N . CYS B 1 179 ? -16.156 7.328 -0.316 1 89.56 179 CYS B N 1
ATOM 3867 C CA . CYS B 1 179 ? -16.109 7.398 -1.772 1 89.56 179 CYS B CA 1
ATOM 3868 C C . CYS B 1 179 ? -15.82 6.031 -2.377 1 89.56 179 CYS B C 1
ATOM 3870 O O . CYS B 1 179 ? -15.32 5.938 -3.498 1 89.56 179 CYS B O 1
ATOM 3872 N N . CYS B 1 180 ? -15.992 5.078 -1.624 1 76.81 180 CYS B N 1
ATOM 3873 C CA . CYS B 1 180 ? -15.844 3.721 -2.137 1 76.81 180 CYS B CA 1
ATOM 3874 C C . CYS B 1 180 ? -17.141 3.242 -2.793 1 76.81 180 CYS B C 1
ATOM 3876 O O . CYS B 1 180 ? -18.203 3.779 -2.52 1 76.81 180 CYS B O 1
ATOM 3878 N N . VAL B 1 181 ? -16.922 2.4 -3.752 1 68.38 181 VAL B N 1
ATOM 3879 C CA . VAL B 1 181 ? -18.109 1.786 -4.328 1 68.38 181 VAL B CA 1
ATOM 3880 C C . VAL B 1 181 ? -18.859 1.005 -3.25 1 68.38 181 VAL B C 1
ATOM 3882 O O . VAL B 1 181 ? -20.094 1.022 -3.205 1 68.38 181 VAL B O 1
ATOM 3885 N N . GLU B 1 182 ? -18.047 0.515 -2.318 1 60.28 182 GLU B N 1
ATOM 3886 C CA . GLU B 1 182 ? -18.594 -0.243 -1.197 1 60.28 182 GLU B CA 1
ATOM 3887 C C . GLU B 1 182 ? -19.25 0.682 -0.172 1 60.28 182 GLU B C 1
ATOM 3889 O O . GLU B 1 182 ? -18.688 1.729 0.166 1 60.28 182 GLU B O 1
ATOM 3894 N N . SER B 1 183 ? -20.406 0.355 0.289 1 59.88 183 SER B N 1
ATOM 3895 C CA . SER B 1 183 ? -21.125 1.201 1.233 1 59.88 183 SER B CA 1
ATOM 3896 C C . SER B 1 183 ? -20.75 0.874 2.674 1 59.88 183 SER B C 1
ATOM 3898 O O . SER B 1 183 ? -20.891 1.714 3.564 1 59.88 183 SER B O 1
ATOM 3900 N N . GLU B 1 184 ? -20.344 -0.32 2.895 1 57.41 184 GLU B N 1
ATOM 3901 C CA . GLU B 1 184 ? -20.188 -0.769 4.273 1 57.41 184 GLU B CA 1
ATOM 3902 C C . GLU B 1 184 ? -19.031 -0.043 4.961 1 57.41 184 GLU B C 1
ATOM 3904 O O . GLU B 1 184 ? -17.938 0.062 4.402 1 57.41 184 GLU B O 1
ATOM 3909 N N . THR B 1 185 ? -19.422 0.72 5.98 1 59.94 185 THR B N 1
ATOM 3910 C CA . THR B 1 185 ? -18.469 1.367 6.863 1 59.94 185 THR B CA 1
ATOM 3911 C C . THR B 1 185 ? -18.641 0.883 8.297 1 59.94 185 THR B C 1
ATOM 3913 O O . THR B 1 185 ? -19.703 0.383 8.672 1 59.94 185 THR B O 1
ATOM 3916 N N . PHE B 1 186 ? -17.547 0.693 8.969 1 54.72 186 PHE B N 1
ATOM 3917 C CA . PHE B 1 186 ? -17.516 0.28 10.367 1 54.72 186 PHE B CA 1
ATOM 3918 C C . PHE B 1 186 ? -18.469 1.122 11.203 1 54.72 186 PHE B C 1
ATOM 3920 O O . PHE B 1 186 ? -18.891 0.708 12.281 1 54.72 186 PHE B O 1
ATOM 3927 N N . PHE B 1 187 ? -18.844 2.203 10.562 1 56.5 187 PHE B N 1
ATOM 3928 C CA . PHE B 1 187 ? -19.562 3.064 11.492 1 56.5 187 PHE B CA 1
ATOM 3929 C C . PHE B 1 187 ? -21.047 2.715 11.523 1 56.5 187 PHE B C 1
ATOM 3931 O O . PHE B 1 187 ? -21.641 2.4 10.484 1 56.5 187 PHE B O 1
ATOM 3938 N N . SER B 1 188 ? -21.422 1.982 12.57 1 49.75 188 SER B N 1
ATOM 3939 C CA . SER B 1 188 ? -22.734 1.384 12.852 1 49.75 188 SER B CA 1
ATOM 3940 C C . SER B 1 188 ? -23.859 2.258 12.328 1 49.75 188 SER B C 1
ATOM 3942 O O . SER B 1 188 ? -24.922 1.751 11.938 1 49.75 188 SER B O 1
ATOM 3944 N N . ASP B 1 189 ? -23.938 3.514 12.57 1 53.69 189 ASP B N 1
ATOM 3945 C CA . ASP B 1 189 ? -25.203 4.207 12.344 1 53.69 189 ASP B CA 1
ATOM 3946 C C . ASP B 1 189 ? -25.141 5.051 11.07 1 53.69 189 ASP B C 1
ATOM 3948 O O . ASP B 1 189 ? -24.469 6.086 11.039 1 53.69 189 ASP B O 1
ATOM 3952 N N . PRO B 1 190 ? -25.484 4.316 10.008 1 60.56 190 PRO B N 1
ATOM 3953 C CA . PRO B 1 190 ? -25.734 5.172 8.844 1 60.56 190 PRO B CA 1
ATOM 3954 C C . PRO B 1 190 ? -26.578 6.398 9.188 1 60.56 190 PRO B C 1
ATOM 3956 O O . PRO B 1 190 ? -27.625 6.273 9.82 1 60.56 190 PRO B O 1
ATOM 3959 N N . GLY B 1 191 ? -25.969 7.328 9.82 1 65.94 191 GLY B N 1
ATOM 3960 C CA . GLY B 1 191 ? -26.688 8.531 10.234 1 65.94 191 GLY B CA 1
ATOM 3961 C C . GLY B 1 191 ? -26.188 9.781 9.531 1 65.94 191 GLY B C 1
ATOM 3962 O O . GLY B 1 191 ? -25.547 9.703 8.477 1 65.94 191 GLY B O 1
ATOM 3963 N N . PRO B 1 192 ? -26.641 10.898 10.008 1 78.25 192 PRO B N 1
ATOM 3964 C CA . PRO B 1 192 ? -26.344 12.211 9.438 1 78.25 192 PRO B CA 1
ATOM 3965 C C . PRO B 1 192 ? -24.844 12.484 9.328 1 78.25 192 PRO B C 1
ATOM 3967 O O . PRO B 1 192 ? -24.438 13.461 8.695 1 78.25 192 PRO B O 1
ATOM 3970 N N . HIS B 1 193 ? -24.062 11.508 9.734 1 90 193 HIS B N 1
ATOM 3971 C CA . HIS B 1 193 ? -22.625 11.766 9.789 1 90 193 HIS B CA 1
ATOM 3972 C C . HIS B 1 193 ? -21.875 10.938 8.75 1 90 193 HIS B C 1
ATOM 3974 O O . HIS B 1 193 ? -20.641 10.938 8.727 1 90 193 HIS B O 1
ATOM 3980 N N . LEU B 1 194 ? -22.703 10.289 7.91 1 91.38 194 LEU B N 1
ATOM 3981 C CA . LEU B 1 194 ? -22.078 9.508 6.852 1 91.38 194 LEU B CA 1
ATOM 3982 C C . LEU B 1 194 ? -22.656 9.883 5.488 1 91.38 194 LEU B C 1
ATOM 3984 O O . LEU B 1 194 ? -23.875 9.82 5.277 1 91.38 194 LEU B O 1
ATOM 3988 N N . LEU B 1 195 ? -21.828 10.32 4.613 1 92.62 195 LEU B N 1
ATOM 3989 C CA . LEU B 1 195 ? -22.188 10.523 3.213 1 92.62 195 LEU B CA 1
ATOM 3990 C C . LEU B 1 195 ? -21.516 9.477 2.326 1 92.62 195 LEU B C 1
ATOM 3992 O O . LEU B 1 195 ? -20.281 9.383 2.287 1 92.62 195 LEU B O 1
ATOM 3996 N N . HIS B 1 196 ? -22.297 8.742 1.685 1 90.19 196 HIS B N 1
ATOM 3997 C CA . HIS B 1 196 ? -21.766 7.727 0.78 1 90.19 196 HIS B CA 1
ATOM 3998 C C . HIS B 1 196 ? -21.844 8.18 -0.672 1 90.19 196 HIS B C 1
ATOM 4000 O O . HIS B 1 196 ? -22.938 8.469 -1.177 1 90.19 196 HIS B O 1
ATOM 4006 N N . ILE B 1 197 ? -20.719 8.281 -1.301 1 91.94 197 ILE B N 1
ATOM 4007 C CA . ILE B 1 197 ? -20.609 8.609 -2.719 1 91.94 197 ILE B CA 1
ATOM 4008 C C . ILE B 1 197 ? -20.141 7.391 -3.498 1 91.94 197 ILE B C 1
ATOM 4010 O O . ILE B 1 197 ? -18.938 7.16 -3.623 1 91.94 197 ILE B O 1
ATOM 4014 N N . GLN B 1 198 ? -21.031 6.746 -4.02 1 86.38 198 GLN B N 1
ATOM 4015 C CA . GLN B 1 198 ? -20.734 5.484 -4.691 1 86.38 198 GLN B CA 1
ATOM 4016 C C . GLN B 1 198 ? -20.344 5.719 -6.148 1 86.38 198 GLN B C 1
ATOM 4018 O O . GLN B 1 198 ? -21.203 5.746 -7.031 1 86.38 198 GLN B O 1
ATOM 4023 N N . VAL B 1 199 ? -19.109 5.809 -6.395 1 83.88 199 VAL B N 1
ATOM 4024 C CA . VAL B 1 199 ? -18.625 6.043 -7.75 1 83.88 199 VAL B CA 1
ATOM 4025 C C . VAL B 1 199 ? -17.391 5.172 -8.008 1 83.88 199 VAL B C 1
ATOM 4027 O O . VAL B 1 199 ? -16.547 4.992 -7.125 1 83.88 199 VAL B O 1
ATOM 4030 N N . GLU B 1 200 ? -17.344 4.637 -9.195 1 76.19 200 GLU B N 1
ATOM 4031 C CA . GLU B 1 200 ? -16.156 3.887 -9.602 1 76.19 200 GLU B CA 1
ATOM 4032 C C . GLU B 1 200 ? -14.992 4.82 -9.906 1 76.19 200 GLU B C 1
ATOM 4034 O O . GLU B 1 200 ? -15.188 5.996 -10.211 1 76.19 200 GLU B O 1
ATOM 4039 N N . ASP B 1 201 ? -13.789 4.254 -9.742 1 74.56 201 ASP B N 1
ATOM 4040 C CA . ASP B 1 201 ? -12.617 5.043 -10.102 1 74.56 201 ASP B CA 1
ATOM 4041 C C . ASP B 1 201 ? -12.25 4.848 -11.57 1 74.56 201 ASP B C 1
ATOM 4043 O O . ASP B 1 201 ? -11.227 4.234 -11.883 1 74.56 201 ASP B O 1
ATOM 4047 N N . ASP B 1 202 ? -12.992 5.316 -12.344 1 73.19 202 ASP B N 1
ATOM 4048 C CA . ASP B 1 202 ? -12.719 5.273 -13.781 1 73.19 202 ASP B CA 1
ATOM 4049 C C . ASP B 1 202 ? -12.992 6.625 -14.43 1 73.19 202 ASP B C 1
ATOM 4051 O O . ASP B 1 202 ? -13.68 7.469 -13.859 1 73.19 202 ASP B O 1
ATOM 4055 N N . ASN B 1 203 ? -12.438 6.816 -15.617 1 75.56 203 ASN B N 1
ATOM 4056 C CA . ASN B 1 203 ? -12.43 8.117 -16.281 1 75.56 203 ASN B CA 1
ATOM 4057 C C . ASN B 1 203 ? -13.844 8.57 -16.656 1 75.56 203 ASN B C 1
ATOM 4059 O O . ASN B 1 203 ? -14.102 9.766 -16.781 1 75.56 203 ASN B O 1
ATOM 4063 N N . GLU B 1 204 ? -14.734 7.609 -16.688 1 84.06 204 GLU B N 1
ATOM 4064 C CA . GLU B 1 204 ? -16.078 7.945 -17.156 1 84.06 204 GLU B CA 1
ATOM 4065 C C . GLU B 1 204 ? -17.031 8.148 -15.984 1 84.06 204 GLU B C 1
ATOM 4067 O O . GLU B 1 204 ? -18.156 8.633 -16.172 1 84.06 204 GLU B O 1
ATOM 4072 N N . ALA B 1 205 ? -16.547 7.762 -14.781 1 86.75 205 ALA B N 1
ATOM 4073 C CA . ALA B 1 205 ? -17.406 7.891 -13.602 1 86.75 205 ALA B CA 1
ATOM 4074 C C . ALA B 1 205 ? -17.75 9.352 -13.328 1 86.75 205 ALA B C 1
ATOM 4076 O O . ALA B 1 205 ? -16.906 10.234 -13.5 1 86.75 205 ALA B O 1
ATOM 4077 N N . ASP B 1 206 ? -19.016 9.648 -12.883 1 94.56 206 ASP B N 1
ATOM 4078 C CA . ASP B 1 206 ? -19.484 11.008 -12.641 1 94.56 206 ASP B CA 1
ATOM 4079 C C . ASP B 1 206 ? -19.359 11.383 -11.172 1 94.56 206 ASP B C 1
ATOM 4081 O O . ASP B 1 206 ? -20.281 11.156 -10.383 1 94.56 206 ASP B O 1
ATOM 4085 N N . LEU B 1 207 ? -18.375 12.016 -10.859 1 95.69 207 LEU B N 1
ATOM 4086 C CA . LEU B 1 207 ? -18.188 12.523 -9.508 1 95.69 207 LEU B CA 1
ATOM 4087 C C . LEU B 1 207 ? -18.688 13.969 -9.398 1 95.69 207 LEU B C 1
ATOM 4089 O O . LEU B 1 207 ? -19.031 14.43 -8.305 1 95.69 207 LEU B O 1
ATOM 4093 N N . TYR B 1 208 ? -18.766 14.648 -10.477 1 97.38 208 TYR B N 1
ATOM 4094 C CA . TYR B 1 208 ? -19.141 16.062 -10.531 1 97.38 208 TYR B CA 1
ATOM 4095 C C . TYR B 1 208 ? -20.516 16.281 -9.891 1 97.38 208 TYR B C 1
ATOM 4097 O O . TYR B 1 208 ? -20.703 17.25 -9.141 1 97.38 208 TYR B O 1
ATOM 4105 N N . SER B 1 209 ? -21.359 15.438 -10.164 1 97.5 209 SER B N 1
ATOM 4106 C CA . SER B 1 209 ? -22.734 15.594 -9.688 1 97.5 209 SER B CA 1
ATOM 4107 C C . SER B 1 209 ? -22.812 15.5 -8.172 1 97.5 209 SER B C 1
ATOM 4109 O O . SER B 1 209 ? -23.828 15.859 -7.574 1 97.5 209 SER B O 1
ATOM 4111 N N . LYS B 1 210 ? -21.75 15.078 -7.508 1 97.69 210 LYS B N 1
ATOM 4112 C CA . LYS B 1 210 ? -21.766 14.883 -6.062 1 97.69 210 LYS B CA 1
ATOM 4113 C C . LYS B 1 210 ? -20.953 15.961 -5.352 1 97.69 210 LYS B C 1
ATOM 4115 O O . LYS B 1 210 ? -20.953 16.031 -4.121 1 97.69 210 LYS B O 1
ATOM 4120 N N . PHE B 1 211 ? -20.328 16.844 -6.102 1 98.31 211 PHE B N 1
ATOM 4121 C CA . PHE B 1 211 ? -19.438 17.844 -5.516 1 98.31 211 PHE B CA 1
ATOM 4122 C C . PHE B 1 211 ? -20.203 18.75 -4.559 1 98.31 211 PHE B C 1
ATOM 4124 O O . PHE B 1 211 ? -19.766 18.984 -3.43 1 98.31 211 PHE B O 1
ATOM 4131 N N . GLN B 1 212 ? -21.328 19.219 -5.062 1 98 212 GLN B N 1
ATOM 4132 C CA . GLN B 1 212 ? -22.094 20.156 -4.246 1 98 212 GLN B CA 1
ATOM 4133 C C . GLN B 1 212 ? -22.562 19.5 -2.949 1 98 212 GLN B C 1
ATOM 4135 O O . GLN B 1 212 ? -22.469 20.094 -1.876 1 98 212 GLN B O 1
ATOM 4140 N N . THR B 1 213 ? -23.062 18.344 -3.074 1 97.75 213 THR B N 1
ATOM 4141 C CA . THR B 1 213 ? -23.547 17.609 -1.912 1 97.75 213 THR B CA 1
ATOM 4142 C C . THR B 1 213 ? -22.406 17.359 -0.924 1 97.75 213 THR B C 1
ATOM 4144 O O . THR B 1 213 ? -22.578 17.531 0.284 1 97.75 213 THR B O 1
ATOM 4147 N N . ALA B 1 214 ? -21.297 16.969 -1.419 1 98 214 ALA B N 1
ATOM 4148 C CA . ALA B 1 214 ? -20.141 16.703 -0.573 1 98 214 ALA B CA 1
ATOM 4149 C C . ALA B 1 214 ? -19.672 17.969 0.138 1 98 214 ALA B C 1
ATOM 4151 O O . ALA B 1 214 ? -19.375 17.938 1.337 1 98 214 ALA B O 1
ATOM 4152 N N . CYS B 1 215 ? -19.641 19.031 -0.61 1 98.25 215 CYS B N 1
ATOM 4153 C CA . CYS B 1 215 ? -19.203 20.297 -0.033 1 98.25 215 CYS B CA 1
ATOM 4154 C C . CYS B 1 215 ? -20.141 20.75 1.07 1 98.25 215 CYS B C 1
ATOM 4156 O O . CYS B 1 215 ? -19.703 21.203 2.129 1 98.25 215 CYS B O 1
ATOM 4158 N N . THR B 1 216 ? -21.406 20.609 0.842 1 97.88 216 THR B N 1
ATOM 4159 C CA . THR B 1 216 ? -22.391 20.984 1.84 1 97.88 216 THR B CA 1
ATOM 4160 C C . THR B 1 216 ? -22.25 20.125 3.094 1 97.88 216 THR B C 1
ATOM 4162 O O . THR B 1 216 ? -22.328 20.641 4.215 1 97.88 216 THR B O 1
ATOM 4165 N N . PHE B 1 217 ? -22.094 18.906 2.941 1 97.62 217 PHE B N 1
ATOM 4166 C CA . PHE B 1 217 ? -21.922 17.984 4.047 1 97.62 217 PHE B CA 1
ATOM 4167 C C . PHE B 1 217 ? -20.719 18.375 4.898 1 97.62 217 PHE B C 1
ATOM 4169 O O . PHE B 1 217 ? -20.812 18.453 6.125 1 97.62 217 PHE B O 1
ATOM 4176 N N . ILE B 1 218 ? -19.594 18.609 4.227 1 98.12 218 ILE B N 1
ATOM 4177 C CA . ILE B 1 218 ? -18.359 18.953 4.922 1 98.12 218 ILE B CA 1
ATOM 4178 C C . ILE B 1 218 ? -18.531 20.281 5.637 1 98.12 218 ILE B C 1
ATOM 4180 O O . ILE B 1 218 ? -18.125 20.438 6.789 1 98.12 218 ILE B O 1
ATOM 4184 N N . ASP B 1 219 ? -19.219 21.234 5.023 1 97.94 219 ASP B N 1
ATOM 4185 C CA . ASP B 1 219 ? -19.469 22.547 5.633 1 97.94 219 ASP B CA 1
ATOM 4186 C C . ASP B 1 219 ? -20.312 22.406 6.895 1 97.94 219 ASP B C 1
ATOM 4188 O O . ASP B 1 219 ? -20.078 23.094 7.891 1 97.94 219 ASP B O 1
ATOM 4192 N N . THR B 1 220 ? -21.297 21.625 6.766 1 97.06 220 THR B N 1
ATOM 4193 C CA . THR B 1 220 ? -22.172 21.422 7.914 1 97.06 220 THR B CA 1
ATOM 4194 C C . THR B 1 220 ? -21.375 20.906 9.109 1 97.06 220 THR B C 1
ATOM 4196 O O . THR B 1 220 ? -21.578 21.344 10.234 1 97.06 220 THR B O 1
ATOM 4199 N N . HIS B 1 221 ? -20.531 20 8.867 1 96.56 221 HIS B N 1
ATOM 4200 C CA . HIS B 1 221 ? -19.703 19.453 9.945 1 96.56 221 HIS B CA 1
ATOM 4201 C C . HIS B 1 221 ? -18.688 20.484 10.43 1 96.56 221 HIS B C 1
ATOM 4203 O O . HIS B 1 221 ? -18.359 20.531 11.625 1 96.56 221 HIS B O 1
ATOM 4209 N N . LYS B 1 222 ? -18.203 21.234 9.508 1 96.88 222 LYS B N 1
ATOM 4210 C CA . LYS B 1 222 ? -17.281 22.312 9.914 1 96.88 222 LYS B CA 1
ATOM 4211 C C . LYS B 1 222 ? -17.969 23.266 10.875 1 96.88 222 LYS B C 1
ATOM 4213 O O . LYS B 1 222 ? -17.391 23.625 11.906 1 96.88 222 LYS B O 1
ATOM 4218 N N . ASP B 1 223 ? -19.141 23.641 10.516 1 96.62 223 ASP B N 1
ATOM 4219 C CA . ASP B 1 223 ? -19.906 24.594 11.32 1 96.62 223 ASP B CA 1
ATOM 4220 C C . ASP B 1 223 ? -20.188 24.031 12.719 1 96.62 223 ASP B C 1
ATOM 4222 O O . ASP B 1 223 ? -20.328 24.781 13.68 1 96.62 223 ASP B O 1
ATOM 4226 N N . ASN B 1 224 ? -20.188 22.766 12.867 1 96.12 224 ASN B N 1
ATOM 4227 C CA . ASN B 1 224 ? -20.438 22.094 14.141 1 96.12 224 ASN B CA 1
ATOM 4228 C C . ASN B 1 224 ? -19.141 21.672 14.82 1 96.12 224 ASN B C 1
ATOM 4230 O O . ASN B 1 224 ? -19.156 20.906 15.789 1 96.12 224 ASN B O 1
ATOM 4234 N N . ASN B 1 225 ? -18.016 22.031 14.219 1 95.75 225 ASN B N 1
ATOM 4235 C CA . ASN B 1 225 ? -16.688 21.719 14.742 1 95.75 225 ASN B CA 1
ATOM 4236 C C . ASN B 1 225 ? -16.453 20.203 14.812 1 95.75 225 ASN B C 1
ATOM 4238 O O . ASN B 1 225 ? -15.93 19.703 15.805 1 95.75 225 ASN B O 1
ATOM 4242 N N . HIS B 1 226 ? -17 19.562 13.82 1 96 226 HIS B N 1
ATOM 4243 C CA . HIS B 1 226 ? -16.781 18.125 13.68 1 96 226 HIS B CA 1
ATOM 4244 C C . HIS B 1 226 ? -15.641 17.828 12.719 1 96 226 HIS B C 1
ATOM 4246 O O . HIS B 1 226 ? -15.516 18.484 11.672 1 96 226 HIS B O 1
ATOM 4252 N N . VAL B 1 227 ? -14.844 16.875 13.141 1 96.25 227 VAL B N 1
ATOM 4253 C CA . VAL B 1 227 ? -13.789 16.391 12.258 1 96.25 227 VAL B CA 1
ATOM 4254 C C . VAL B 1 227 ? -14.398 15.516 11.164 1 96.25 227 VAL B C 1
ATOM 4256 O O . VAL B 1 227 ? -15.281 14.703 11.438 1 96.25 227 VAL B O 1
ATOM 4259 N N . VAL B 1 228 ? -13.906 15.703 9.922 1 97.19 228 VAL B N 1
ATOM 4260 C CA . VAL B 1 228 ? -14.43 14.945 8.781 1 97.19 228 VAL B CA 1
ATOM 4261 C C . VAL B 1 228 ? -13.312 14.125 8.156 1 97.19 228 VAL B C 1
ATOM 4263 O O . VAL B 1 228 ? -12.203 14.625 7.938 1 97.19 228 VAL B O 1
ATOM 4266 N N . LEU B 1 229 ? -13.57 12.867 7.918 1 96.44 229 LEU B N 1
ATOM 4267 C CA . LEU B 1 229 ? -12.664 11.977 7.199 1 96.44 229 LEU B CA 1
ATOM 4268 C C . LEU B 1 229 ? -13.242 11.586 5.844 1 96.44 229 LEU B C 1
ATOM 4270 O O . LEU B 1 229 ? -14.32 10.984 5.773 1 96.44 229 LEU B O 1
ATOM 4274 N N . VAL B 1 230 ? -12.57 12.008 4.746 1 96.62 230 VAL B N 1
ATOM 4275 C CA . VAL B 1 230 ? -12.914 11.609 3.383 1 96.62 230 VAL B CA 1
ATOM 4276 C C . VAL B 1 230 ? -12.023 10.445 2.945 1 96.62 230 VAL B C 1
ATOM 4278 O O . VAL B 1 230 ? -10.797 10.547 2.982 1 96.62 230 VAL B O 1
ATOM 4281 N N . PHE B 1 231 ? -12.664 9.328 2.553 1 90.75 231 PHE B N 1
ATOM 4282 C CA . PHE B 1 231 ? -11.797 8.195 2.232 1 90.75 231 PHE B CA 1
ATOM 4283 C C . PHE B 1 231 ? -12.352 7.41 1.053 1 90.75 231 PHE B C 1
ATOM 4285 O O . PHE B 1 231 ? -13.539 7.504 0.74 1 90.75 231 PHE B O 1
ATOM 4292 N N . SER B 1 232 ? -11.453 6.816 0.319 1 86.62 232 SER B N 1
ATOM 4293 C CA . SER B 1 232 ? -11.742 5.82 -0.706 1 86.62 232 SER B CA 1
ATOM 4294 C C . SER B 1 232 ? -10.898 4.562 -0.509 1 86.62 232 SER B C 1
ATOM 4296 O O . SER B 1 232 ? -10.297 4.379 0.548 1 86.62 232 SER B O 1
ATOM 4298 N N . ASN B 1 233 ? -10.898 3.758 -1.485 1 74.5 233 ASN B N 1
ATOM 4299 C CA . ASN B 1 233 ? -10.18 2.498 -1.318 1 74.5 233 ASN B CA 1
ATOM 4300 C C . ASN B 1 233 ? -8.695 2.729 -1.078 1 74.5 233 ASN B C 1
ATOM 4302 O O . ASN B 1 233 ? -8.125 2.207 -0.117 1 74.5 233 ASN B O 1
ATOM 4306 N N . LEU B 1 234 ? -8.117 3.562 -1.934 1 73.06 234 LEU B N 1
ATOM 4307 C CA . LEU B 1 234 ? -6.68 3.791 -1.846 1 73.06 234 LEU B CA 1
ATOM 4308 C C . LEU B 1 234 ? -6.383 5.203 -1.355 1 73.06 234 LEU B C 1
ATOM 4310 O O . LEU B 1 234 ? -5.25 5.504 -0.965 1 73.06 234 LEU B O 1
ATOM 4314 N N . GLY B 1 235 ? -7.402 6.113 -1.334 1 83.25 235 GLY B N 1
ATOM 4315 C CA . GLY B 1 235 ? -7.203 7.473 -0.851 1 83.25 235 GLY B CA 1
ATOM 4316 C C . GLY B 1 235 ? -6.387 8.328 -1.799 1 83.25 235 GLY B C 1
ATOM 4317 O O . GLY B 1 235 ? -5.699 9.258 -1.368 1 83.25 235 GLY B O 1
ATOM 4318 N N . ILE B 1 236 ? -6.43 8.07 -3.16 1 82.56 236 ILE B N 1
ATOM 4319 C CA . ILE B 1 236 ? -5.5 8.773 -4.027 1 82.56 236 ILE B CA 1
ATOM 4320 C C . ILE B 1 236 ? -6.266 9.469 -5.156 1 82.56 236 ILE B C 1
ATOM 4322 O O . ILE B 1 236 ? -5.75 10.383 -5.797 1 82.56 236 ILE B O 1
ATOM 4326 N N . SER B 1 237 ? -7.5 9.039 -5.484 1 86.81 237 SER B N 1
ATOM 4327 C CA . SER B 1 237 ? -8.188 9.562 -6.664 1 86.81 237 SER B CA 1
ATOM 4328 C C . SER B 1 237 ? -9.578 10.078 -6.309 1 86.81 237 SER B C 1
ATOM 4330 O O . SER B 1 237 ? -9.766 11.273 -6.09 1 86.81 237 SER B O 1
ATOM 4332 N N . ARG B 1 238 ? -10.539 9.18 -5.941 1 90.38 238 ARG B N 1
ATOM 4333 C CA . ARG B 1 238 ? -11.922 9.562 -5.684 1 90.38 238 ARG B CA 1
ATOM 4334 C C . ARG B 1 238 ? -12.016 10.5 -4.484 1 90.38 238 ARG B C 1
ATOM 4336 O O . ARG B 1 238 ? -12.578 11.594 -4.59 1 90.38 238 ARG B O 1
ATOM 4343 N N . SER B 1 239 ? -11.445 10 -3.365 1 94.88 239 SER B N 1
ATOM 4344 C CA . SER B 1 239 ? -11.5 10.828 -2.1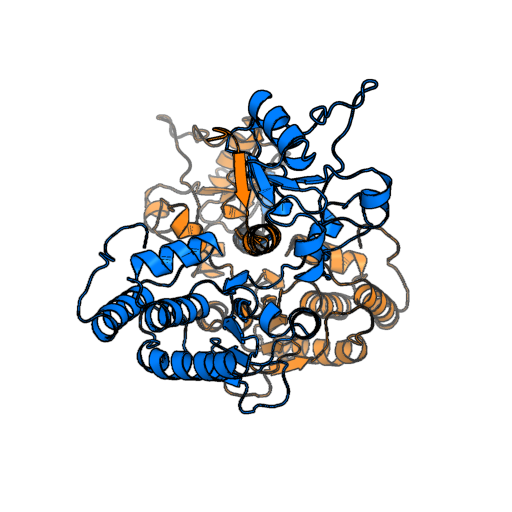62 1 94.88 239 SER B CA 1
ATOM 4345 C C . SER B 1 239 ? -10.688 12.109 -2.336 1 94.88 239 SER B C 1
ATOM 4347 O O . SER B 1 239 ? -11.109 13.18 -1.889 1 94.88 239 SER B O 1
ATOM 4349 N N . ALA B 1 240 ? -9.531 11.977 -2.975 1 95.19 240 ALA B N 1
ATOM 4350 C CA . ALA B 1 240 ? -8.719 13.164 -3.25 1 95.19 240 ALA B CA 1
ATOM 4351 C C . ALA B 1 240 ? -9.508 14.18 -4.082 1 95.19 240 ALA B C 1
ATOM 4353 O O . ALA B 1 240 ? -9.43 15.383 -3.832 1 95.19 240 ALA B O 1
ATOM 4354 N N . THR B 1 241 ? -10.258 13.727 -5.031 1 97.12 241 THR B N 1
ATOM 4355 C CA . THR B 1 241 ? -11.055 14.586 -5.895 1 97.12 241 THR B CA 1
ATOM 4356 C C . THR B 1 241 ? -12.117 15.336 -5.086 1 97.12 241 THR B C 1
ATOM 4358 O O . THR B 1 241 ? -12.32 16.531 -5.277 1 97.12 241 THR B O 1
ATOM 4361 N N . ILE B 1 242 ? -12.727 14.688 -4.199 1 98.31 242 ILE B N 1
ATOM 4362 C CA . ILE B 1 242 ? -13.734 15.297 -3.34 1 98.31 242 ILE B CA 1
ATOM 4363 C C . ILE B 1 242 ? -13.086 16.375 -2.473 1 98.31 242 ILE B C 1
ATOM 4365 O O . ILE B 1 242 ? -13.641 17.469 -2.311 1 98.31 242 ILE B O 1
ATOM 4369 N N . VAL B 1 243 ? -11.938 16.094 -1.919 1 98.5 243 VAL B N 1
ATOM 4370 C CA . VAL B 1 243 ? -11.211 17.047 -1.092 1 98.5 243 VAL B CA 1
ATOM 4371 C C . VAL B 1 243 ? -10.852 18.281 -1.925 1 98.5 243 VAL B C 1
ATOM 4373 O O . VAL B 1 243 ? -11 19.406 -1.469 1 98.5 243 VAL B O 1
ATOM 4376 N N . LEU B 1 244 ? -10.414 18.016 -3.141 1 98.19 244 LEU B N 1
ATOM 4377 C CA . LEU B 1 244 ? -10.07 19.125 -4.027 1 98.19 244 LEU B CA 1
ATOM 4378 C C . LEU B 1 244 ? -11.289 20 -4.316 1 98.19 244 LEU B C 1
ATOM 4380 O O . LEU B 1 244 ? -11.203 21.219 -4.273 1 98.19 244 LEU B O 1
ATOM 4384 N N . ALA B 1 245 ? -12.359 19.359 -4.605 1 98.62 245 ALA B N 1
ATOM 4385 C CA . ALA B 1 245 ? -13.594 20.109 -4.852 1 98.62 245 ALA B CA 1
ATOM 4386 C C . ALA B 1 245 ? -13.961 20.984 -3.654 1 98.62 245 ALA B C 1
ATOM 4388 O O . ALA B 1 245 ? -14.367 22.141 -3.822 1 98.62 245 ALA B O 1
ATOM 4389 N N . TYR B 1 246 ? -13.773 20.484 -2.523 1 98.75 246 TYR B N 1
ATOM 4390 C CA . TYR B 1 246 ? -14.109 21.25 -1.324 1 98.75 246 TYR B CA 1
ATOM 4391 C C . TYR B 1 246 ? -13.164 22.438 -1.146 1 98.75 246 TYR B C 1
ATOM 4393 O O . TYR B 1 246 ? -13.594 23.531 -0.763 1 98.75 246 TYR B O 1
ATOM 4401 N N . LEU B 1 247 ? -11.875 22.172 -1.361 1 98.56 247 LEU B N 1
ATOM 4402 C CA . LEU B 1 247 ? -10.898 23.25 -1.228 1 98.56 247 LEU B CA 1
ATOM 4403 C C . LEU B 1 247 ? -11.219 24.406 -2.184 1 98.56 247 LEU B C 1
ATOM 4405 O O . LEU B 1 247 ? -11.117 25.562 -1.812 1 98.56 247 LEU B O 1
ATOM 4409 N N . ILE B 1 248 ? -11.594 24.062 -3.402 1 98.19 248 ILE B N 1
ATOM 4410 C CA . ILE B 1 248 ? -11.984 25.078 -4.375 1 98.19 248 ILE B CA 1
ATOM 4411 C C . ILE B 1 248 ? -13.227 25.812 -3.879 1 98.19 248 ILE B C 1
ATOM 4413 O O . ILE B 1 248 ? -13.297 27.047 -3.947 1 98.19 248 ILE B O 1
ATOM 4417 N N . HIS B 1 249 ? -14.133 25.109 -3.385 1 98.12 249 HIS B N 1
ATOM 4418 C CA . HIS B 1 249 ? -15.391 25.656 -2.883 1 98.12 249 HIS B CA 1
ATOM 4419 C C . HIS B 1 249 ? -15.156 26.547 -1.675 1 98.12 249 HIS B C 1
ATOM 4421 O O . HIS B 1 249 ? -15.664 27.672 -1.621 1 98.12 249 HIS B O 1
ATOM 4427 N N . LYS B 1 250 ? -14.406 26.125 -0.75 1 97.88 250 LYS B N 1
ATOM 4428 C CA . LYS B 1 250 ? -14.242 26.781 0.541 1 97.88 250 LYS B CA 1
ATOM 4429 C C . LYS B 1 250 ? -13.352 28.016 0.417 1 97.88 250 LYS B C 1
ATOM 4431 O O . LYS B 1 250 ? -13.656 29.078 0.977 1 97.88 250 LYS B O 1
ATOM 4436 N N . PHE B 1 251 ? -12.25 27.906 -0.341 1 97.69 251 PHE B N 1
ATOM 4437 C CA . PHE B 1 251 ? -11.242 28.969 -0.342 1 97.69 251 PHE B CA 1
ATOM 4438 C C . PHE B 1 251 ? -11.281 29.75 -1.649 1 97.69 251 PHE B C 1
ATOM 4440 O O . PHE B 1 251 ? -10.578 30.75 -1.804 1 97.69 251 PHE B O 1
ATOM 4447 N N . LYS B 1 252 ? -12.078 29.281 -2.582 1 97.69 252 LYS B N 1
ATOM 4448 C CA . LYS B 1 252 ? -12.156 29.875 -3.912 1 97.69 252 LYS B CA 1
ATOM 4449 C C . LYS B 1 252 ? -10.789 29.875 -4.594 1 97.69 252 LYS B C 1
ATOM 4451 O O . LYS B 1 252 ? -10.406 30.844 -5.234 1 97.69 252 LYS B O 1
ATOM 4456 N N . TRP B 1 253 ? -10.109 28.797 -4.328 1 97 253 TRP B N 1
ATOM 4457 C CA . TRP B 1 253 ? -8.828 28.562 -4.996 1 97 253 TRP B CA 1
ATOM 4458 C C . TRP B 1 253 ? -9.047 28.047 -6.418 1 97 253 TRP B C 1
ATOM 4460 O O . TRP B 1 253 ? -10.07 27.422 -6.707 1 97 253 TRP B O 1
ATOM 4470 N N . SER B 1 254 ? -8.102 28.359 -7.266 1 96.69 254 SER B N 1
ATOM 4471 C CA . SER B 1 254 ? -8.078 27.656 -8.539 1 96.69 254 SER B CA 1
ATOM 4472 C C . SER B 1 254 ? -7.785 26.172 -8.344 1 96.69 254 SER B C 1
ATOM 4474 O O . SER B 1 254 ? -7.32 25.766 -7.277 1 96.69 254 SER B O 1
ATOM 4476 N N . LEU B 1 255 ? -8.094 25.359 -9.32 1 96.81 255 LEU B N 1
ATOM 4477 C CA . LEU B 1 255 ? -7.762 23.953 -9.258 1 96.81 255 LEU B CA 1
ATOM 4478 C C . LEU B 1 255 ? -6.266 23.75 -9.039 1 96.81 255 LEU B C 1
ATOM 4480 O O . LEU B 1 255 ? -5.859 22.875 -8.266 1 96.81 255 LEU B O 1
ATOM 4484 N N . GLN B 1 256 ? -5.473 24.531 -9.648 1 94.5 256 GLN B N 1
ATOM 4485 C CA . GLN B 1 256 ? -4.023 24.422 -9.508 1 94.5 256 GLN B CA 1
ATOM 4486 C C . GLN B 1 256 ? -3.59 24.688 -8.07 1 94.5 256 GLN B C 1
ATOM 4488 O O . GLN B 1 256 ? -2.754 23.969 -7.527 1 94.5 256 GLN B O 1
ATOM 4493 N N . GLU B 1 257 ? -4.109 25.703 -7.512 1 95.25 257 GLU B N 1
ATOM 4494 C CA . GLU B 1 257 ? -3.779 26.047 -6.133 1 95.25 257 GLU B CA 1
ATOM 4495 C C . GLU B 1 257 ? -4.207 24.938 -5.176 1 95.25 257 GLU B C 1
ATOM 4497 O O . GLU B 1 257 ? -3.441 24.531 -4.297 1 95.25 257 GLU B O 1
ATOM 4502 N N . ALA B 1 258 ? -5.434 24.5 -5.367 1 96.62 258 ALA B N 1
ATOM 4503 C CA . ALA B 1 258 ? -5.957 23.422 -4.523 1 96.62 258 ALA B CA 1
ATOM 4504 C C . ALA B 1 258 ? -5.125 22.156 -4.672 1 96.62 258 ALA B C 1
ATOM 4506 O O . ALA B 1 258 ? -4.797 21.5 -3.678 1 96.62 258 ALA B O 1
ATOM 4507 N N . TYR B 1 259 ? -4.801 21.797 -5.852 1 94.25 259 TYR B N 1
ATOM 4508 C CA . TYR B 1 259 ? -4.016 20.609 -6.148 1 94.25 259 TYR B CA 1
ATOM 4509 C C . TYR B 1 259 ? -2.635 20.688 -5.516 1 94.25 259 TYR B C 1
ATOM 4511 O O . TYR B 1 259 ? -2.16 19.719 -4.914 1 94.25 259 TYR B O 1
ATOM 4519 N N . ASN B 1 260 ? -2.029 21.844 -5.637 1 91.69 260 ASN B N 1
ATOM 4520 C CA . ASN B 1 260 ? -0.717 22.047 -5.031 1 91.69 260 ASN B CA 1
ATOM 4521 C C . ASN B 1 260 ? -0.769 21.875 -3.514 1 91.69 260 ASN B C 1
ATOM 4523 O O . ASN B 1 260 ? 0.129 21.281 -2.918 1 91.69 260 ASN B O 1
ATOM 4527 N N . HIS B 1 261 ? -1.746 22.469 -2.986 1 93.94 261 HIS B N 1
ATOM 4528 C CA . HIS B 1 261 ? -1.909 22.344 -1.543 1 93.94 261 HIS B CA 1
ATOM 4529 C C . HIS B 1 261 ? -2.055 20.875 -1.133 1 93.94 261 HIS B C 1
ATOM 4531 O O . HIS B 1 261 ? -1.393 20.422 -0.198 1 93.94 261 HIS B O 1
ATOM 4537 N N . LEU B 1 262 ? -2.979 20.203 -1.836 1 94.81 262 LEU B N 1
ATOM 4538 C CA . LEU B 1 262 ? -3.234 18.812 -1.493 1 94.81 262 LEU B CA 1
ATOM 4539 C C . LEU B 1 262 ? -1.988 17.953 -1.712 1 94.81 262 LEU B C 1
ATOM 4541 O O . LEU B 1 262 ? -1.71 17.047 -0.931 1 94.81 262 LEU B O 1
ATOM 4545 N N . LEU B 1 263 ? -1.244 18.188 -2.721 1 89.06 263 LEU B N 1
ATOM 4546 C CA . LEU B 1 263 ? -0.007 17.469 -3.004 1 89.06 263 LEU B CA 1
ATOM 4547 C C . LEU B 1 263 ? 1.003 17.656 -1.877 1 89.06 263 LEU B C 1
ATOM 4549 O O . LEU B 1 263 ? 1.765 16.734 -1.557 1 89.06 263 LEU B O 1
ATOM 4553 N N . LYS B 1 264 ? 1.007 18.812 -1.36 1 88 264 LYS B N 1
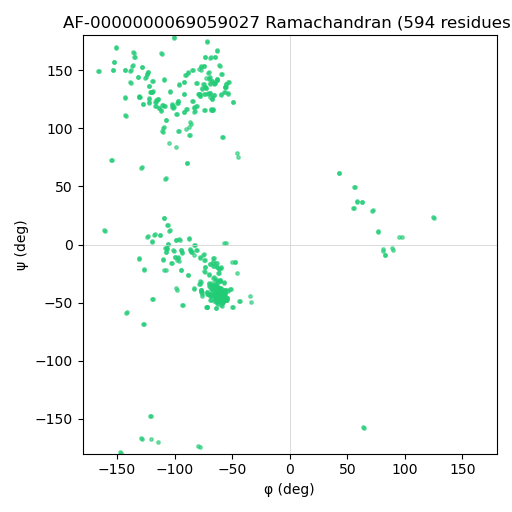ATOM 4554 C CA . LYS B 1 264 ? 1.895 19.094 -0.235 1 88 264 LYS B CA 1
ATOM 4555 C C . LYS B 1 264 ? 1.497 18.281 0.993 1 88 264 LYS B C 1
ATOM 4557 O O . LYS B 1 264 ? 2.355 17.875 1.777 1 88 264 LYS B O 1
ATOM 4562 N N . CYS B 1 265 ? 0.234 18.109 1.124 1 91.38 265 CYS B N 1
ATOM 4563 C CA . CYS B 1 265 ? -0.274 17.344 2.254 1 91.38 265 CYS B CA 1
ATOM 4564 C C . CYS B 1 265 ? -0.082 15.852 2.025 1 91.38 265 CYS B C 1
ATOM 4566 O O . CYS B 1 265 ? 0.233 15.109 2.959 1 91.38 265 CYS B O 1
ATOM 4568 N N . CYS B 1 266 ? -0.284 15.414 0.837 1 88.25 266 CYS B N 1
ATOM 4569 C CA . CYS B 1 266 ? -0.255 14 0.463 1 88.25 266 CYS B CA 1
ATOM 4570 C C . CYS B 1 266 ? 0.371 13.812 -0.914 1 88.25 266 CYS B C 1
ATOM 4572 O O . CYS B 1 266 ? -0.273 14.07 -1.933 1 88.25 266 CYS B O 1
ATOM 4574 N N . CYS B 1 267 ? 1.505 13.242 -0.939 1 80.12 267 CYS B N 1
ATOM 4575 C CA . CYS B 1 267 ? 2.285 13.211 -2.172 1 80.12 267 CYS B CA 1
ATOM 4576 C C . CYS B 1 267 ? 1.821 12.078 -3.082 1 80.12 267 CYS B C 1
ATOM 4578 O O . CYS B 1 267 ? 2.262 11.977 -4.23 1 80.12 267 CYS B O 1
ATOM 4580 N N . THR B 1 268 ? 0.891 11.352 -2.664 1 77.62 268 THR B N 1
ATOM 4581 C CA . THR B 1 268 ? 0.522 10.18 -3.439 1 77.62 268 THR B CA 1
ATOM 4582 C C . THR B 1 268 ? -0.793 10.406 -4.18 1 77.62 268 THR B C 1
ATOM 4584 O O . THR B 1 268 ? -1.291 9.508 -4.863 1 77.62 268 THR B O 1
ATOM 4587 N N . ILE B 1 269 ? -1.405 11.562 -4.051 1 85 269 ILE B N 1
ATOM 4588 C CA . ILE B 1 269 ? -2.693 11.812 -4.688 1 85 269 ILE B CA 1
ATOM 4589 C C . ILE B 1 269 ? -2.531 11.797 -6.203 1 85 269 ILE B C 1
ATOM 4591 O O . ILE B 1 269 ? -1.523 12.281 -6.73 1 85 269 ILE B O 1
ATOM 4595 N N . ARG B 1 270 ? -3.479 11.195 -6.879 1 80.25 270 ARG B N 1
ATOM 4596 C CA . ARG B 1 270 ? -3.48 11.094 -8.336 1 80.25 270 ARG B CA 1
ATOM 4597 C C . ARG B 1 270 ? -4.898 10.914 -8.867 1 80.25 270 ARG B C 1
ATOM 4599 O O . ARG B 1 270 ? -5.234 9.859 -9.414 1 80.25 270 ARG B O 1
ATOM 4606 N N . PRO B 1 271 ? -5.652 12.023 -8.797 1 87.25 271 PRO B N 1
ATOM 4607 C CA . PRO B 1 271 ? -6.98 11.914 -9.406 1 87.25 271 PRO B CA 1
ATOM 4608 C C . PRO B 1 271 ? -6.918 11.484 -10.875 1 87.25 271 PRO B C 1
ATOM 4610 O O . PRO B 1 271 ? -6.031 11.93 -11.609 1 87.25 271 PRO B O 1
ATOM 4613 N N . ASN B 1 272 ? -7.77 10.57 -11.25 1 79.25 272 ASN B N 1
ATOM 4614 C CA . ASN B 1 272 ? -7.758 10.164 -12.648 1 79.25 272 ASN B CA 1
ATOM 4615 C C . ASN B 1 272 ? -8.125 11.32 -13.578 1 79.25 272 ASN B C 1
ATOM 4617 O O . ASN B 1 272 ? -8.625 12.352 -13.117 1 79.25 272 ASN B O 1
ATOM 4621 N N . ARG B 1 273 ? -7.902 11.18 -14.836 1 81.81 273 ARG B N 1
ATOM 4622 C CA . ARG B 1 273 ? -8.031 12.266 -15.805 1 81.81 273 ARG B CA 1
ATOM 4623 C C . ARG B 1 273 ? -9.469 12.758 -15.898 1 81.81 273 ARG B C 1
ATOM 4625 O O . ARG B 1 273 ? -9.711 13.961 -16.031 1 81.81 273 ARG B O 1
ATOM 4632 N N . GLY B 1 274 ? -10.375 11.844 -15.875 1 88.81 274 GLY B N 1
ATOM 4633 C CA . GLY B 1 274 ? -11.781 12.227 -15.898 1 88.81 274 GLY B CA 1
ATOM 4634 C C . GLY B 1 274 ? -12.172 13.109 -14.719 1 88.81 274 GLY B C 1
ATOM 4635 O O . GLY B 1 274 ? -12.93 14.062 -14.883 1 88.81 274 GLY B O 1
ATOM 4636 N N . PHE B 1 275 ? -11.664 12.805 -13.586 1 93.31 275 PHE B N 1
ATOM 4637 C CA . PHE B 1 275 ? -11.953 13.578 -12.391 1 93.31 275 PHE B CA 1
ATOM 4638 C C . PHE B 1 275 ? -11.305 14.961 -12.461 1 93.31 275 PHE B C 1
ATOM 4640 O O . PHE B 1 275 ? -11.875 15.945 -11.992 1 93.31 275 PHE B O 1
ATOM 4647 N N . ILE B 1 276 ? -10.125 15.039 -13.102 1 92.38 276 ILE B N 1
ATOM 4648 C CA . ILE B 1 276 ? -9.461 16.328 -13.281 1 92.38 276 ILE B CA 1
ATOM 4649 C C . ILE B 1 276 ? -10.312 17.219 -14.172 1 92.38 276 ILE B C 1
ATOM 4651 O O . ILE B 1 276 ? -10.461 18.422 -13.906 1 92.38 276 ILE B O 1
ATOM 4655 N N . GLN B 1 27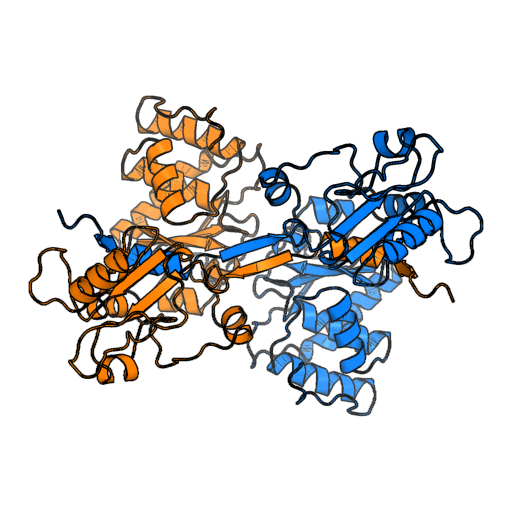7 ? -10.852 16.641 -15.156 1 93.62 277 GLN B N 1
ATOM 4656 C CA . GLN B 1 277 ? -11.727 17.391 -16.047 1 93.62 277 GLN B CA 1
ATOM 4657 C C . GLN B 1 277 ? -12.961 17.891 -15.305 1 93.62 277 GLN B C 1
ATOM 4659 O O . GLN B 1 277 ? -13.391 19.031 -15.508 1 93.62 277 GLN B O 1
ATOM 4664 N N . GLN B 1 278 ? -13.461 17.062 -14.523 1 96.75 278 GLN B N 1
ATOM 4665 C CA . GLN B 1 278 ? -14.625 17.438 -13.734 1 96.75 278 GLN B CA 1
ATOM 4666 C C . GLN B 1 278 ? -14.289 18.531 -12.734 1 96.75 278 GLN B C 1
ATOM 4668 O O . GLN B 1 278 ? -15.094 19.438 -12.5 1 96.75 278 GLN B O 1
ATOM 4673 N N . LEU B 1 279 ? -13.086 18.484 -12.188 1 97.5 279 LEU B N 1
ATOM 4674 C CA . LEU B 1 279 ? -12.633 19.531 -11.273 1 97.5 279 LEU B CA 1
ATOM 4675 C C . LEU B 1 279 ? -12.445 20.844 -12.016 1 97.5 279 LEU B C 1
ATOM 4677 O O . LEU B 1 279 ? -12.703 21.922 -11.453 1 97.5 279 LEU B O 1
ATOM 4681 N N . SER B 1 280 ? -12.023 20.734 -13.227 1 96.69 280 SER B N 1
ATOM 4682 C CA . SER B 1 280 ? -11.891 21.922 -14.039 1 96.69 280 SER B CA 1
ATOM 4683 C C . SER B 1 280 ? -13.242 22.594 -14.273 1 96.69 280 SER B C 1
ATOM 4685 O O . SER B 1 280 ? -13.359 23.812 -14.195 1 96.69 280 SER B O 1
ATOM 4687 N N . LYS B 1 281 ? -14.195 21.812 -14.594 1 97.44 281 LYS B N 1
ATOM 4688 C CA . LYS B 1 281 ? -15.555 22.328 -14.742 1 97.44 281 LYS B CA 1
ATOM 4689 C C . LYS B 1 281 ? -16.062 22.938 -13.445 1 97.44 281 LYS B C 1
ATOM 4691 O O . LYS B 1 281 ? -16.719 23.984 -13.461 1 97.44 281 LYS B O 1
ATOM 4696 N N . TRP B 1 282 ? -15.766 22.312 -12.367 1 97.94 282 TRP B N 1
ATOM 4697 C CA . TRP B 1 282 ? -16.141 22.781 -11.039 1 97.94 282 TRP B CA 1
ATOM 4698 C C . TRP B 1 282 ? -15.477 24.125 -10.734 1 97.94 282 TRP B C 1
ATOM 4700 O O . TRP B 1 282 ? -16.109 25.031 -10.18 1 97.94 282 TRP B O 1
ATOM 4710 N N . GLU B 1 283 ? -14.227 24.203 -11.109 1 97.75 283 GLU B N 1
ATOM 4711 C CA . GLU B 1 283 ? -13.508 25.469 -10.953 1 97.75 283 GLU B CA 1
ATOM 4712 C C . GLU B 1 283 ? -14.219 26.594 -11.695 1 97.75 283 GLU B C 1
ATOM 4714 O O . GLU B 1 283 ? -14.406 27.688 -11.141 1 97.75 283 GLU B O 1
ATOM 4719 N N . GLU B 1 284 ? -14.625 26.297 -12.891 1 97.19 284 GLU B N 1
ATOM 4720 C CA . GLU B 1 284 ? -15.312 27.297 -13.703 1 97.19 284 GLU B CA 1
ATOM 4721 C C . GLU B 1 284 ? -16.656 27.688 -13.086 1 97.19 284 GLU B C 1
ATOM 4723 O O . GLU B 1 284 ? -17 28.859 -13.039 1 97.19 284 GLU B O 1
ATOM 4728 N N . ALA B 1 285 ? -17.297 26.75 -12.656 1 97.12 285 ALA B N 1
ATOM 4729 C CA . ALA B 1 285 ? -18.609 26.984 -12.07 1 97.12 285 ALA B CA 1
ATOM 4730 C C . ALA B 1 285 ? -18.5 27.781 -10.773 1 97.12 285 ALA B C 1
ATOM 4732 O O . ALA B 1 285 ? -19.359 28.609 -10.477 1 97.12 285 ALA B O 1
ATOM 4733 N N . THR B 1 286 ? -17.5 27.5 -9.992 1 97.06 286 THR B N 1
ATOM 4734 C CA . THR B 1 286 ? -17.344 28.078 -8.664 1 97.06 286 THR B CA 1
ATOM 4735 C C . THR B 1 286 ? -16.703 29.453 -8.75 1 97.06 286 THR B C 1
ATOM 4737 O O . THR B 1 286 ? -17.078 30.375 -8.023 1 97.06 286 THR B O 1
ATOM 4740 N N . LEU B 1 287 ? -15.734 29.609 -9.656 1 96.81 287 LEU B N 1
ATOM 4741 C CA . LEU B 1 287 ? -14.945 30.844 -9.711 1 96.81 287 LEU B CA 1
ATOM 4742 C C . LEU B 1 287 ? -15.414 31.734 -10.852 1 96.81 287 LEU B C 1
ATOM 4744 O O . LEU B 1 287 ? -15.07 32.938 -10.898 1 96.81 287 LEU B O 1
ATOM 4748 N N . GLY B 1 288 ? -16.156 31.219 -11.773 1 94.88 288 GLY B N 1
ATOM 4749 C CA . GLY B 1 288 ? -16.641 31.984 -12.906 1 94.88 288 GLY B CA 1
ATOM 4750 C C . GLY B 1 288 ? -15.688 31.984 -14.086 1 94.88 288 GLY B C 1
ATOM 4751 O O . GLY B 1 288 ? -15.961 32.594 -15.117 1 94.88 288 GLY B O 1
ATOM 4752 N N . ALA B 1 289 ? -14.508 31.344 -13.922 1 92.44 289 ALA B N 1
ATOM 4753 C CA . ALA B 1 289 ? -13.516 31.281 -14.992 1 92.44 289 ALA B CA 1
ATOM 4754 C C . ALA B 1 289 ? -12.633 30.047 -14.836 1 92.44 289 ALA B C 1
ATOM 4756 O O . ALA B 1 289 ? -12.438 29.547 -13.727 1 92.44 289 ALA B O 1
ATOM 4757 N N . LYS B 1 290 ? -12.203 29.609 -15.969 1 89.94 290 LYS B N 1
ATOM 4758 C CA . LYS B 1 290 ? -11.195 28.547 -15.961 1 89.94 290 LYS B CA 1
ATOM 4759 C C . LYS B 1 290 ? -9.797 29.125 -15.766 1 89.94 290 LYS B C 1
ATOM 4761 O O . LYS B 1 290 ? -9.281 29.812 -16.641 1 89.94 290 LYS B O 1
ATOM 4766 N N . LYS B 1 291 ? -9.227 28.844 -14.734 1 90.94 291 LYS B N 1
ATOM 4767 C CA . LYS B 1 291 ? -7.934 29.438 -14.406 1 90.94 291 LYS B CA 1
ATOM 4768 C C . LYS B 1 291 ? -6.809 28.422 -14.539 1 90.94 291 LYS B C 1
ATOM 4770 O O . LYS B 1 291 ? -5.648 28.797 -14.742 1 90.94 291 LYS B O 1
ATOM 4775 N N . THR B 1 292 ? -7.102 27.188 -14.477 1 92.25 292 THR B N 1
ATOM 4776 C CA . THR B 1 292 ? -6.082 26.141 -14.445 1 92.25 292 THR B CA 1
ATOM 4777 C C . THR B 1 292 ? -5.969 25.453 -15.797 1 92.25 292 THR B C 1
ATOM 4779 O O . THR B 1 292 ? -6.977 25.094 -16.406 1 92.25 292 THR B O 1
ATOM 4782 N N . ASP B 1 293 ? -4.766 25.297 -16.281 1 88.88 293 ASP B N 1
ATOM 4783 C CA . ASP B 1 293 ? -4.5 24.516 -17.484 1 88.88 293 ASP B CA 1
ATOM 4784 C C . ASP B 1 293 ? -4.312 23.047 -17.141 1 88.88 293 ASP B C 1
ATOM 4786 O O . ASP B 1 293 ? -3.232 22.625 -16.719 1 88.8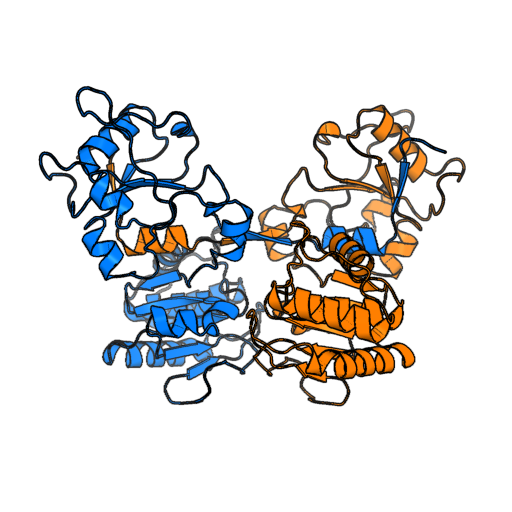8 293 ASP B O 1
ATOM 4790 N N . ILE B 1 294 ? -5.199 22.25 -17.391 1 87.81 294 ILE B N 1
ATOM 4791 C CA . ILE B 1 294 ? -5.176 20.859 -16.969 1 87.81 294 ILE B CA 1
ATOM 4792 C C . ILE B 1 294 ? -4.41 20.016 -17.984 1 87.81 294 ILE B C 1
ATOM 4794 O O . ILE B 1 294 ? -4.199 18.828 -17.797 1 87.81 294 ILE B O 1
ATOM 4798 N N . GLU B 1 295 ? -4.016 20.562 -19.094 1 78.69 295 GLU B N 1
ATOM 4799 C CA . GLU B 1 295 ? -3.189 19.859 -20.062 1 78.69 295 GLU B CA 1
ATOM 4800 C C . GLU B 1 295 ? -1.744 19.75 -19.594 1 78.69 295 GLU B C 1
ATOM 4802 O O . GLU B 1 295 ? -0.942 19.016 -20.172 1 78.69 295 GLU B O 1
ATOM 4807 N N . ASP B 1 296 ? -1.491 20.422 -18.547 1 67.81 296 ASP B N 1
ATOM 4808 C CA . ASP B 1 296 ? -0.183 20.312 -17.906 1 67.81 296 ASP B CA 1
ATOM 4809 C C . ASP B 1 296 ? 0.09 18.875 -17.469 1 67.81 296 ASP B C 1
ATOM 4811 O O . ASP B 1 296 ? -0.741 18.266 -16.797 1 67.81 296 ASP B O 1
ATOM 4815 N N . PRO B 1 297 ? 1.188 18.312 -17.812 1 60.12 297 PRO B N 1
ATOM 4816 C CA . PRO B 1 297 ? 1.479 16.906 -17.531 1 60.12 297 PRO B CA 1
ATOM 4817 C C . PRO B 1 297 ? 1.553 16.594 -16.031 1 60.12 297 PRO B C 1
ATOM 4819 O O . PRO B 1 297 ? 1.479 15.43 -15.641 1 60.12 297 PRO B O 1
ATOM 4822 N N . ASN B 1 298 ? 1.672 17.672 -15.297 1 58.19 298 ASN B N 1
ATOM 4823 C CA . ASN B 1 298 ? 1.792 17.422 -13.867 1 58.19 298 ASN B CA 1
ATOM 4824 C C . ASN B 1 298 ? 0.442 17.094 -13.234 1 58.19 298 ASN B C 1
ATOM 4826 O O . ASN B 1 298 ? 0.375 16.703 -12.07 1 58.19 298 ASN B O 1
ATOM 4830 N N . PHE B 1 299 ? -0.545 17.359 -14.141 1 65.19 299 PHE B N 1
ATOM 4831 C CA . PHE B 1 299 ? -1.866 16.938 -13.695 1 65.19 299 PHE B CA 1
ATOM 4832 C C . PHE B 1 299 ? -2.17 15.516 -14.172 1 65.19 299 PHE B C 1
ATOM 4834 O O . PHE B 1 299 ? -1.891 15.164 -15.32 1 65.19 299 PHE B O 1
#

Foldseek 3Di:
DPVPDDDDDPVRVVVVVVDDDDDDPVLPLQEEAAEEQEDPVVVLVKDFAPYDYFDADPVGATDDDPPNPQQSHPAAEYFYQFAADLPDPPHSRNSNQVNSVVVHHNDRHHYDHGGRNVVCVQQVVRMDNDHDDDSVCCRVVCDDAFFDLDRLAETFEAQCNQAPPVNCVRSVAQAEEEAELDDDHNPPDPDLRYHYRRWDQDLPTDPLVCLVVLLVSSVVCVVVSHHYYQYYHGRAARSLLSQLSNCCQPVVDASVVSVVSVCVRPVRHDHDPNSVVSSQVSSCVRNVDRDDDSPPPVD/DPVPDDDDDPVRVVVVVVDDDDDDPVLPLQEEAAEEQEDPVVVLVKDFAPYDYFDADPVGATDDDPPNPQQSHPAAEYFYQFAADLPDPPHSRNSNQVNSVVVHHNDRHHYDHGGRNVVCVQQVVRMDNDHDDDSVCCRVVCDDAFFDLDRLAETFEAQCNQAPPVNCVRSVAQAEEEAELDDDHNPPDPDLRYHYRRWDQDLPTDPLVCLVVLLVSSVVCVVVSHHYYQYYHGRAARSLLSQLSNCCQPVVDASVVSVVSVCVRPVRHDHDPNSLVSSQVSSCVRNVDRDDDSPPPVD